Protein AF-A0A2G6G660-F1 (afdb_monomer_lite)

Radius of gyration: 26.81 Å; chains: 1; bounding box: 72×59×68 Å

Secondary structure (DSSP, 8-state):
-HHHHHHTT----PEEEEEPPTT-HHHHHHHHHHHHHTT--TTTT-EEEEETTEEES-TTTTSTT-S--EEEESS---SS---TTEEEEEE------GGGTHHHHHHHTPPGGG---S-HHHH--EEEES-HHHHHHHHHHSTT--EEEEEEB-GGGTT-EEEEEE--TT---S-HHHHHHHHHHHHHHHHT--S-HHHHHHHHHHTT---SSEEEEEEEES--SSGGGGTSTT-EEEEEEEE--TTTTHHHHHHHHHHHHHHHT--HHHHHHHHHHHHB--S--TT-S--B-HHHHHHHHHHTHHHHHHHHHHHHHSPP---S---PPEEEEEE--SEEEEEE-TT-SS--B-SSBSBTT-BGGGSSTTTS-HHHHHHHHHHHT-TTEEEEEEPPSSSTTS--EEEE-TT--EEEE--SEEEEETTS-EEEEEEEEEEETTEE----TTHHHHHHHHHHHHHHHT-EEEEEEEETTEEEEE-SS--S-TTSTT-EEGGGT-

Foldseek 3Di:
DVVVCVVVVHLAQAAEEEEDAPPCPVVVVVVQVVCVVVVQHLVQLQEWEDEPVDTGSCPCQQPRNRNHRYYYYHDQPPDDDARQSHAEYEYADEDDDQVRCVVSVVRPQQHVVNDDPLACSRNHGYYHYPHVVNLVSCVVPDPPDFDKDKFFFDPVQFPDKDKFFDADPVDDFDDLVVVLVLLLVLLCVVQVFDLPLVVLVVSVVVVPQDWDLWAWDFDFDDDDPDPVVVVPPPTPTDTDIDGDDCVVLVVLLLVLLVLLCVLLVDDSVSSVVSLCQAADADPDSPSHNHHDHPSRSSNRSNNCSVVSSVSSNLSQLPDQPPPDDDPPGDIDMAGDDRMDIAGFAPPDPDWDAQPQARTPPHTCRRQDVVRDPLQSNLVSVVLSVDPFWNHKYFFDQGDPNTHWFWFATNRRDIDTDGFGMWTATPVRAIETEHEAEADDPQDGPGPDSNVQRVLVRVLVVCVVRVHHYFYWHDDPSFIWTANDHDDRGCVDPSTHGPVVPD

pLDDT: mean 82.71, std 14.91, range [34.59, 98.5]

Structure (mmCIF, N/CA/C/O backbone):
data_AF-A0A2G6G660-F1
#
_entry.id   AF-A0A2G6G660-F1
#
loop_
_atom_site.group_PDB
_atom_site.id
_atom_site.type_symbol
_atom_site.label_atom_id
_atom_site.label_alt_id
_atom_site.label_comp_id
_atom_site.label_asym_id
_atom_site.label_entity_id
_atom_site.label_seq_id
_atom_site.pdbx_PDB_ins_code
_atom_site.Cartn_x
_atom_site.Cartn_y
_atom_site.Cartn_z
_atom_site.occupancy
_atom_site.B_iso_or_equiv
_atom_site.auth_seq_id
_atom_site.auth_comp_id
_atom_site.auth_asym_id
_atom_site.auth_atom_id
_atom_site.pdbx_PDB_model_num
ATOM 1 N N . ILE A 1 1 ? 11.878 13.238 -6.843 1.00 83.62 1 ILE A N 1
ATOM 2 C CA . ILE A 1 1 ? 11.553 13.698 -5.468 1.00 83.62 1 ILE A CA 1
ATOM 3 C C . ILE A 1 1 ? 11.020 15.136 -5.451 1.00 83.62 1 ILE A C 1
ATOM 5 O O . ILE A 1 1 ? 9.842 15.294 -5.181 1.00 83.62 1 ILE A O 1
ATOM 9 N N . TYR A 1 2 ? 11.800 16.185 -5.766 1.00 88.62 2 TYR A N 1
ATOM 10 C CA . TYR A 1 2 ? 11.300 17.578 -5.686 1.00 88.62 2 TYR A CA 1
ATOM 11 C C . TYR A 1 2 ? 10.038 17.837 -6.530 1.00 88.62 2 TYR A C 1
ATOM 13 O O . TYR A 1 2 ? 9.039 18.309 -5.999 1.00 88.62 2 TYR A O 1
ATOM 21 N N . HIS A 1 3 ? 10.039 17.444 -7.809 1.00 85.12 3 HIS A N 1
ATOM 22 C CA . HIS A 1 3 ? 8.848 17.558 -8.663 1.00 85.12 3 HIS A CA 1
ATOM 23 C C . HIS A 1 3 ? 7.633 16.796 -8.115 1.00 85.12 3 HIS A C 1
ATOM 25 O O . HIS A 1 3 ? 6.516 17.285 -8.229 1.00 85.12 3 HIS A O 1
ATOM 31 N N . GLN A 1 4 ? 7.850 15.656 -7.455 1.00 83.06 4 GLN A N 1
ATOM 32 C CA . GLN A 1 4 ? 6.775 14.863 -6.855 1.00 83.06 4 GLN A CA 1
ATOM 33 C C . GLN A 1 4 ? 6.129 15.598 -5.669 1.00 83.06 4 GLN A C 1
ATOM 35 O O . GLN A 1 4 ? 4.909 15.652 -5.553 1.00 83.06 4 GLN A O 1
ATOM 40 N N . TYR A 1 5 ? 6.927 16.277 -4.835 1.00 88.75 5 TYR A N 1
ATOM 41 C CA . TYR A 1 5 ? 6.379 17.170 -3.809 1.00 88.75 5 TYR A CA 1
ATOM 42 C C . TYR A 1 5 ? 5.574 18.327 -4.409 1.00 88.75 5 TYR A C 1
ATOM 44 O O . TYR A 1 5 ? 4.513 18.660 -3.884 1.00 88.75 5 TYR A O 1
ATOM 52 N N . GLN A 1 6 ? 6.039 18.918 -5.515 1.00 88.25 6 GLN A N 1
ATOM 53 C CA . GLN A 1 6 ? 5.308 19.993 -6.193 1.00 88.25 6 GLN A CA 1
ATOM 54 C C . GLN A 1 6 ? 3.960 19.518 -6.746 1.00 88.25 6 GLN A C 1
ATOM 56 O O . GLN A 1 6 ? 2.965 20.213 -6.563 1.00 88.25 6 GLN A O 1
ATOM 61 N N . GLN A 1 7 ? 3.910 18.332 -7.362 1.00 80.62 7 GLN A N 1
ATOM 62 C CA . GLN A 1 7 ? 2.662 17.721 -7.839 1.00 80.62 7 GLN A CA 1
ATOM 63 C C . GLN A 1 7 ? 1.660 17.497 -6.698 1.00 80.62 7 GLN A C 1
ATOM 65 O O . GLN A 1 7 ? 0.463 17.708 -6.873 1.00 80.62 7 GLN A O 1
ATOM 70 N N . ASN A 1 8 ? 2.156 17.185 -5.499 1.00 80.81 8 ASN A N 1
ATOM 71 C CA . ASN A 1 8 ? 1.345 17.045 -4.289 1.00 80.81 8 ASN A CA 1
ATOM 72 C C . ASN A 1 8 ? 1.038 18.384 -3.581 1.00 80.81 8 ASN A C 1
ATOM 74 O O . ASN A 1 8 ? 0.550 18.383 -2.449 1.00 80.81 8 ASN A O 1
ATOM 78 N N . ASN A 1 9 ? 1.321 19.533 -4.212 1.00 87.00 9 ASN A N 1
ATOM 79 C CA . ASN A 1 9 ? 1.162 20.880 -3.646 1.00 87.00 9 ASN A CA 1
ATOM 80 C C . ASN A 1 9 ? 1.917 21.095 -2.319 1.00 87.00 9 ASN A C 1
ATOM 82 O O . ASN A 1 9 ? 1.492 21.867 -1.455 1.00 87.00 9 ASN A O 1
ATOM 86 N N . LYS A 1 10 ? 3.061 20.423 -2.145 1.00 88.00 10 LYS A N 1
ATOM 87 C CA . LYS A 1 10 ? 3.899 20.519 -0.947 1.00 88.00 10 LYS A CA 1
ATOM 88 C C . LYS A 1 10 ? 5.096 21.432 -1.179 1.00 88.00 10 LYS A C 1
ATOM 90 O O . LYS A 1 10 ? 5.859 21.271 -2.130 1.00 88.00 10 LYS A O 1
ATOM 95 N N . LYS A 1 11 ? 5.308 22.376 -0.259 1.00 92.31 11 LYS A N 1
ATOM 96 C CA . LYS A 1 11 ? 6.458 23.297 -0.266 1.00 92.31 11 LYS A CA 1
ATOM 97 C C . LYS A 1 11 ? 7.664 22.670 0.438 1.00 92.31 11 LYS A C 1
ATOM 99 O O . LYS A 1 11 ? 8.134 23.181 1.450 1.00 92.31 11 LYS A O 1
ATOM 104 N N . ILE A 1 12 ? 8.134 21.540 -0.087 1.00 92.44 12 ILE A N 1
ATOM 105 C CA . ILE A 1 12 ? 9.257 20.785 0.478 1.00 92.44 12 ILE A CA 1
ATOM 106 C C . ILE A 1 12 ? 10.394 20.719 -0.543 1.00 92.44 12 ILE A C 1
ATOM 108 O O . ILE A 1 12 ? 10.215 20.243 -1.664 1.00 92.44 12 ILE A O 1
ATOM 112 N N . ARG A 1 13 ? 11.584 21.165 -0.139 1.00 93.50 13 ARG A N 1
ATOM 113 C CA . ARG A 1 13 ? 12.843 20.995 -0.868 1.00 93.50 13 ARG A CA 1
ATOM 114 C C . ARG A 1 13 ? 13.614 19.826 -0.248 1.00 93.50 13 ARG A C 1
ATOM 116 O O . ARG A 1 13 ? 14.064 19.950 0.889 1.00 93.50 13 ARG A O 1
ATOM 123 N N . PRO A 1 14 ? 13.770 18.686 -0.942 1.00 92.62 14 PRO A N 1
ATOM 124 C CA . PRO A 1 14 ? 14.531 17.555 -0.419 1.00 92.62 14 PRO A CA 1
ATOM 125 C C . PRO A 1 14 ? 15.986 17.948 -0.153 1.00 92.62 14 PRO A C 1
ATOM 127 O O . PRO A 1 14 ? 16.591 18.636 -0.972 1.00 92.62 14 PRO A O 1
ATOM 130 N N . LEU A 1 15 ? 16.542 17.486 0.966 1.00 92.69 15 LEU A N 1
ATOM 131 C CA . LEU A 1 15 ? 17.947 17.692 1.316 1.00 92.69 15 LEU A CA 1
ATOM 132 C C . LEU A 1 15 ? 18.763 16.419 1.047 1.00 92.69 15 LEU A C 1
ATOM 134 O O . LEU A 1 15 ? 18.359 15.315 1.431 1.00 92.69 15 LEU A O 1
ATOM 138 N N . VAL A 1 16 ? 19.921 16.590 0.410 1.00 92.88 16 VAL A N 1
ATOM 139 C CA . VAL A 1 16 ? 20.935 15.553 0.207 1.00 92.88 16 VAL A CA 1
ATOM 140 C C . VAL A 1 16 ? 22.056 15.747 1.218 1.00 92.88 16 VAL A C 1
ATOM 142 O O . VAL A 1 16 ? 22.670 16.809 1.293 1.00 92.88 16 VAL A O 1
ATOM 145 N N . LEU A 1 17 ? 22.342 14.710 1.992 1.00 89.56 17 LEU A N 1
ATOM 146 C CA . LEU A 1 17 ? 23.421 14.698 2.967 1.00 89.56 17 LEU A CA 1
ATOM 147 C C . LEU A 1 17 ? 24.632 14.004 2.362 1.00 89.56 17 LEU A C 1
ATOM 149 O O . LEU A 1 17 ? 24.525 12.853 1.958 1.00 89.56 17 LEU A O 1
ATOM 153 N N . ILE A 1 18 ? 25.780 14.672 2.326 1.00 88.75 18 ILE A N 1
ATOM 154 C CA . ILE A 1 18 ? 27.038 14.087 1.863 1.00 88.75 18 ILE A CA 1
ATOM 155 C C . ILE A 1 18 ? 27.968 13.958 3.062 1.00 88.75 18 ILE A C 1
ATOM 157 O O . ILE A 1 18 ? 28.414 14.950 3.643 1.00 88.75 18 ILE A O 1
ATOM 161 N N . GLN A 1 19 ? 28.231 12.714 3.448 1.00 83.75 19 GLN A N 1
ATOM 162 C CA . GLN A 1 19 ? 29.046 12.380 4.602 1.00 83.75 19 GLN A CA 1
ATOM 163 C C . GLN A 1 19 ? 30.458 11.974 4.174 1.00 83.75 19 GLN A C 1
ATOM 165 O O . GLN A 1 19 ? 30.647 10.991 3.454 1.00 83.75 19 GLN A O 1
ATOM 170 N N . PHE A 1 20 ? 31.449 12.703 4.679 1.00 81.19 20 PHE A N 1
ATOM 171 C CA . PHE A 1 20 ? 32.865 12.518 4.372 1.00 81.19 20 PHE A CA 1
ATOM 172 C C . PHE A 1 20 ? 33.614 11.777 5.488 1.00 81.19 20 PHE A C 1
ATOM 174 O O . PHE A 1 20 ? 33.242 11.867 6.661 1.00 81.19 20 PHE A O 1
ATOM 181 N N . PRO A 1 21 ? 34.717 11.080 5.163 1.00 74.25 21 PRO A N 1
ATOM 182 C CA . PRO A 1 21 ? 35.644 10.574 6.168 1.00 74.25 21 PRO A CA 1
ATOM 183 C C . PRO A 1 21 ? 36.414 11.721 6.849 1.00 74.25 21 PRO A C 1
ATOM 185 O O . PRO A 1 21 ? 36.660 12.773 6.260 1.00 74.25 21 PRO A O 1
ATOM 188 N N . ASN A 1 22 ? 36.871 11.499 8.086 1.00 66.62 22 ASN A N 1
ATOM 189 C CA . ASN A 1 22 ? 37.602 12.513 8.861 1.00 66.62 22 ASN A CA 1
ATOM 190 C C . ASN A 1 22 ? 38.928 12.965 8.208 1.00 66.62 22 ASN A C 1
ATOM 192 O O . ASN A 1 22 ? 39.356 14.093 8.446 1.00 66.62 22 ASN A O 1
ATOM 196 N N . ALA A 1 23 ? 39.558 12.111 7.391 1.00 58.44 23 ALA A N 1
ATOM 197 C CA . ALA A 1 23 ? 40.961 12.231 6.979 1.00 58.44 23 ALA A CA 1
ATOM 198 C C . ALA A 1 23 ? 41.199 12.555 5.485 1.00 58.44 23 ALA A C 1
ATOM 200 O O . ALA A 1 23 ? 42.318 12.382 5.016 1.00 58.44 23 ALA A O 1
ATOM 201 N N . ARG A 1 24 ? 40.184 12.980 4.710 1.00 65.19 24 ARG A N 1
ATOM 202 C CA . ARG A 1 24 ? 40.352 13.269 3.265 1.00 65.19 24 ARG A CA 1
ATOM 203 C C . ARG A 1 24 ? 39.778 14.635 2.846 1.00 65.19 24 ARG A C 1
ATOM 205 O O . ARG A 1 24 ? 38.673 14.671 2.302 1.00 65.19 24 ARG A O 1
ATOM 212 N N . PRO A 1 25 ? 40.493 15.750 3.087 1.00 70.19 25 PRO A N 1
ATOM 213 C CA . PRO A 1 25 ? 40.074 17.079 2.626 1.00 70.19 25 PRO A CA 1
ATOM 214 C C . PRO A 1 25 ? 39.906 17.149 1.097 1.00 70.19 25 PRO A C 1
ATOM 216 O O . PRO A 1 25 ? 38.905 17.679 0.632 1.00 70.19 25 PRO A O 1
ATOM 219 N N . ASP A 1 26 ? 40.765 16.479 0.327 1.00 79.19 26 ASP A N 1
ATOM 220 C CA . ASP A 1 26 ? 40.709 16.457 -1.146 1.00 79.19 26 ASP A CA 1
ATOM 221 C C . ASP A 1 26 ? 39.395 15.875 -1.702 1.00 79.19 26 ASP A C 1
ATOM 223 O O . ASP A 1 26 ? 38.986 16.162 -2.824 1.00 79.19 26 ASP A O 1
ATOM 227 N N . THR A 1 27 ? 38.719 15.007 -0.937 1.00 79.38 27 THR A N 1
ATOM 228 C CA . THR A 1 27 ? 37.420 14.443 -1.350 1.00 79.38 27 THR A CA 1
ATOM 229 C C . THR A 1 27 ? 36.303 15.474 -1.222 1.00 79.38 27 THR A C 1
ATOM 231 O O . THR A 1 27 ? 35.384 15.469 -2.035 1.00 79.38 27 THR A O 1
ATOM 234 N N . ILE A 1 28 ? 36.392 16.363 -0.228 1.00 84.06 28 ILE A N 1
ATOM 235 C CA . ILE A 1 28 ? 35.444 17.467 -0.050 1.00 84.06 28 ILE A CA 1
ATOM 236 C C . ILE A 1 28 ? 35.567 18.416 -1.237 1.00 84.06 28 ILE A C 1
ATOM 238 O O . ILE A 1 28 ? 34.566 18.668 -1.898 1.00 84.06 28 ILE A O 1
ATOM 242 N N . GLU A 1 29 ? 36.790 18.821 -1.578 1.00 86.12 29 GLU A N 1
ATOM 243 C CA . GLU A 1 29 ? 37.048 19.735 -2.694 1.00 86.12 29 GLU A CA 1
ATOM 244 C C . GLU A 1 29 ? 36.545 19.170 -4.033 1.00 86.12 29 GLU A C 1
ATOM 246 O O . GLU A 1 29 ? 35.860 19.855 -4.788 1.00 86.12 29 GLU A O 1
ATOM 251 N N . LYS A 1 30 ? 36.787 17.881 -4.311 1.00 87.12 30 LYS A N 1
ATOM 252 C CA . LYS A 1 30 ? 36.262 17.223 -5.522 1.00 87.12 30 LYS A CA 1
ATOM 253 C C . LYS A 1 30 ? 34.734 17.218 -5.584 1.00 87.12 30 LYS A C 1
ATOM 255 O O . LYS A 1 30 ? 34.163 17.376 -6.663 1.00 87.12 30 LYS A O 1
ATOM 260 N N . VAL A 1 31 ? 34.062 17.005 -4.450 1.00 89.19 31 VAL A N 1
ATOM 261 C CA . VAL A 1 31 ? 32.595 17.057 -4.388 1.00 89.19 31 VAL A CA 1
ATOM 262 C C . VAL A 1 31 ? 32.099 18.491 -4.556 1.00 89.19 31 VAL A C 1
ATOM 264 O O . VAL A 1 31 ? 31.141 18.697 -5.294 1.00 89.19 31 VAL A O 1
ATOM 267 N N . GLU A 1 32 ? 32.756 19.474 -3.941 1.00 90.50 32 GLU A N 1
ATOM 268 C CA . GLU A 1 32 ? 32.441 20.898 -4.105 1.00 90.50 32 GLU A CA 1
ATOM 269 C C . GLU A 1 32 ? 32.558 21.322 -5.576 1.00 90.50 32 GLU A C 1
ATOM 271 O O . GLU A 1 32 ? 31.592 21.841 -6.130 1.00 90.50 32 GLU A O 1
ATOM 276 N N . GLN A 1 33 ? 33.662 20.982 -6.250 1.00 91.81 33 GLN A N 1
ATOM 277 C CA . GLN A 1 33 ? 33.852 21.229 -7.686 1.00 91.81 33 GLN A CA 1
ATOM 278 C C . GLN A 1 33 ? 32.773 20.544 -8.537 1.00 91.81 33 GLN A C 1
ATOM 280 O O . GLN A 1 33 ? 32.264 21.110 -9.509 1.00 91.81 33 GLN A O 1
ATOM 285 N N . LYS A 1 34 ? 32.384 19.311 -8.179 1.00 92.38 34 LYS A N 1
ATOM 286 C CA . LYS A 1 34 ? 31.322 18.595 -8.893 1.00 92.38 34 LYS A CA 1
ATOM 287 C C . LYS A 1 34 ? 29.965 19.280 -8.719 1.00 92.38 34 LYS A C 1
ATOM 289 O O . LYS A 1 34 ? 29.253 19.438 -9.709 1.00 92.38 34 LYS A O 1
ATOM 294 N N . LEU A 1 35 ? 29.614 19.685 -7.501 1.00 92.19 35 LEU A N 1
ATOM 295 C CA . LEU A 1 35 ? 28.381 20.419 -7.211 1.00 92.19 35 LEU A CA 1
ATOM 296 C C . LEU A 1 35 ? 28.354 21.769 -7.934 1.00 92.19 35 LEU A C 1
ATOM 298 O O . LEU A 1 35 ? 27.348 22.100 -8.561 1.00 92.19 35 LEU A O 1
ATOM 302 N N . GLU A 1 36 ? 29.477 22.485 -7.945 1.00 93.38 36 GLU A N 1
ATOM 303 C CA . GLU A 1 36 ? 29.625 23.753 -8.655 1.00 93.38 36 GLU A CA 1
ATOM 304 C C . GLU A 1 36 ? 29.429 23.583 -10.166 1.00 93.38 36 GLU A C 1
ATOM 306 O O . GLU A 1 36 ? 28.671 24.339 -10.772 1.00 93.38 36 GLU A O 1
ATOM 311 N N . SER A 1 37 ? 29.987 22.523 -10.767 1.00 94.25 37 SER A N 1
ATOM 312 C CA . SER A 1 37 ? 29.755 22.202 -12.188 1.00 94.25 37 SER A CA 1
ATOM 313 C C . SER A 1 37 ? 28.282 21.919 -12.525 1.00 94.25 37 SER A C 1
ATOM 315 O O . SER A 1 37 ? 27.877 22.020 -13.681 1.00 94.25 37 SER A O 1
ATOM 317 N N . MET A 1 38 ? 27.476 21.565 -11.519 1.00 92.38 38 MET A N 1
ATOM 318 C CA . MET A 1 38 ? 26.030 21.346 -11.628 1.00 92.38 38 MET A CA 1
ATOM 319 C C . MET A 1 38 ? 25.215 22.596 -11.251 1.00 92.38 38 MET A C 1
ATOM 321 O O . MET A 1 38 ? 23.987 22.551 -11.273 1.00 92.38 38 MET A O 1
ATOM 325 N N . GLY A 1 39 ? 25.880 23.706 -10.912 1.00 92.25 39 GLY A N 1
ATOM 326 C CA . GLY A 1 39 ? 25.259 24.973 -10.528 1.00 92.25 39 GLY A CA 1
ATOM 327 C C . GLY A 1 39 ? 24.890 25.090 -9.047 1.00 92.25 39 GLY A C 1
ATOM 328 O O . GLY A 1 39 ? 24.183 26.026 -8.675 1.00 92.25 39 GLY A O 1
ATOM 329 N N . TYR A 1 40 ? 25.343 24.180 -8.182 1.00 94.44 40 TYR A N 1
ATOM 330 C CA . TYR A 1 40 ? 25.107 24.245 -6.738 1.00 94.44 40 TYR A CA 1
ATOM 331 C C . TYR A 1 40 ? 26.346 24.788 -6.033 1.00 94.44 40 TYR A C 1
ATOM 333 O O . TYR A 1 40 ? 27.394 24.148 -6.050 1.00 94.44 40 TYR A O 1
ATOM 341 N N . THR A 1 41 ? 26.235 25.954 -5.395 1.00 93.31 41 THR A N 1
ATOM 342 C CA . THR A 1 41 ? 27.382 26.609 -4.756 1.00 93.31 41 THR A CA 1
ATOM 343 C C . THR A 1 41 ? 27.037 27.144 -3.370 1.00 93.31 41 THR A C 1
ATOM 345 O O . THR A 1 41 ? 25.879 27.160 -2.944 1.00 93.31 41 THR A O 1
ATOM 348 N N . TYR A 1 42 ? 28.057 27.592 -2.639 1.00 91.88 42 TYR A N 1
ATOM 349 C CA . TYR A 1 42 ? 27.852 28.313 -1.384 1.00 91.88 42 TYR A CA 1
ATOM 350 C C . TYR A 1 42 ? 27.263 29.707 -1.630 1.00 91.88 42 TYR A C 1
ATOM 352 O O . TYR A 1 42 ? 26.409 30.160 -0.873 1.00 91.88 42 TYR A O 1
ATOM 360 N N . GLN A 1 43 ? 27.675 30.368 -2.715 1.00 91.62 43 GLN A N 1
ATOM 361 C CA . GLN A 1 43 ? 27.301 31.742 -3.054 1.00 91.62 43 GLN A CA 1
ATOM 362 C C . GLN A 1 43 ? 25.817 31.874 -3.406 1.00 91.62 43 GLN A C 1
ATOM 364 O O . GLN A 1 43 ? 25.211 32.896 -3.103 1.00 91.62 43 GLN A O 1
ATOM 369 N N . ASN A 1 44 ? 25.221 30.849 -4.025 1.00 91.50 44 ASN A N 1
ATOM 370 C CA . ASN A 1 44 ? 23.786 30.833 -4.315 1.00 91.50 44 ASN A CA 1
ATOM 371 C C . ASN A 1 44 ? 22.939 30.188 -3.203 1.00 91.50 44 ASN A C 1
ATOM 373 O O . ASN A 1 44 ? 21.739 29.994 -3.387 1.00 91.50 44 ASN A O 1
ATOM 377 N N . GLY A 1 45 ? 23.551 29.849 -2.062 1.00 91.06 45 GLY A N 1
ATOM 378 C CA . GLY A 1 45 ? 22.867 29.297 -0.893 1.00 91.06 45 GLY A CA 1
ATOM 379 C C . GLY A 1 45 ? 22.423 27.835 -1.022 1.00 91.06 45 GLY A C 1
ATOM 380 O O . GLY A 1 45 ? 21.855 27.297 -0.076 1.00 91.06 45 GLY A O 1
ATOM 381 N N . MET A 1 46 ? 22.662 27.170 -2.160 1.00 93.19 46 MET A N 1
ATOM 382 C CA . MET A 1 46 ? 22.176 25.803 -2.409 1.00 93.19 46 MET A CA 1
ATOM 383 C C . MET A 1 46 ? 23.013 24.727 -1.709 1.00 93.19 46 MET A C 1
ATOM 385 O O . MET A 1 46 ? 22.531 23.609 -1.503 1.00 93.19 46 MET A O 1
ATOM 389 N N . VAL A 1 47 ? 24.256 25.045 -1.349 1.00 94.25 47 VAL A N 1
ATOM 390 C CA . VAL A 1 47 ? 25.160 24.145 -0.628 1.00 94.25 47 VAL A CA 1
ATOM 391 C C . VAL A 1 47 ? 25.386 24.680 0.780 1.00 94.25 47 VAL A C 1
ATOM 393 O O . VAL A 1 47 ? 25.702 25.854 0.967 1.00 94.25 47 VAL A O 1
ATOM 396 N N . ALA A 1 48 ? 25.237 23.805 1.769 1.00 92.25 48 ALA A N 1
ATOM 397 C CA . ALA A 1 48 ? 25.560 24.050 3.163 1.00 92.25 48 ALA A CA 1
ATOM 398 C C . ALA A 1 48 ? 26.734 23.171 3.599 1.00 92.25 48 ALA A C 1
ATOM 400 O O . ALA A 1 48 ? 26.891 22.033 3.146 1.00 92.25 48 ALA A O 1
ATOM 401 N N . LYS A 1 49 ? 27.547 23.685 4.520 1.00 89.75 49 LYS A N 1
ATOM 402 C CA . LYS A 1 49 ? 28.696 22.975 5.089 1.00 89.75 49 LYS A CA 1
ATOM 403 C C . LYS A 1 49 ? 28.571 22.966 6.598 1.00 89.75 49 LYS A C 1
ATOM 405 O O . LYS A 1 49 ? 28.348 24.008 7.205 1.00 89.75 49 LYS A O 1
ATOM 410 N N . TRP A 1 50 ? 28.713 21.791 7.195 1.00 85.75 50 TRP A N 1
ATOM 411 C CA . TRP A 1 50 ? 28.741 21.616 8.640 1.00 85.75 50 TRP A CA 1
ATOM 412 C C . TRP A 1 50 ? 29.864 20.652 9.008 1.00 85.75 50 TRP A C 1
ATOM 414 O O . TRP A 1 50 ? 29.694 19.437 9.139 1.00 85.75 50 TRP A O 1
ATOM 424 N N . ILE A 1 51 ? 31.046 21.224 9.192 1.00 79.81 51 ILE A N 1
ATOM 425 C CA . ILE A 1 51 ? 32.261 20.532 9.621 1.00 79.81 51 ILE A CA 1
ATOM 426 C C . ILE A 1 51 ? 32.706 21.179 10.940 1.00 79.81 51 ILE A C 1
ATOM 428 O O . ILE A 1 51 ? 32.351 22.320 11.195 1.00 79.81 51 ILE A O 1
ATOM 432 N N . SER A 1 52 ? 33.408 20.455 11.820 1.00 70.44 52 SER A N 1
ATOM 433 C CA . SER A 1 52 ? 33.640 20.828 13.231 1.00 70.44 52 SER A CA 1
ATOM 434 C C . SER A 1 52 ? 33.950 22.311 13.504 1.00 70.44 52 SER A C 1
ATOM 436 O O . SER A 1 52 ? 33.465 22.844 14.497 1.00 70.44 52 SER A O 1
ATOM 438 N N . GLU A 1 53 ? 34.706 22.973 12.627 1.00 66.38 53 GLU A N 1
ATOM 439 C CA . GLU A 1 53 ? 35.147 24.369 12.781 1.00 66.38 53 GLU A CA 1
ATOM 440 C C . GLU A 1 53 ? 34.494 25.340 11.778 1.00 66.38 53 GLU A C 1
ATOM 442 O O . GLU A 1 53 ? 34.701 26.545 11.865 1.00 66.38 53 GLU A O 1
ATOM 447 N N . GLU A 1 54 ? 33.678 24.845 10.842 1.00 79.75 54 GLU A N 1
ATOM 448 C CA . GLU A 1 54 ? 33.179 25.622 9.705 1.00 79.75 54 GLU A CA 1
ATOM 449 C C . GLU A 1 54 ? 31.701 25.322 9.430 1.00 79.75 54 GLU A C 1
ATOM 451 O O . GLU A 1 54 ? 31.301 24.181 9.162 1.00 79.75 54 GLU A O 1
ATOM 456 N N . LYS A 1 55 ? 30.887 26.378 9.497 1.00 85.75 55 LYS A N 1
ATOM 457 C CA . LYS A 1 55 ? 29.446 26.343 9.250 1.00 85.75 55 LYS A CA 1
ATOM 458 C C . LYS A 1 55 ? 29.099 27.381 8.189 1.00 85.75 55 LYS A C 1
ATOM 460 O O . LYS A 1 55 ? 29.362 28.561 8.393 1.00 85.75 55 LYS A O 1
ATOM 465 N N . ILE A 1 56 ? 28.522 26.935 7.077 1.00 88.56 56 ILE A N 1
ATOM 466 C CA . ILE A 1 56 ? 28.111 27.783 5.949 1.00 88.56 56 ILE A CA 1
ATOM 467 C C . ILE A 1 56 ? 26.669 27.431 5.585 1.00 88.56 56 ILE A C 1
ATOM 469 O O . ILE A 1 56 ? 26.365 26.245 5.434 1.00 88.56 56 ILE A O 1
ATOM 473 N N . ASN A 1 57 ? 25.811 28.444 5.415 1.00 89.44 57 ASN A N 1
ATOM 474 C CA . ASN A 1 57 ? 24.413 28.320 4.978 1.00 89.44 57 ASN A CA 1
ATOM 475 C C . ASN A 1 57 ? 23.591 27.318 5.815 1.00 89.44 57 ASN A C 1
ATOM 477 O O . ASN A 1 57 ? 22.883 26.467 5.274 1.00 89.44 57 ASN A O 1
ATOM 481 N N . ILE A 1 58 ? 23.722 27.360 7.143 1.00 87.19 58 ILE A N 1
ATOM 482 C CA . ILE A 1 58 ? 23.077 26.392 8.050 1.00 87.19 58 ILE A CA 1
ATOM 483 C C . ILE A 1 58 ? 21.749 26.883 8.636 1.00 87.19 58 ILE A C 1
ATOM 485 O O . ILE A 1 58 ? 21.046 26.096 9.264 1.00 87.19 58 ILE A O 1
ATOM 489 N N . GLU A 1 59 ? 21.403 28.154 8.457 1.00 83.75 59 GLU A N 1
ATOM 490 C CA . GLU A 1 59 ? 20.289 28.824 9.133 1.00 83.75 59 GLU A CA 1
ATOM 491 C C . GLU A 1 59 ? 18.933 28.195 8.774 1.00 83.75 59 GLU A C 1
ATOM 493 O O . GLU A 1 59 ? 18.142 27.890 9.661 1.00 83.75 59 GLU A O 1
ATOM 498 N N . GLU A 1 60 ? 18.702 27.911 7.489 1.00 85.56 60 GLU A N 1
ATOM 499 C CA . GLU A 1 60 ? 17.436 27.362 6.970 1.00 85.56 60 GLU A CA 1
ATOM 500 C C . GLU A 1 60 ? 17.487 25.840 6.741 1.00 85.56 60 GLU A C 1
ATOM 502 O O . GLU A 1 60 ? 16.612 25.255 6.100 1.00 85.56 60 GLU A O 1
ATOM 507 N N . ILE A 1 61 ? 18.540 25.155 7.200 1.00 85.44 61 ILE A N 1
ATOM 508 C CA . ILE A 1 61 ? 18.812 23.776 6.764 1.00 85.44 61 ILE A CA 1
ATOM 509 C C . ILE A 1 61 ? 17.701 22.792 7.165 1.00 85.44 61 ILE A C 1
ATOM 511 O O . ILE A 1 61 ? 17.453 21.821 6.448 1.00 85.44 61 ILE A O 1
ATOM 515 N N . THR A 1 62 ? 17.019 23.039 8.283 1.00 85.88 62 THR A N 1
ATOM 516 C CA . THR A 1 62 ? 15.941 22.193 8.818 1.00 85.88 62 THR A CA 1
ATOM 517 C C . THR A 1 62 ? 14.556 22.575 8.300 1.00 85.88 62 THR A C 1
ATOM 519 O O . THR A 1 62 ? 13.634 21.766 8.397 1.00 85.88 62 THR A O 1
ATOM 522 N N . GLU A 1 63 ? 14.392 23.766 7.724 1.00 89.69 63 GLU A N 1
ATOM 523 C CA . GLU A 1 63 ? 13.103 24.242 7.229 1.00 89.69 63 GLU A CA 1
ATOM 524 C C . GLU A 1 63 ? 12.688 23.491 5.965 1.00 89.69 63 GLU A C 1
ATOM 526 O O . GLU A 1 63 ? 13.494 23.318 5.054 1.00 89.69 63 GLU A O 1
ATOM 531 N N . ASN A 1 64 ? 11.414 23.091 5.860 1.00 90.19 64 ASN A N 1
ATOM 532 C CA . ASN A 1 64 ? 10.902 22.327 4.714 1.00 90.19 64 ASN A CA 1
ATOM 533 C C . ASN A 1 64 ? 11.229 22.979 3.361 1.00 90.19 64 ASN A C 1
ATOM 535 O O . ASN A 1 64 ? 11.558 22.272 2.412 1.00 90.19 64 ASN A O 1
ATOM 539 N N . SER A 1 65 ? 11.170 24.308 3.274 1.00 91.81 65 SER A N 1
ATOM 540 C CA . SER A 1 65 ? 11.456 25.088 2.066 1.00 91.81 65 SER A CA 1
ATOM 541 C C . SER A 1 65 ? 12.856 25.706 2.033 1.00 91.81 65 SER A C 1
ATOM 543 O O . SER A 1 65 ? 13.110 26.539 1.160 1.00 91.81 65 SER A O 1
ATOM 545 N N . GLY A 1 66 ? 13.747 25.311 2.947 1.00 91.56 66 GLY A N 1
ATOM 546 C CA . GLY A 1 66 ? 15.080 25.889 3.085 1.00 91.56 66 GLY A CA 1
ATOM 547 C C . GLY A 1 66 ? 15.859 25.890 1.774 1.00 91.56 66 GLY A C 1
ATOM 548 O O . GLY A 1 66 ? 15.751 24.963 0.964 1.00 91.56 66 GLY A O 1
ATOM 549 N N . THR A 1 67 ? 16.613 26.962 1.542 1.00 93.50 67 THR A N 1
ATOM 550 C CA . THR A 1 67 ? 17.371 27.158 0.298 1.00 93.50 67 THR A CA 1
ATOM 551 C C . THR A 1 67 ? 18.427 26.073 0.046 1.00 93.50 67 THR A C 1
ATOM 553 O O . THR A 1 67 ? 18.482 25.575 -1.082 1.00 93.50 67 THR A O 1
ATOM 556 N N . PRO A 1 68 ? 19.198 25.612 1.051 1.00 93.62 68 PRO A N 1
ATOM 557 C CA . PRO A 1 68 ? 20.187 24.568 0.819 1.00 93.62 68 PRO A CA 1
ATOM 558 C C . PRO A 1 68 ? 19.547 23.223 0.456 1.00 93.62 68 PRO A C 1
ATOM 560 O O . PRO A 1 68 ? 18.643 22.732 1.143 1.00 93.62 68 PRO A O 1
ATOM 563 N N . VAL A 1 69 ? 20.062 22.589 -0.594 1.00 94.75 69 VAL A N 1
ATOM 564 C CA . VAL A 1 69 ? 19.664 21.251 -1.066 1.00 94.75 69 VAL A CA 1
ATOM 565 C C . VAL A 1 69 ? 20.780 20.213 -0.913 1.00 94.75 69 VAL A C 1
ATOM 567 O O . VAL A 1 69 ? 20.497 19.017 -0.971 1.00 94.75 69 VAL A O 1
ATOM 570 N N . PHE A 1 70 ? 22.009 20.645 -0.609 1.00 94.25 70 PHE A N 1
ATOM 571 C CA . PHE A 1 70 ? 23.127 19.783 -0.212 1.00 94.25 70 PHE A CA 1
ATOM 572 C C . PHE A 1 70 ? 23.689 20.196 1.150 1.00 94.25 70 PHE A C 1
ATOM 574 O O . PHE A 1 70 ? 23.879 21.383 1.399 1.00 94.25 70 PHE A O 1
ATOM 581 N N . LEU A 1 71 ? 23.999 19.223 2.009 1.00 92.06 71 LEU A N 1
ATOM 582 C CA . LEU A 1 71 ? 24.730 19.426 3.262 1.00 92.06 71 LEU A CA 1
ATOM 583 C C . LEU A 1 71 ? 25.984 18.553 3.294 1.00 92.06 71 LEU A C 1
ATOM 585 O O . LEU A 1 71 ? 25.885 17.326 3.273 1.00 92.06 71 LEU A O 1
ATOM 589 N N . LEU A 1 72 ? 27.153 19.181 3.395 1.00 90.00 72 LEU A N 1
ATOM 590 C CA . LEU A 1 72 ? 28.449 18.513 3.504 1.00 90.00 72 LEU A CA 1
ATOM 591 C C . LEU A 1 72 ? 28.844 18.384 4.983 1.00 90.00 72 LEU A C 1
ATOM 593 O O . LEU A 1 72 ? 28.926 19.390 5.688 1.00 90.00 72 LEU A O 1
ATOM 597 N N . MET A 1 73 ? 29.106 17.161 5.464 1.00 85.00 73 MET A N 1
ATOM 598 C CA . MET A 1 73 ? 29.398 16.891 6.886 1.00 85.00 73 MET A CA 1
ATOM 599 C C . MET A 1 73 ? 30.419 15.758 7.108 1.00 85.00 73 MET A C 1
ATOM 601 O O . MET A 1 73 ? 30.504 14.831 6.310 1.00 85.00 73 MET A O 1
ATOM 605 N N . LYS A 1 74 ? 31.190 15.788 8.212 1.00 77.56 74 LYS A N 1
ATOM 606 C CA . LYS A 1 74 ? 32.188 14.735 8.557 1.00 77.56 74 LYS A CA 1
ATOM 607 C C . LYS A 1 74 ? 31.694 13.683 9.563 1.00 77.56 74 LYS A C 1
ATOM 609 O O . LYS A 1 74 ? 32.046 12.508 9.480 1.00 77.56 74 LYS A O 1
ATOM 614 N N . GLN A 1 75 ? 30.888 14.084 10.541 1.00 66.81 75 GLN A N 1
ATOM 615 C CA . GLN A 1 75 ? 30.327 13.183 11.553 1.00 66.81 75 GLN A CA 1
ATOM 616 C C . GLN A 1 75 ? 28.803 13.227 11.506 1.00 66.81 75 GLN A C 1
ATOM 618 O O . GLN A 1 75 ? 28.223 14.210 11.050 1.00 66.81 75 GLN A O 1
ATOM 623 N N . ALA A 1 76 ? 28.161 12.150 11.971 1.00 56.00 76 ALA A N 1
ATOM 624 C CA . ALA A 1 76 ? 26.737 12.194 12.271 1.00 56.00 76 ALA A CA 1
ATOM 625 C C . ALA A 1 76 ? 26.491 13.356 13.233 1.00 56.00 76 ALA A C 1
ATOM 627 O O . ALA A 1 76 ? 27.260 13.539 14.178 1.00 56.00 76 ALA A O 1
ATOM 628 N N . ILE A 1 77 ? 25.449 14.147 12.991 1.00 56.66 77 ILE A N 1
ATOM 629 C CA . ILE A 1 77 ? 25.134 15.284 13.848 1.00 56.66 77 ILE A CA 1
ATOM 630 C C . ILE A 1 77 ? 24.643 14.715 15.181 1.00 56.66 77 ILE A C 1
ATOM 632 O O . ILE A 1 77 ? 23.478 14.372 15.339 1.00 56.66 77 ILE A O 1
ATOM 636 N N . THR A 1 78 ? 25.552 14.501 16.128 1.00 44.69 78 THR A N 1
ATOM 637 C CA . THR A 1 78 ? 25.290 13.761 17.370 1.00 44.69 78 THR A CA 1
ATOM 638 C C . THR A 1 78 ? 24.359 14.520 18.312 1.00 44.69 78 THR A C 1
ATOM 640 O O . THR A 1 78 ? 23.661 13.891 19.104 1.00 44.69 78 THR A O 1
ATOM 643 N N . THR A 1 79 ? 24.221 15.838 18.156 1.00 47.41 79 THR A N 1
ATOM 644 C CA . THR A 1 79 ? 23.408 16.696 19.026 1.00 47.41 79 THR A CA 1
ATOM 645 C C . THR A 1 79 ? 22.393 17.536 18.243 1.00 47.41 79 THR A C 1
ATOM 647 O O . THR A 1 79 ? 22.739 18.264 17.320 1.00 47.41 79 THR A O 1
ATOM 650 N N . GLY A 1 80 ? 21.114 17.434 18.624 1.00 50.75 80 GLY A N 1
ATOM 651 C CA . GLY A 1 80 ? 20.087 18.462 18.391 1.00 50.75 80 GLY A CA 1
ATOM 652 C C . GLY A 1 80 ? 19.609 18.737 16.960 1.00 50.75 80 GLY A C 1
ATOM 653 O O . GLY A 1 80 ? 18.712 19.556 16.803 1.00 50.75 80 GLY A O 1
ATOM 654 N N . TRP A 1 81 ? 20.150 18.083 15.929 1.00 66.94 81 TRP A N 1
ATOM 655 C CA . TRP A 1 81 ? 19.693 18.285 14.551 1.00 66.94 81 TRP A CA 1
ATOM 656 C C . TRP A 1 81 ? 18.649 17.250 14.134 1.00 66.94 81 TRP A C 1
ATOM 658 O O . TRP A 1 81 ? 18.901 16.037 14.151 1.00 66.94 81 TRP A O 1
ATOM 668 N N . ASP A 1 82 ? 17.482 17.764 13.757 1.00 71.38 82 ASP A N 1
ATOM 669 C CA . ASP A 1 82 ? 16.359 17.037 13.184 1.00 71.38 82 ASP A CA 1
ATOM 670 C C . ASP A 1 82 ? 15.959 17.714 11.870 1.00 71.38 82 ASP A C 1
ATOM 672 O O . ASP A 1 82 ? 15.487 18.850 11.869 1.00 71.38 82 ASP A O 1
ATOM 676 N N . CYS A 1 83 ? 16.190 17.037 10.746 1.00 80.12 83 CYS A N 1
ATOM 677 C CA . CYS A 1 83 ? 15.840 17.540 9.421 1.00 80.12 83 CYS A CA 1
ATOM 678 C C . CYS A 1 83 ? 15.008 16.489 8.675 1.00 80.12 83 CYS A C 1
ATOM 680 O O . CYS A 1 83 ? 15.554 15.697 7.902 1.00 80.12 8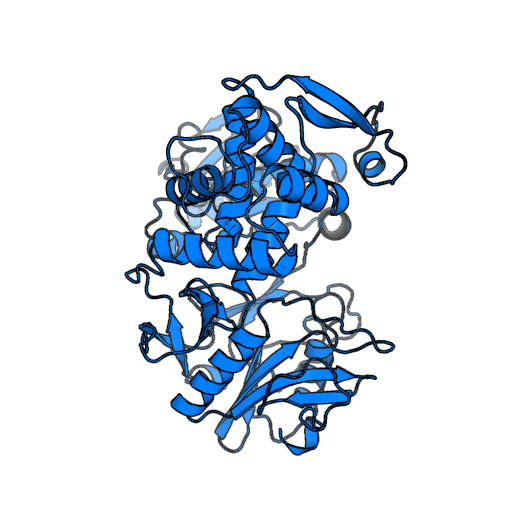3 CYS A O 1
ATOM 682 N N . PRO A 1 84 ? 13.679 16.474 8.880 1.00 83.62 84 PRO A N 1
ATOM 683 C CA . PRO A 1 84 ? 12.789 15.497 8.253 1.00 83.62 84 PRO A CA 1
ATOM 684 C C . PRO A 1 84 ? 12.725 15.584 6.718 1.00 83.62 84 PRO A C 1
ATOM 686 O O . PRO A 1 84 ? 12.246 14.663 6.068 1.00 83.62 84 PRO A O 1
ATOM 689 N N . ARG A 1 85 ? 13.208 16.677 6.104 1.00 89.81 85 ARG A N 1
ATOM 690 C CA . ARG A 1 85 ? 13.317 16.809 4.635 1.00 89.81 85 ARG A CA 1
ATOM 691 C C . ARG A 1 85 ? 14.567 16.171 4.033 1.00 89.81 85 ARG A C 1
ATOM 693 O O . ARG A 1 85 ? 14.691 16.155 2.806 1.00 89.81 85 ARG A O 1
ATOM 700 N N . ALA A 1 86 ? 15.490 15.665 4.851 1.00 88.88 86 ALA A N 1
ATOM 701 C CA . ALA A 1 86 ? 16.606 14.869 4.361 1.00 88.88 86 ALA A CA 1
ATOM 702 C C . ALA A 1 86 ? 16.076 13.582 3.720 1.00 88.88 86 ALA A C 1
ATOM 704 O O . ALA A 1 86 ? 15.369 12.813 4.361 1.00 88.88 86 ALA A O 1
ATOM 705 N N . LYS A 1 87 ? 16.396 13.361 2.441 1.00 88.38 87 LYS A N 1
ATOM 706 C CA . LYS A 1 87 ? 15.889 12.207 1.674 1.00 88.38 87 LYS A CA 1
ATOM 707 C C . LYS A 1 87 ? 16.969 11.312 1.108 1.00 88.38 87 LYS A C 1
ATOM 709 O O . LYS A 1 87 ? 16.705 10.141 0.854 1.00 88.38 87 LYS A O 1
ATOM 714 N N . ILE A 1 88 ? 18.165 11.850 0.909 1.00 88.69 88 ILE A N 1
ATOM 715 C CA . ILE A 1 88 ? 19.280 11.114 0.328 1.00 88.69 88 ILE A CA 1
ATOM 716 C C . ILE A 1 88 ? 20.483 11.262 1.254 1.00 88.69 88 ILE A C 1
ATOM 718 O O . ILE A 1 88 ? 20.837 12.380 1.621 1.00 88.69 88 ILE A O 1
ATOM 722 N N . LEU A 1 89 ? 21.119 10.149 1.606 1.00 86.62 89 LEU A N 1
ATOM 723 C CA . LEU A 1 89 ? 22.416 10.112 2.274 1.00 86.62 89 LEU A CA 1
ATOM 724 C C . LEU A 1 89 ? 23.453 9.518 1.319 1.00 86.62 89 LEU A C 1
ATOM 726 O O . LEU A 1 89 ? 23.357 8.361 0.934 1.00 86.62 89 LEU A O 1
ATOM 730 N N . VAL A 1 90 ? 24.467 10.299 0.967 1.00 87.50 90 VAL A N 1
ATOM 731 C CA . VAL A 1 90 ? 25.656 9.860 0.238 1.00 87.50 90 VAL A CA 1
ATOM 732 C C . VAL A 1 90 ? 26.779 9.662 1.253 1.00 87.50 90 VAL A C 1
ATOM 734 O O . VAL A 1 90 ? 27.363 10.627 1.747 1.00 87.50 90 VAL A O 1
ATOM 737 N N . LYS A 1 91 ? 27.076 8.410 1.597 1.00 82.94 91 LYS A N 1
ATOM 738 C CA . LYS A 1 91 ? 28.130 8.032 2.544 1.00 82.94 91 LYS A CA 1
ATOM 739 C C . LYS A 1 91 ? 29.401 7.661 1.787 1.00 82.94 91 LYS A C 1
ATOM 741 O O . LYS A 1 91 ? 29.522 6.554 1.267 1.00 82.94 91 LYS A O 1
ATOM 746 N N . LEU A 1 92 ? 30.368 8.578 1.793 1.00 79.38 92 LEU A N 1
ATOM 747 C CA . LEU A 1 92 ? 31.698 8.408 1.189 1.00 79.38 92 LEU A CA 1
ATOM 748 C C . LEU A 1 92 ? 32.747 7.885 2.190 1.00 79.38 92 LEU A C 1
ATOM 750 O O . LEU A 1 92 ? 33.943 7.881 1.904 1.00 79.38 92 LEU A O 1
ATOM 754 N N . ARG A 1 93 ? 32.320 7.500 3.397 1.00 66.75 93 ARG A N 1
ATOM 755 C CA . ARG A 1 93 ? 33.180 7.006 4.477 1.00 66.75 93 ARG A CA 1
ATOM 756 C C . ARG A 1 93 ? 33.153 5.477 4.538 1.00 66.75 93 ARG A C 1
ATOM 758 O O . ARG A 1 93 ? 32.076 4.894 4.643 1.00 66.75 93 ARG A O 1
ATOM 765 N N . GLU A 1 94 ? 34.336 4.871 4.581 1.00 62.91 94 GLU A N 1
ATOM 766 C CA . GLU A 1 94 ? 34.548 3.426 4.749 1.00 62.91 94 GLU A CA 1
ATOM 767 C C . GLU A 1 94 ? 35.030 3.108 6.179 1.00 62.91 94 GLU A C 1
ATOM 769 O O . GLU A 1 94 ? 35.836 3.857 6.744 1.00 62.91 94 GLU A O 1
ATOM 774 N N . GLY A 1 95 ? 34.561 1.999 6.766 1.00 55.88 95 GLY A N 1
ATOM 775 C CA . GLY A 1 95 ? 35.242 1.340 7.895 1.00 55.88 95 GLY A CA 1
ATOM 776 C C . GLY A 1 95 ? 34.884 1.804 9.316 1.00 55.88 95 GLY A C 1
ATOM 777 O O . GLY A 1 95 ? 35.753 1.808 10.187 1.00 55.88 95 GLY A O 1
ATOM 778 N N . MET A 1 96 ? 33.630 2.181 9.580 1.00 54.19 96 MET A N 1
ATOM 779 C CA . MET A 1 96 ? 33.123 2.451 10.940 1.00 54.19 96 MET A CA 1
ATOM 780 C C . MET A 1 96 ? 32.206 1.326 11.439 1.00 54.19 96 MET A C 1
ATOM 782 O O . MET A 1 96 ? 31.638 0.585 10.647 1.00 54.19 96 MET A O 1
ATOM 786 N N . SER A 1 97 ? 32.073 1.188 12.763 1.00 52.78 97 SER A N 1
ATOM 787 C CA . SER A 1 97 ? 31.233 0.164 13.396 1.00 52.78 97 SER A CA 1
ATOM 788 C C . SER A 1 97 ? 29.732 0.408 13.179 1.00 52.78 97 SER A C 1
ATOM 790 O O . SER A 1 97 ? 29.247 1.515 13.426 1.00 52.78 97 SER A O 1
ATOM 792 N N . GLU A 1 98 ? 28.998 -0.656 12.848 1.00 51.00 98 GLU A N 1
ATOM 793 C CA . GLU A 1 98 ? 27.565 -0.681 12.493 1.00 51.00 98 GLU A CA 1
ATOM 794 C C . GLU A 1 98 ? 26.625 0.005 13.509 1.00 51.00 98 GLU A C 1
ATOM 796 O O . GLU A 1 98 ? 25.649 0.658 13.135 1.00 51.00 98 GLU A O 1
ATOM 801 N N . THR A 1 99 ? 26.935 -0.058 14.807 1.00 51.00 99 THR A N 1
ATOM 802 C CA . THR A 1 99 ? 26.064 0.432 15.894 1.00 51.00 99 THR A CA 1
ATOM 803 C C . THR A 1 99 ? 25.895 1.953 15.954 1.00 51.00 99 THR A C 1
ATOM 805 O O . THR A 1 99 ? 24.879 2.437 16.454 1.00 51.00 99 THR A O 1
ATOM 808 N N . PHE A 1 100 ? 26.849 2.735 15.437 1.00 48.88 100 PHE A N 1
ATOM 809 C CA . PHE A 1 100 ? 26.770 4.204 15.445 1.00 48.88 100 PHE A CA 1
ATOM 810 C C . PHE A 1 100 ? 25.884 4.751 14.307 1.00 48.88 100 PHE A C 1
ATOM 812 O O . PHE A 1 100 ? 25.398 5.883 14.365 1.00 48.88 100 PHE A O 1
ATOM 819 N N . GLU A 1 101 ? 25.638 3.953 13.265 1.00 56.75 101 GLU A N 1
ATOM 820 C CA . GLU A 1 101 ? 25.115 4.450 11.988 1.00 56.75 101 GLU A CA 1
ATOM 821 C C . GLU A 1 101 ? 23.592 4.264 11.842 1.00 56.75 101 GLU A C 1
ATOM 823 O O . GLU A 1 101 ? 22.931 5.122 11.245 1.00 56.75 101 GLU A O 1
ATOM 828 N N . VAL A 1 102 ? 22.996 3.263 12.509 1.00 56.84 102 VAL A N 1
ATOM 829 C CA . VAL A 1 102 ? 21.528 3.067 12.582 1.00 56.84 102 VAL A CA 1
ATOM 830 C C . VAL A 1 102 ? 20.817 4.301 13.160 1.00 56.84 102 VAL A C 1
ATOM 832 O O . VAL A 1 102 ? 19.754 4.698 12.680 1.00 56.84 102 VAL A O 1
ATOM 835 N N . GLN A 1 103 ? 21.428 4.986 14.134 1.00 59.66 103 GLN A N 1
ATOM 836 C CA . GLN A 1 103 ? 20.871 6.222 14.698 1.00 59.66 103 GLN A CA 1
ATOM 837 C C . GLN A 1 103 ? 20.841 7.387 13.699 1.00 59.66 103 GLN A C 1
ATOM 839 O O . GLN A 1 103 ? 19.965 8.245 13.795 1.00 59.66 103 GLN A O 1
ATOM 844 N N . THR A 1 104 ? 21.776 7.434 12.745 1.00 60.44 104 THR A N 1
ATOM 845 C CA . THR A 1 104 ? 21.814 8.480 11.708 1.00 60.44 104 THR A CA 1
ATOM 846 C C . THR A 1 104 ? 20.729 8.226 10.668 1.00 60.44 104 THR A C 1
ATOM 848 O O . THR A 1 104 ? 20.003 9.150 10.301 1.00 60.44 104 THR A O 1
ATOM 851 N N . ILE A 1 105 ? 20.539 6.960 10.281 1.00 66.12 105 ILE A N 1
ATOM 852 C CA . ILE A 1 105 ? 19.437 6.554 9.400 1.00 66.12 105 ILE A CA 1
ATOM 853 C C . ILE A 1 105 ? 18.079 6.848 10.039 1.00 66.12 105 ILE A C 1
ATOM 855 O O . ILE A 1 105 ? 17.202 7.418 9.395 1.00 66.12 105 ILE A O 1
ATOM 859 N N . GLY A 1 106 ? 17.905 6.536 11.325 1.00 65.62 106 GLY A N 1
ATOM 860 C CA . GLY A 1 106 ? 16.665 6.832 12.047 1.00 65.62 106 GLY A CA 1
ATOM 861 C C . GLY A 1 106 ? 16.275 8.318 12.033 1.00 65.62 106 GLY A C 1
ATOM 862 O O . GLY A 1 106 ? 15.094 8.638 12.147 1.00 65.62 106 GLY A O 1
ATOM 863 N N . ARG A 1 107 ? 17.240 9.233 11.851 1.00 69.25 107 ARG A N 1
ATOM 864 C CA . ARG A 1 107 ? 16.986 10.679 11.736 1.00 69.25 107 ARG A CA 1
ATOM 865 C C . ARG A 1 107 ? 16.581 11.102 10.324 1.00 69.25 107 ARG A C 1
ATOM 867 O O . ARG A 1 107 ? 15.707 11.950 10.198 1.00 69.25 107 ARG A O 1
ATOM 874 N N . ILE A 1 108 ? 17.157 10.498 9.283 1.00 72.56 108 ILE A N 1
ATOM 875 C CA . ILE A 1 108 ? 16.808 10.787 7.875 1.00 72.56 108 ILE A CA 1
ATOM 876 C C . ILE A 1 108 ? 15.553 10.041 7.397 1.00 72.56 108 ILE A C 1
ATOM 878 O O . ILE A 1 108 ? 14.956 10.420 6.401 1.00 72.56 108 ILE A O 1
ATOM 882 N N . ARG A 1 109 ? 15.126 8.989 8.110 1.00 71.62 109 ARG A N 1
ATOM 883 C CA . ARG A 1 109 ? 13.856 8.283 7.859 1.00 71.62 109 ARG A CA 1
ATOM 884 C C . ARG A 1 109 ? 12.623 9.069 8.298 1.00 71.62 109 ARG A C 1
ATOM 886 O O . ARG A 1 109 ? 11.502 8.632 8.052 1.00 71.62 109 ARG A O 1
ATOM 893 N N . ARG A 1 110 ? 12.802 10.188 9.000 1.00 78.88 110 ARG A N 1
ATOM 894 C CA . ARG A 1 110 ? 11.679 11.022 9.422 1.00 78.88 110 ARG A CA 1
ATOM 895 C C . ARG A 1 110 ? 11.010 11.626 8.198 1.00 78.88 110 ARG A C 1
ATOM 897 O O . ARG A 1 110 ? 11.665 11.995 7.231 1.00 78.88 110 ARG A O 1
ATOM 904 N N . MET A 1 111 ? 9.692 11.723 8.264 1.00 82.62 111 MET A N 1
ATOM 905 C CA . MET A 1 111 ? 8.900 12.291 7.188 1.00 82.62 111 MET A CA 1
ATOM 906 C C . MET A 1 111 ? 8.731 13.795 7.396 1.00 82.62 111 MET A C 1
ATOM 908 O O . MET A 1 111 ? 8.396 14.207 8.514 1.00 82.62 111 MET A O 1
ATOM 912 N N . PRO A 1 112 ? 8.893 14.628 6.350 1.00 84.19 112 PRO A N 1
ATOM 913 C CA . PRO A 1 112 ? 8.454 16.013 6.423 1.00 84.19 112 PRO A CA 1
ATOM 914 C C . PRO A 1 112 ? 6.976 16.045 6.793 1.00 84.19 112 PRO A C 1
ATOM 916 O O . PRO A 1 112 ? 6.200 15.234 6.286 1.00 84.19 112 PRO A O 1
ATOM 919 N N . GLU A 1 113 ? 6.596 16.968 7.675 1.00 86.19 113 GLU A N 1
ATOM 920 C CA . GLU A 1 113 ? 5.218 17.105 8.176 1.00 86.19 113 GLU A CA 1
ATOM 921 C C . GLU A 1 113 ? 4.709 15.893 8.989 1.00 86.19 113 GLU A C 1
ATOM 923 O O . GLU A 1 113 ? 3.551 15.883 9.393 1.00 86.19 113 GLU A O 1
ATOM 928 N N . ALA A 1 114 ? 5.562 14.898 9.274 1.00 83.50 114 ALA A N 1
ATOM 929 C CA . ALA A 1 114 ? 5.219 13.674 10.005 1.00 83.50 114 ALA A CA 1
ATOM 930 C C . ALA A 1 114 ? 4.037 12.879 9.404 1.00 83.50 114 ALA A C 1
ATOM 932 O O . ALA A 1 114 ? 3.298 12.210 10.129 1.00 83.50 114 ALA A O 1
ATOM 933 N N . ILE A 1 115 ? 3.872 12.936 8.078 1.00 78.94 115 ILE A N 1
ATOM 934 C CA . ILE A 1 115 ? 2.855 12.187 7.326 1.00 78.94 115 ILE A CA 1
ATOM 935 C C . ILE A 1 115 ? 3.500 11.282 6.274 1.00 78.94 115 ILE A C 1
ATOM 937 O O . ILE A 1 115 ? 4.581 11.585 5.774 1.00 78.94 115 ILE A O 1
ATOM 941 N N . HIS A 1 116 ? 2.807 10.201 5.920 1.00 75.12 116 HIS A N 1
ATOM 942 C CA . HIS A 1 116 ? 3.080 9.445 4.698 1.00 75.12 116 HIS A CA 1
ATOM 943 C C . HIS A 1 116 ? 2.320 10.077 3.531 1.00 75.12 116 HIS A C 1
ATOM 945 O O . HIS A 1 116 ? 1.184 10.527 3.707 1.00 75.12 116 HIS A O 1
ATOM 951 N N . TYR A 1 117 ? 2.958 10.138 2.367 1.00 77.62 117 TYR A N 1
ATOM 952 C CA . TYR A 1 117 ? 2.414 10.748 1.157 1.00 77.62 117 TYR A CA 1
ATOM 953 C C . TYR A 1 117 ? 1.682 9.739 0.261 1.00 77.62 117 TYR A C 1
ATOM 955 O O . TYR A 1 117 ? 1.123 10.162 -0.749 1.00 77.62 117 TYR A O 1
ATOM 963 N N . GLU A 1 118 ? 1.645 8.454 0.646 1.00 70.31 118 GLU A N 1
ATOM 964 C CA . GLU A 1 118 ? 1.104 7.353 -0.174 1.00 70.31 118 GLU A CA 1
ATOM 965 C C . GLU A 1 118 ? 1.839 7.267 -1.526 1.00 70.31 118 GLU A C 1
ATOM 967 O O . GLU A 1 118 ? 1.239 7.052 -2.580 1.00 70.31 118 GLU A O 1
ATOM 972 N N . ASP A 1 119 ? 3.150 7.515 -1.478 1.00 70.12 119 ASP A N 1
ATOM 973 C CA . ASP A 1 119 ? 4.045 7.588 -2.626 1.00 70.12 119 ASP A CA 1
ATOM 974 C C . ASP A 1 119 ? 5.426 7.096 -2.192 1.00 70.12 119 ASP A C 1
ATOM 976 O O . ASP A 1 119 ? 6.121 7.781 -1.439 1.00 70.12 119 ASP A O 1
ATOM 980 N N . ASP A 1 120 ? 5.833 5.923 -2.674 1.00 70.62 120 ASP A N 1
ATOM 981 C CA . ASP A 1 120 ? 7.089 5.276 -2.281 1.00 70.62 120 ASP A CA 1
ATOM 982 C C . ASP A 1 120 ? 8.324 6.164 -2.505 1.00 70.62 120 ASP A C 1
ATOM 984 O O . ASP A 1 120 ? 9.246 6.181 -1.688 1.00 70.62 120 ASP A O 1
ATOM 988 N N . LEU A 1 121 ? 8.347 6.971 -3.573 1.00 77.50 121 LEU A N 1
ATOM 989 C CA . LEU A 1 121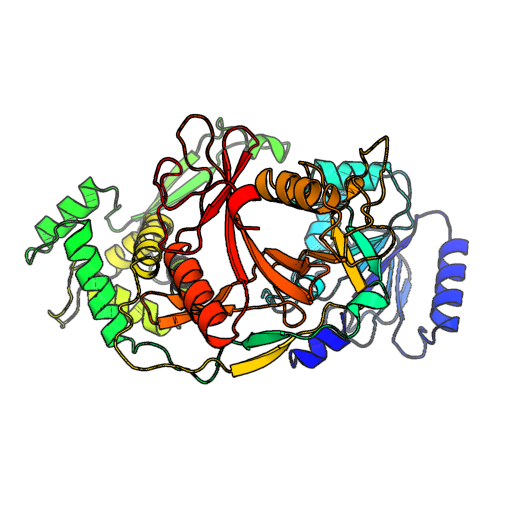 ? 9.464 7.876 -3.856 1.00 77.50 121 LEU A CA 1
ATOM 990 C C . LEU A 1 121 ? 9.582 8.982 -2.796 1.00 77.50 121 LEU A C 1
ATOM 992 O O . LEU A 1 121 ? 10.685 9.477 -2.536 1.00 77.50 121 LEU A O 1
ATOM 996 N N . LEU A 1 122 ? 8.458 9.400 -2.211 1.00 83.25 122 LEU A N 1
ATOM 997 C CA . LEU A 1 122 ? 8.414 10.376 -1.124 1.00 83.25 122 LEU A CA 1
ATOM 998 C C . LEU A 1 122 ? 8.548 9.725 0.255 1.00 83.25 122 LEU A C 1
ATOM 1000 O O . LEU A 1 122 ? 9.150 10.332 1.143 1.00 83.25 122 LEU A O 1
ATOM 1004 N N . ASP A 1 123 ? 8.021 8.518 0.434 1.00 78.56 123 ASP A N 1
ATOM 1005 C CA . ASP A 1 123 ? 7.950 7.796 1.705 1.00 78.56 123 ASP A CA 1
ATOM 1006 C C . ASP A 1 123 ? 9.232 7.016 2.026 1.00 78.56 123 ASP A C 1
ATOM 1008 O O . ASP A 1 123 ? 9.507 6.733 3.196 1.00 78.56 123 ASP A O 1
ATOM 1012 N N . PHE A 1 124 ? 10.080 6.755 1.030 1.00 79.06 124 PHE A N 1
ATOM 1013 C CA . PHE A 1 124 ? 11.405 6.174 1.230 1.00 79.06 124 PHE A CA 1
ATOM 1014 C C . PHE A 1 124 ? 12.506 7.225 1.430 1.00 79.06 124 PHE A C 1
ATOM 1016 O O . PHE A 1 124 ? 12.390 8.408 1.090 1.00 79.06 124 PHE A O 1
ATOM 1023 N N . CYS A 1 125 ? 13.613 6.767 2.017 1.00 80.69 125 CYS A N 1
ATOM 1024 C CA . CYS A 1 125 ? 14.892 7.467 2.034 1.00 80.69 125 CYS A CA 1
ATOM 1025 C C . CYS A 1 125 ? 15.929 6.622 1.294 1.00 80.69 125 CYS A C 1
ATOM 1027 O O . CYS A 1 125 ? 15.900 5.394 1.364 1.00 80.69 125 CYS A O 1
ATOM 1029 N N . PHE A 1 126 ? 16.874 7.277 0.630 1.00 82.88 126 PHE A N 1
ATOM 1030 C CA . PHE A 1 126 ? 17.862 6.612 -0.212 1.00 82.88 126 PHE A CA 1
ATOM 1031 C C . PHE A 1 126 ? 19.253 6.762 0.388 1.00 82.88 126 PHE A C 1
ATOM 1033 O O . PHE A 1 126 ? 19.640 7.853 0.813 1.00 82.88 126 PHE A O 1
ATOM 1040 N N . VAL A 1 127 ? 20.020 5.676 0.400 1.00 83.06 127 VAL A N 1
ATOM 1041 C CA . VAL A 1 127 ? 21.406 5.674 0.872 1.00 83.06 127 VAL A CA 1
ATOM 1042 C C . VAL A 1 127 ? 22.306 5.207 -0.265 1.00 83.06 127 VAL A C 1
ATOM 1044 O O . VAL A 1 127 ? 22.099 4.135 -0.821 1.00 83.06 127 VAL A O 1
ATOM 1047 N N . TYR A 1 128 ? 23.309 6.014 -0.599 1.00 82.38 128 TYR A N 1
ATOM 1048 C CA . TYR A 1 128 ? 24.346 5.702 -1.578 1.00 82.38 128 TYR A CA 1
ATOM 1049 C C . TYR A 1 128 ? 25.671 5.548 -0.845 1.00 82.38 128 TYR A C 1
ATOM 1051 O O . TYR A 1 128 ? 26.087 6.452 -0.119 1.00 82.38 128 TYR A O 1
ATOM 1059 N N . THR A 1 129 ? 26.338 4.412 -1.012 1.00 81.12 129 THR A N 1
ATOM 1060 C CA . THR A 1 129 ? 27.590 4.118 -0.312 1.00 81.12 129 THR A CA 1
ATOM 1061 C C . THR A 1 129 ? 28.439 3.120 -1.093 1.00 81.12 129 THR A C 1
ATOM 1063 O O . THR A 1 129 ? 27.895 2.299 -1.824 1.00 81.12 129 THR A O 1
ATOM 1066 N N . PHE A 1 130 ? 29.760 3.200 -0.922 1.00 73.75 130 PHE A N 1
ATOM 1067 C CA . PHE A 1 130 ? 30.719 2.191 -1.396 1.00 73.75 130 PHE A CA 1
ATOM 1068 C C . PHE A 1 130 ? 31.115 1.193 -0.293 1.00 73.75 130 PHE A C 1
ATOM 1070 O O . PHE A 1 130 ? 31.898 0.279 -0.527 1.00 73.75 130 PHE A O 1
ATOM 1077 N N . ASP A 1 131 ? 30.610 1.380 0.931 1.00 74.94 131 ASP A N 1
ATOM 1078 C CA . ASP A 1 131 ? 30.932 0.528 2.071 1.00 74.94 131 ASP A CA 1
ATOM 1079 C C . ASP A 1 131 ? 30.023 -0.712 2.069 1.00 74.94 131 ASP A C 1
ATOM 1081 O O . ASP A 1 131 ? 28.901 -0.684 2.577 1.00 74.94 131 ASP A O 1
ATOM 1085 N N . GLU A 1 132 ? 30.508 -1.801 1.469 1.00 71.44 132 GLU A N 1
ATOM 1086 C CA . GLU A 1 132 ? 29.766 -3.068 1.364 1.00 71.44 132 GLU A CA 1
ATOM 1087 C C . GLU A 1 132 ? 29.457 -3.690 2.734 1.00 71.44 132 GLU A C 1
ATOM 1089 O O . GLU A 1 132 ? 28.406 -4.305 2.902 1.00 71.44 132 GLU A O 1
ATOM 1094 N N . LYS A 1 133 ? 30.319 -3.491 3.745 1.00 70.06 133 LYS A N 1
ATOM 1095 C CA . LYS A 1 133 ? 30.043 -3.970 5.112 1.00 70.06 133 LYS A CA 1
ATOM 1096 C C . LYS A 1 133 ? 28.897 -3.192 5.734 1.00 70.06 133 LYS A C 1
ATOM 1098 O O . LYS A 1 133 ? 27.990 -3.784 6.304 1.00 70.06 133 LYS A O 1
ATOM 1103 N N . TYR A 1 134 ? 28.912 -1.871 5.579 1.00 70.62 134 TYR A N 1
ATOM 1104 C CA . TYR A 1 134 ? 27.809 -1.030 6.020 1.00 70.62 134 TYR A CA 1
ATOM 1105 C C . TYR A 1 134 ? 26.504 -1.415 5.330 1.00 70.62 134 TYR A C 1
ATOM 1107 O O . TYR A 1 134 ? 25.493 -1.602 5.995 1.00 70.62 134 TYR A O 1
ATOM 1115 N N . LYS A 1 135 ? 26.531 -1.580 4.007 1.00 70.56 135 LYS A N 1
ATOM 1116 C CA . LYS A 1 135 ? 25.372 -2.016 3.230 1.00 70.56 135 LYS A CA 1
ATOM 1117 C C . LYS A 1 135 ? 24.828 -3.360 3.727 1.00 70.56 135 LYS A C 1
ATOM 1119 O O . LYS A 1 135 ? 23.628 -3.449 3.963 1.00 70.56 135 LYS A O 1
ATOM 1124 N N . ALA A 1 136 ? 25.688 -4.356 3.949 1.00 68.75 136 ALA A N 1
ATOM 1125 C CA . ALA A 1 136 ? 25.294 -5.648 4.512 1.00 68.75 136 ALA A CA 1
ATOM 1126 C C . ALA A 1 136 ? 24.674 -5.497 5.911 1.00 68.75 136 ALA A C 1
ATOM 1128 O O . ALA A 1 136 ? 23.564 -5.966 6.141 1.00 68.75 136 ALA A O 1
ATOM 1129 N N . GLY A 1 137 ? 25.315 -4.740 6.807 1.00 68.75 137 GLY A N 1
ATOM 1130 C CA . GLY A 1 137 ? 24.784 -4.468 8.142 1.00 68.75 137 GLY A CA 1
ATOM 1131 C C . GLY A 1 137 ? 23.449 -3.710 8.130 1.00 68.75 137 GLY A C 1
ATOM 1132 O O . GLY A 1 137 ? 22.612 -3.936 9.001 1.00 68.75 137 GLY A O 1
ATOM 1133 N N . LEU A 1 138 ? 23.199 -2.834 7.147 1.00 68.81 138 LEU A N 1
ATOM 1134 C CA . LEU A 1 138 ? 21.883 -2.212 6.962 1.00 68.81 138 LEU A CA 1
ATOM 1135 C C . LEU A 1 138 ? 20.828 -3.225 6.528 1.00 68.81 138 LEU A C 1
ATOM 1137 O O . LEU A 1 138 ? 19.725 -3.184 7.067 1.00 68.81 138 LEU A O 1
ATOM 1141 N N . LEU A 1 139 ? 21.183 -4.105 5.588 1.00 67.06 139 LEU A N 1
ATOM 1142 C CA . LEU A 1 139 ? 20.309 -5.157 5.072 1.00 67.06 139 LEU A CA 1
ATOM 1143 C C . LEU A 1 139 ? 19.931 -6.186 6.149 1.00 67.06 139 LEU A C 1
ATOM 1145 O O . LEU A 1 139 ? 18.800 -6.660 6.181 1.00 67.06 139 LEU A O 1
ATOM 1149 N N . GLU A 1 140 ? 20.853 -6.491 7.064 1.00 65.69 140 GLU A N 1
ATOM 1150 C CA . GLU A 1 140 ? 20.631 -7.444 8.158 1.00 65.69 140 GLU A CA 1
ATOM 1151 C C . GLU A 1 140 ? 19.846 -6.844 9.336 1.00 65.69 140 GLU A C 1
ATOM 1153 O O . GLU A 1 140 ? 18.994 -7.514 9.916 1.00 65.69 140 GLU A O 1
ATOM 1158 N N . ASN A 1 141 ? 20.115 -5.585 9.705 1.00 58.66 141 ASN A N 1
ATOM 1159 C CA . ASN A 1 141 ? 19.599 -4.995 10.950 1.00 58.66 141 ASN A CA 1
ATOM 1160 C C . ASN A 1 141 ? 18.349 -4.120 10.775 1.00 58.66 141 ASN A C 1
ATOM 1162 O O . ASN A 1 141 ? 17.736 -3.718 11.770 1.00 58.66 141 ASN A O 1
ATOM 1166 N N . ILE A 1 142 ? 17.979 -3.756 9.544 1.00 61.06 142 ILE A N 1
ATOM 1167 C CA . ILE A 1 142 ? 16.812 -2.908 9.279 1.00 61.06 142 ILE A CA 1
ATOM 1168 C C . ILE A 1 142 ? 15.735 -3.734 8.586 1.00 61.06 142 ILE A C 1
ATOM 1170 O O . ILE A 1 142 ? 15.858 -4.081 7.413 1.00 61.06 142 ILE A O 1
ATOM 1174 N N . ASP A 1 143 ? 14.638 -3.971 9.304 1.00 53.34 143 ASP A N 1
ATOM 1175 C CA . ASP A 1 143 ? 13.435 -4.585 8.746 1.00 53.34 143 ASP A CA 1
ATOM 1176 C C . ASP A 1 143 ? 12.970 -3.815 7.490 1.00 53.34 143 ASP A C 1
ATOM 1178 O O . ASP A 1 143 ? 12.872 -2.579 7.505 1.00 53.34 143 ASP A O 1
ATOM 1182 N N . LYS A 1 144 ? 12.703 -4.549 6.401 1.00 57.50 144 LYS A N 1
ATOM 1183 C CA . LYS A 1 144 ? 12.342 -4.040 5.058 1.00 57.50 144 LYS A CA 1
ATOM 1184 C C . LYS A 1 144 ? 13.418 -3.225 4.323 1.00 57.50 144 LYS A C 1
ATOM 1186 O O . LYS A 1 144 ? 13.082 -2.373 3.497 1.00 57.50 144 LYS A O 1
ATOM 1191 N N . SER A 1 145 ? 14.695 -3.454 4.598 1.00 60.78 145 SER A N 1
ATOM 1192 C CA . SER A 1 145 ? 15.773 -2.922 3.762 1.00 60.78 145 SER A CA 1
ATOM 1193 C C . SER A 1 145 ? 16.037 -3.852 2.571 1.00 60.78 145 SER A C 1
ATOM 1195 O O . SER A 1 145 ? 16.137 -5.067 2.711 1.00 60.78 145 SER A O 1
ATOM 1197 N N . TYR A 1 146 ? 16.102 -3.274 1.373 1.00 67.38 146 TYR A N 1
ATOM 1198 C CA . TYR A 1 146 ? 16.334 -3.993 0.121 1.00 67.38 146 TYR A CA 1
ATOM 1199 C C . TYR A 1 146 ? 17.290 -3.175 -0.742 1.00 67.38 146 TYR A C 1
ATOM 1201 O O . TYR A 1 146 ? 17.230 -1.941 -0.728 1.00 67.38 146 TYR A O 1
ATOM 1209 N N . GLU A 1 147 ? 18.139 -3.837 -1.527 1.00 78.06 147 GLU A N 1
ATOM 1210 C CA . GLU A 1 147 ? 18.754 -3.157 -2.663 1.00 78.06 147 GLU A CA 1
ATOM 1211 C C . GLU A 1 147 ? 17.669 -2.922 -3.710 1.00 78.06 147 GLU A C 1
ATOM 1213 O O . GLU A 1 147 ? 16.880 -3.817 -4.008 1.00 78.06 147 GLU A O 1
ATOM 1218 N N . THR A 1 148 ? 17.613 -1.715 -4.264 1.00 83.44 148 THR A N 1
ATOM 1219 C CA . THR A 1 148 ? 16.792 -1.442 -5.437 1.00 83.44 148 THR A CA 1
ATOM 1220 C C . THR A 1 148 ? 17.679 -1.071 -6.605 1.00 83.44 148 THR A C 1
ATOM 1222 O O . THR A 1 148 ? 18.686 -0.376 -6.451 1.00 83.44 148 THR A O 1
ATOM 1225 N N . ARG A 1 149 ? 17.300 -1.526 -7.795 1.00 86.50 149 ARG A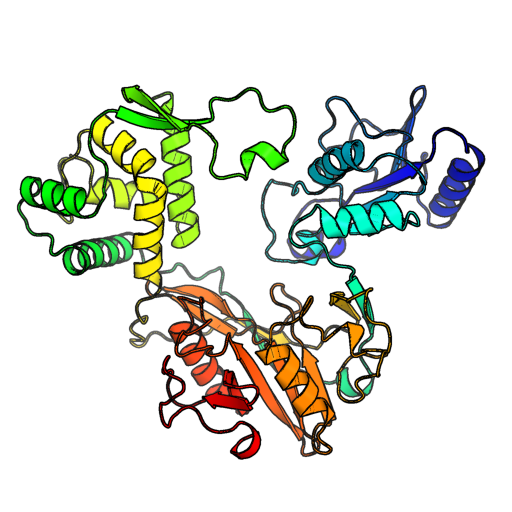 N 1
ATOM 1226 C CA . ARG A 1 149 ? 17.957 -1.127 -9.037 1.00 86.50 149 ARG A CA 1
ATOM 1227 C C . ARG A 1 149 ? 16.950 -0.441 -9.931 1.00 86.50 149 ARG A C 1
ATOM 1229 O O . ARG A 1 149 ? 15.786 -0.831 -9.999 1.00 86.50 149 ARG A O 1
ATOM 1236 N N . ARG A 1 150 ? 17.419 0.613 -10.590 1.00 89.88 150 ARG A N 1
ATOM 1237 C CA . ARG A 1 150 ? 16.628 1.350 -11.563 1.00 89.88 150 ARG A CA 1
ATOM 1238 C C . ARG A 1 150 ? 16.675 0.623 -12.895 1.00 89.88 150 ARG A C 1
ATOM 1240 O O . ARG A 1 150 ? 17.761 0.413 -13.429 1.00 89.88 150 ARG A O 1
ATOM 1247 N N . LEU A 1 151 ? 15.506 0.319 -13.433 1.00 93.56 151 LEU A N 1
ATOM 1248 C CA . LEU A 1 151 ? 15.341 -0.289 -14.744 1.00 93.56 151 LEU A CA 1
ATOM 1249 C C . LEU A 1 151 ? 14.635 0.671 -15.697 1.00 93.56 151 LEU A C 1
ATOM 1251 O O . LEU A 1 151 ? 14.005 1.639 -15.266 1.00 93.56 151 LEU A O 1
ATOM 1255 N N . PHE A 1 152 ? 14.764 0.408 -16.995 1.00 95.81 152 PHE A N 1
ATOM 1256 C CA . PHE A 1 152 ? 14.209 1.235 -18.064 1.00 95.81 152 PHE A CA 1
ATOM 1257 C C . PHE A 1 152 ? 13.235 0.430 -18.914 1.00 95.81 152 PHE A C 1
ATOM 1259 O O . PHE A 1 152 ? 13.452 -0.750 -19.183 1.00 95.81 152 PHE A O 1
ATOM 1266 N N . LEU A 1 153 ? 12.129 1.060 -19.293 1.00 98.00 153 LEU A N 1
ATOM 1267 C CA . LEU A 1 153 ? 11.048 0.411 -20.019 1.00 98.00 153 LEU A CA 1
ATOM 1268 C C . LEU A 1 153 ? 11.470 0.072 -21.453 1.00 98.00 153 LEU A C 1
ATOM 1270 O O . LEU A 1 153 ? 11.897 0.962 -22.200 1.00 98.00 153 LEU A O 1
ATOM 1274 N N . LYS A 1 154 ? 11.253 -1.183 -21.871 1.00 97.75 154 LYS A N 1
ATOM 1275 C CA . LYS A 1 154 ? 11.517 -1.625 -23.248 1.00 97.75 154 LYS A CA 1
ATOM 1276 C C . LYS A 1 154 ? 10.691 -0.797 -24.245 1.00 97.75 154 LYS A C 1
ATOM 1278 O O . LYS A 1 154 ? 9.508 -0.542 -23.998 1.00 97.75 154 LYS A O 1
ATOM 1283 N N . PRO A 1 155 ? 11.236 -0.442 -25.426 1.00 97.00 155 PRO A N 1
ATOM 1284 C CA . PRO A 1 155 ? 10.526 0.350 -26.433 1.00 97.00 155 PRO A CA 1
ATOM 1285 C C . PRO A 1 155 ? 9.146 -0.197 -26.822 1.00 97.00 155 PRO A C 1
ATOM 1287 O O . PRO A 1 155 ? 8.210 0.587 -26.973 1.00 97.00 155 PRO A O 1
ATOM 1290 N N . ARG A 1 156 ? 8.998 -1.529 -26.912 1.00 95.06 156 ARG A N 1
ATOM 1291 C CA . ARG A 1 156 ? 7.731 -2.202 -27.263 1.00 95.06 156 ARG A CA 1
ATOM 1292 C C . ARG A 1 156 ? 6.583 -1.933 -26.278 1.00 95.06 156 ARG A C 1
ATOM 1294 O O . ARG A 1 156 ? 5.424 -2.057 -26.650 1.00 95.06 156 ARG A O 1
ATOM 1301 N N . CYS A 1 157 ? 6.898 -1.538 -25.044 1.00 96.88 157 CYS A N 1
ATOM 1302 C CA . CYS A 1 157 ? 5.921 -1.312 -23.978 1.00 96.88 157 CYS A CA 1
ATOM 1303 C C . CYS A 1 157 ? 5.477 0.161 -23.875 1.00 96.88 157 CYS A C 1
ATOM 1305 O O . CYS A 1 157 ? 4.470 0.457 -23.238 1.00 96.88 157 CYS A O 1
ATOM 1307 N N . LYS A 1 158 ? 6.210 1.108 -24.487 1.00 95.12 158 LYS A N 1
ATOM 1308 C CA . LYS A 1 158 ? 6.033 2.562 -24.265 1.00 95.12 158 LYS A CA 1
ATOM 1309 C C . LYS A 1 158 ? 4.705 3.128 -24.771 1.00 95.12 158 LYS A C 1
ATOM 1311 O O . LYS A 1 158 ? 4.264 4.178 -24.308 1.00 95.12 158 LYS A O 1
ATOM 1316 N N . THR A 1 159 ? 4.091 2.468 -25.748 1.00 94.75 159 THR A N 1
ATOM 1317 C CA . THR A 1 159 ? 2.813 2.888 -26.338 1.00 94.75 159 THR A CA 1
ATOM 1318 C C . THR A 1 159 ? 1.605 2.333 -25.592 1.00 94.75 159 THR A C 1
ATOM 1320 O O . THR A 1 159 ? 0.488 2.759 -25.877 1.00 94.75 159 THR A O 1
ATOM 1323 N N . PHE A 1 160 ? 1.804 1.409 -24.646 1.00 97.06 160 PHE A N 1
ATOM 1324 C CA . PHE A 1 160 ? 0.709 0.816 -23.893 1.00 97.06 160 PHE A CA 1
ATOM 1325 C C . PHE A 1 160 ? 0.036 1.847 -22.984 1.00 97.06 160 PHE A C 1
ATOM 1327 O O . PHE A 1 160 ? 0.693 2.610 -22.268 1.00 97.06 160 PHE A O 1
ATOM 1334 N N . THR A 1 161 ? -1.293 1.824 -22.992 1.00 97.19 161 THR A N 1
ATOM 1335 C CA . THR A 1 161 ? -2.136 2.625 -22.113 1.00 97.19 161 THR A CA 1
ATOM 1336 C C . THR A 1 161 ? -3.296 1.793 -21.604 1.00 97.19 161 THR A C 1
ATOM 1338 O O . THR A 1 161 ? -3.845 0.990 -22.354 1.00 97.19 161 THR A O 1
ATOM 1341 N N . LEU A 1 162 ? -3.717 2.056 -20.374 1.00 96.44 162 LEU A N 1
ATOM 1342 C CA . LEU A 1 162 ? -4.940 1.503 -19.797 1.00 96.44 162 LEU A CA 1
ATOM 1343 C C . LEU A 1 162 ? -5.670 2.609 -19.031 1.00 96.44 162 LEU A C 1
ATOM 1345 O O . LEU A 1 162 ? -5.035 3.553 -18.563 1.00 96.44 162 LEU A O 1
ATOM 1349 N N . GLU A 1 163 ? -6.989 2.546 -18.905 1.00 96.56 163 GLU A N 1
ATOM 1350 C CA . GLU A 1 163 ? -7.704 3.487 -18.045 1.00 96.56 163 GLU A CA 1
ATOM 1351 C C . GLU A 1 163 ? -7.585 3.039 -16.591 1.00 96.56 163 GLU A C 1
ATOM 1353 O O . GLU A 1 163 ? -7.983 1.932 -16.252 1.00 96.56 163 GLU A O 1
ATOM 1358 N N . LYS A 1 164 ? -7.063 3.886 -15.708 1.00 95.56 164 LYS A N 1
ATOM 1359 C CA . LYS A 1 164 ? -7.059 3.615 -14.269 1.00 95.56 164 LYS A CA 1
ATOM 1360 C C . LYS A 1 164 ? -8.052 4.493 -13.528 1.00 95.56 164 LYS A C 1
ATOM 1362 O O . LYS A 1 164 ? -8.407 5.578 -13.988 1.00 95.56 164 LYS A O 1
ATOM 1367 N N . GLN A 1 165 ? -8.427 4.058 -12.335 1.00 94.56 165 GLN A N 1
ATOM 1368 C CA . GLN A 1 165 ? -9.365 4.748 -11.463 1.00 94.56 165 GLN A CA 1
ATOM 1369 C C . GLN A 1 165 ? -8.638 5.449 -10.312 1.00 94.56 165 GLN A C 1
ATOM 1371 O O . GLN A 1 165 ? -7.680 4.933 -9.733 1.00 94.56 165 GLN A O 1
ATOM 1376 N N . LEU A 1 166 ? -9.116 6.640 -9.968 1.00 90.38 166 LEU A N 1
ATOM 1377 C CA . LEU A 1 166 ? -8.612 7.514 -8.919 1.00 90.38 166 LEU A CA 1
ATOM 1378 C C . LEU A 1 166 ? -9.717 7.790 -7.900 1.00 90.38 166 LEU A C 1
ATOM 1380 O O . LEU A 1 166 ? -10.899 7.885 -8.243 1.00 90.38 166 LEU A O 1
ATOM 1384 N N . ARG A 1 167 ? -9.319 7.999 -6.640 1.00 85.75 167 ARG A N 1
ATOM 1385 C CA . ARG A 1 167 ? -10.256 8.421 -5.594 1.00 85.75 167 ARG A CA 1
ATOM 1386 C C . ARG A 1 167 ? -10.887 9.760 -5.967 1.00 85.75 167 ARG A C 1
ATOM 1388 O O . ARG A 1 167 ? -10.192 10.710 -6.334 1.00 85.75 167 ARG A O 1
ATOM 1395 N N . ASN A 1 168 ? -12.195 9.861 -5.787 1.00 82.19 168 ASN A N 1
ATOM 1396 C CA . ASN A 1 168 ? -12.892 11.130 -5.830 1.00 82.19 168 ASN A CA 1
ATOM 1397 C C . ASN A 1 168 ? -12.776 11.813 -4.458 1.00 82.19 168 ASN A C 1
ATOM 1399 O O . ASN A 1 168 ? -13.506 11.482 -3.532 1.00 82.19 168 ASN A O 1
ATOM 1403 N N . LEU A 1 169 ? -11.843 12.760 -4.318 1.00 72.50 169 LEU A N 1
ATOM 1404 C CA . LEU A 1 169 ? -11.640 13.499 -3.061 1.00 72.50 169 LEU A CA 1
ATOM 1405 C C . LEU A 1 169 ? -12.823 14.404 -2.681 1.00 72.50 169 LEU A C 1
ATOM 1407 O O . LEU A 1 169 ? -12.931 14.791 -1.522 1.00 72.50 169 LEU A O 1
ATOM 1411 N N . ASP A 1 170 ? -13.705 14.705 -3.635 1.00 66.88 170 ASP A N 1
ATOM 1412 C CA . ASP A 1 170 ? -14.924 15.489 -3.409 1.00 66.88 170 ASP A CA 1
ATOM 1413 C C . ASP A 1 170 ? -16.074 14.617 -2.867 1.00 66.88 170 ASP A C 1
ATOM 1415 O O . ASP A 1 170 ? -17.160 15.111 -2.569 1.00 66.88 170 ASP A O 1
ATOM 1419 N N . TYR A 1 171 ? -15.855 13.303 -2.756 1.00 67.44 171 TYR A N 1
ATOM 1420 C CA . TYR A 1 171 ? -16.836 12.366 -2.237 1.00 67.44 171 TYR A CA 1
ATOM 1421 C C . TYR A 1 171 ? -16.854 12.394 -0.703 1.00 67.44 171 TYR A C 1
ATOM 1423 O O . TYR A 1 171 ? -15.999 11.813 -0.029 1.00 67.44 171 TYR A O 1
ATOM 1431 N N . GLU A 1 172 ? -17.867 13.046 -0.143 1.00 59.47 172 GLU A N 1
ATOM 1432 C CA . GLU A 1 172 ? -18.224 12.888 1.262 1.00 59.47 172 GLU A CA 1
ATOM 1433 C C . GLU A 1 172 ? -18.910 11.524 1.412 1.00 59.47 172 GLU A C 1
ATOM 1435 O O . GLU A 1 172 ? -19.989 11.311 0.866 1.00 59.47 172 GLU A O 1
ATOM 1440 N N . GLY A 1 173 ? -18.245 10.568 2.072 1.00 65.19 173 GLY A N 1
ATOM 1441 C CA . GLY A 1 173 ? -18.759 9.211 2.297 1.00 65.19 173 GLY A CA 1
ATOM 1442 C C . GLY A 1 173 ? -20.058 9.155 3.107 1.00 65.19 173 GLY A C 1
ATOM 1443 O O . GLY A 1 173 ? -20.878 10.069 3.104 1.00 65.19 173 GLY A O 1
ATOM 1444 N N . ILE A 1 174 ? -20.295 8.064 3.837 1.00 71.06 174 ILE A N 1
ATOM 1445 C CA . ILE A 1 174 ? -21.503 8.017 4.672 1.00 71.06 174 ILE A CA 1
ATOM 1446 C C . ILE A 1 174 ? -21.419 9.022 5.826 1.00 71.06 174 ILE A C 1
ATOM 1448 O O . ILE A 1 174 ? -20.375 9.208 6.457 1.00 71.06 174 ILE A O 1
ATOM 1452 N N . GLY A 1 175 ? -22.547 9.667 6.125 1.00 73.44 175 GLY A N 1
ATOM 1453 C CA . GLY A 1 175 ? -22.630 10.624 7.224 1.00 73.44 175 GLY A CA 1
ATOM 1454 C C . GLY A 1 175 ? -22.422 9.959 8.589 1.00 73.44 175 GLY A C 1
ATOM 1455 O O . GLY A 1 175 ? -22.715 8.778 8.776 1.00 73.44 175 GLY A O 1
ATOM 1456 N N . GLU A 1 176 ? -21.996 10.741 9.589 1.00 82.81 176 GLU A N 1
ATOM 1457 C CA . GLU A 1 176 ? -21.690 10.256 10.952 1.00 82.81 176 GLU A CA 1
ATOM 1458 C C . GLU A 1 176 ? -22.811 9.408 11.574 1.00 82.81 176 GLU A C 1
ATOM 1460 O O . GLU A 1 176 ? -22.558 8.490 12.353 1.00 82.81 176 GLU A O 1
ATOM 1465 N N . ARG A 1 177 ? -24.066 9.716 11.229 1.00 83.75 177 ARG A N 1
ATOM 1466 C CA . ARG A 1 177 ? -25.245 8.992 11.707 1.00 83.75 177 ARG A CA 1
ATOM 1467 C C . ARG A 1 177 ? -25.331 7.576 11.144 1.00 83.75 177 ARG A C 1
ATOM 1469 O O . ARG A 1 177 ? -25.647 6.668 11.897 1.00 83.75 177 ARG A O 1
ATOM 1476 N N . GLU A 1 178 ? -25.038 7.392 9.863 1.00 83.44 178 GLU A N 1
ATOM 1477 C CA . GLU A 1 178 ? -25.059 6.066 9.244 1.00 83.44 178 GLU A CA 1
ATOM 1478 C C . GLU A 1 178 ? -23.894 5.212 9.759 1.00 83.44 178 GLU A C 1
ATOM 1480 O O . GLU A 1 178 ? -24.086 4.035 10.057 1.00 83.44 178 GLU A O 1
ATOM 1485 N N . VAL A 1 179 ? -22.712 5.815 9.963 1.00 85.31 179 VAL A N 1
ATOM 1486 C CA . VAL A 1 179 ? -21.592 5.124 10.627 1.00 85.31 179 VAL A CA 1
ATOM 1487 C C . VAL A 1 179 ? -21.993 4.683 12.029 1.00 85.31 179 VAL A C 1
ATOM 1489 O O . VAL A 1 179 ? -21.761 3.538 12.399 1.00 85.31 179 VAL A O 1
ATOM 1492 N N . LEU A 1 180 ? -22.606 5.572 12.817 1.00 89.69 180 LEU A N 1
ATOM 1493 C CA . LEU A 1 180 ? -23.072 5.239 14.161 1.00 89.69 180 LEU A CA 1
ATOM 1494 C C . LEU A 1 180 ? -24.032 4.045 14.150 1.00 89.69 180 LEU A C 1
ATOM 1496 O O . LEU A 1 180 ? -23.886 3.166 14.996 1.00 89.69 180 LEU A O 1
ATOM 1500 N N . ASP A 1 181 ? -24.990 4.030 13.222 1.00 89.56 181 ASP A N 1
ATOM 1501 C CA . ASP A 1 181 ? -25.983 2.963 13.104 1.00 89.56 181 ASP A CA 1
ATOM 1502 C C . ASP A 1 181 ? -25.288 1.627 12.758 1.00 89.56 181 ASP A C 1
ATOM 1504 O O . ASP A 1 181 ? -25.465 0.642 13.475 1.00 89.56 181 ASP A O 1
ATOM 1508 N N . LYS A 1 182 ? -24.370 1.621 11.777 1.00 88.31 182 LYS A N 1
ATOM 1509 C CA . LYS A 1 182 ? -23.564 0.437 11.410 1.00 88.31 182 LYS A CA 1
ATOM 1510 C C . LYS A 1 182 ? -22.701 -0.082 12.561 1.00 88.31 182 LYS A C 1
ATOM 1512 O O . LYS A 1 182 ? -22.691 -1.280 12.835 1.00 88.31 182 LYS A O 1
ATOM 1517 N N . VAL A 1 183 ? -21.997 0.809 13.264 1.00 90.56 183 VAL A N 1
ATOM 1518 C CA . VAL A 1 183 ? -21.159 0.428 14.412 1.00 90.56 183 VAL A CA 1
ATOM 1519 C C . VAL A 1 183 ? -22.032 -0.131 15.539 1.00 90.56 183 VAL A C 1
ATOM 1521 O O . VAL A 1 183 ? -21.697 -1.149 16.140 1.00 90.56 183 VAL A O 1
ATOM 1524 N N . TYR A 1 184 ? -23.171 0.501 15.827 1.00 93.06 184 TYR A N 1
ATOM 1525 C CA . TYR A 1 184 ? -24.099 0.032 16.853 1.00 93.06 184 TYR A CA 1
ATOM 1526 C C . TYR A 1 184 ? -24.628 -1.377 16.549 1.00 93.06 184 TYR A C 1
ATOM 1528 O O . TYR A 1 184 ? -24.580 -2.249 17.424 1.00 93.06 184 TYR A O 1
ATOM 1536 N N . ASP A 1 185 ? -25.077 -1.613 15.317 1.00 92.06 185 ASP A N 1
ATOM 1537 C CA . ASP A 1 185 ? -25.613 -2.905 14.886 1.00 92.06 185 ASP A CA 1
ATOM 1538 C C . ASP A 1 185 ? -24.538 -3.995 14.883 1.00 92.06 185 ASP A C 1
ATOM 1540 O O . ASP A 1 185 ? -24.788 -5.107 15.360 1.00 92.06 185 ASP A O 1
ATOM 1544 N N . PHE A 1 186 ? -23.315 -3.664 14.459 1.00 92.25 186 PHE A N 1
ATOM 1545 C CA . PHE A 1 186 ? -22.174 -4.572 14.529 1.00 92.25 186 PHE A CA 1
ATOM 1546 C C . PHE A 1 186 ? -21.902 -5.040 15.960 1.00 92.25 186 PHE A C 1
ATOM 1548 O O . PHE A 1 186 ? -21.859 -6.243 16.215 1.00 92.25 186 PHE A O 1
ATOM 1555 N N . PHE A 1 187 ? -21.777 -4.119 16.921 1.00 94.25 187 PHE A N 1
ATOM 1556 C CA . PHE A 1 187 ? -21.514 -4.488 18.314 1.00 94.25 187 PHE A CA 1
ATOM 1557 C C . PHE A 1 187 ? -22.661 -5.319 18.907 1.00 94.25 187 PHE A C 1
ATOM 1559 O O . PHE A 1 187 ? -22.408 -6.269 19.653 1.00 94.25 187 PHE A O 1
ATOM 1566 N N . LYS A 1 188 ? -23.921 -5.007 18.563 1.00 94.44 188 LYS A N 1
ATOM 1567 C CA . LYS A 1 188 ? -25.073 -5.823 18.979 1.00 94.44 188 LYS A CA 1
ATOM 1568 C C . LYS A 1 188 ? -25.016 -7.228 18.406 1.00 94.44 188 LYS A C 1
ATOM 1570 O O . LYS A 1 188 ? -25.261 -8.169 19.153 1.00 94.44 188 LYS A O 1
ATOM 1575 N N . LYS A 1 189 ? -24.669 -7.376 17.129 1.00 93.62 189 LYS A N 1
ATOM 1576 C CA . LYS A 1 189 ? -24.564 -8.673 16.455 1.00 93.62 189 LYS A CA 1
ATOM 1577 C C . LYS A 1 189 ? -23.372 -9.482 16.975 1.00 93.62 189 LYS A C 1
ATOM 1579 O O . LYS A 1 189 ? -23.573 -10.589 17.466 1.00 93.62 189 LYS A O 1
ATOM 1584 N N . LYS A 1 190 ? -22.156 -8.923 16.937 1.00 93.56 190 LYS A N 1
ATOM 1585 C CA . LYS A 1 190 ? -20.897 -9.603 17.305 1.00 93.56 190 LYS A CA 1
ATOM 1586 C C . LYS A 1 190 ? -20.893 -10.090 18.753 1.00 93.56 190 LYS A C 1
ATOM 1588 O O . LYS A 1 190 ? -20.430 -11.193 19.032 1.00 93.56 190 LYS A O 1
ATOM 1593 N N . TYR A 1 191 ? -21.430 -9.290 19.673 1.00 94.38 191 TYR A N 1
ATOM 1594 C CA . TYR A 1 191 ? -21.413 -9.602 21.104 1.00 94.38 191 TYR A CA 1
ATOM 1595 C C . TYR A 1 191 ? -22.784 -9.963 21.682 1.00 94.38 191 TYR A C 1
ATOM 1597 O O . TYR A 1 191 ? -22.893 -10.116 22.894 1.00 94.38 191 TYR A O 1
ATOM 1605 N N . ALA A 1 192 ? -23.823 -10.105 20.853 1.00 94.19 192 ALA A N 1
ATOM 1606 C CA . ALA A 1 192 ? -25.194 -10.372 21.299 1.00 94.19 192 ALA A CA 1
ATOM 1607 C C . ALA A 1 192 ? -25.683 -9.380 22.382 1.00 94.19 192 ALA A C 1
ATOM 1609 O O . ALA A 1 192 ? -26.285 -9.765 23.388 1.00 94.19 192 ALA A O 1
ATOM 1610 N N . LEU A 1 193 ? -25.390 -8.086 22.203 1.00 94.31 193 LEU A N 1
ATOM 1611 C CA . LEU A 1 193 ? -25.723 -7.053 23.191 1.00 94.31 193 LEU A CA 1
ATOM 1612 C C . LEU A 1 193 ? -27.209 -6.691 23.146 1.00 94.31 193 LEU A C 1
ATOM 1614 O O . LEU A 1 193 ? -27.806 -6.515 22.083 1.00 94.31 193 LEU A O 1
ATOM 1618 N N . GLY A 1 194 ? -27.791 -6.505 24.329 1.00 91.06 194 GLY A N 1
ATOM 1619 C CA . GLY A 1 194 ? -29.195 -6.150 24.500 1.00 91.06 194 GLY A CA 1
ATOM 1620 C C . GLY A 1 194 ? -29.400 -4.737 25.045 1.00 91.06 194 GLY A C 1
ATOM 1621 O O . GLY A 1 194 ? -28.519 -3.869 25.030 1.00 91.06 194 GLY A O 1
ATOM 1622 N N . GLU A 1 195 ? -30.593 -4.501 25.589 1.00 90.25 195 GLU A N 1
ATOM 1623 C CA . GLU A 1 195 ? -30.933 -3.198 26.167 1.00 90.25 195 GLU A CA 1
ATOM 1624 C C . GLU A 1 195 ? -30.419 -2.997 27.597 1.00 90.25 195 GLU A C 1
ATOM 1626 O O . GLU A 1 195 ? -30.267 -1.862 28.049 1.00 90.25 195 GLU A O 1
ATOM 1631 N N . ASN A 1 196 ? -30.072 -4.072 28.307 1.00 93.00 196 ASN A N 1
ATOM 1632 C CA . ASN A 1 196 ? -29.528 -3.969 29.656 1.00 93.00 196 ASN A CA 1
ATOM 1633 C C . ASN A 1 196 ? -28.021 -3.665 29.618 1.00 93.00 196 ASN A C 1
ATOM 1635 O O . ASN A 1 196 ? -27.198 -4.545 29.374 1.00 93.00 196 ASN A O 1
ATOM 1639 N N . LYS A 1 197 ? -27.660 -2.413 29.917 1.00 93.06 197 LYS A N 1
ATOM 1640 C CA . LYS A 1 197 ? -26.279 -1.917 29.799 1.00 93.06 197 LYS A CA 1
ATOM 1641 C C . LYS A 1 197 ? -25.324 -2.528 30.830 1.00 93.06 197 LYS A C 1
ATOM 1643 O O . LYS A 1 197 ? -24.138 -2.659 30.545 1.00 93.06 197 LYS A O 1
ATOM 1648 N N . GLN A 1 198 ? -25.836 -2.972 31.981 1.00 91.75 198 GLN A N 1
ATOM 1649 C CA . GLN A 1 198 ? -25.030 -3.700 32.962 1.00 91.75 198 GLN A CA 1
ATOM 1650 C C . GLN A 1 198 ? -24.697 -5.111 32.466 1.00 91.75 198 GLN A C 1
ATOM 1652 O O . GLN A 1 198 ? -23.550 -5.531 32.559 1.00 91.75 198 GLN A O 1
ATOM 1657 N N . LYS A 1 199 ? -25.669 -5.817 31.867 1.00 94.00 199 LYS A N 1
ATOM 1658 C CA . LYS A 1 199 ? -25.409 -7.113 31.217 1.00 94.00 199 LYS A CA 1
ATOM 1659 C C . LYS A 1 199 ? -24.433 -6.962 30.050 1.00 94.00 199 LYS A C 1
ATOM 1661 O O . LYS A 1 199 ? -23.519 -7.768 29.930 1.00 94.00 199 LYS A O 1
ATOM 1666 N N . ASN A 1 200 ? -24.580 -5.911 29.241 1.00 96.00 200 ASN A N 1
ATOM 1667 C CA . ASN A 1 200 ? -23.654 -5.629 28.141 1.00 96.00 200 ASN A CA 1
ATOM 1668 C C . ASN A 1 200 ? -22.213 -5.456 28.637 1.00 96.00 200 ASN A C 1
ATOM 1670 O O . ASN A 1 200 ? -21.299 -5.992 28.019 1.00 96.00 200 ASN A O 1
ATOM 1674 N N . LYS A 1 201 ? -22.013 -4.756 29.764 1.00 95.50 201 LYS A N 1
ATOM 1675 C CA . LYS A 1 201 ? -20.697 -4.621 30.403 1.00 95.50 201 LYS A CA 1
ATOM 1676 C C . LYS A 1 201 ? -20.098 -5.992 30.729 1.00 95.50 201 LYS A C 1
ATOM 1678 O O . LYS A 1 201 ? -19.005 -6.286 30.265 1.00 95.50 201 LYS A O 1
ATOM 1683 N N . THR A 1 202 ? -20.845 -6.853 31.422 1.00 93.81 202 THR A N 1
ATOM 1684 C CA . THR A 1 202 ? -20.386 -8.207 31.781 1.00 93.81 202 THR A CA 1
ATOM 1685 C C . THR A 1 202 ? -20.084 -9.075 30.556 1.00 93.81 202 THR A C 1
ATOM 1687 O O . THR A 1 202 ? -19.113 -9.829 30.551 1.00 93.81 202 THR A O 1
ATOM 1690 N N . ILE A 1 203 ? -20.882 -8.956 29.489 1.00 94.31 203 ILE A N 1
ATOM 1691 C CA . ILE A 1 203 ? -20.625 -9.671 28.234 1.00 94.31 203 ILE A CA 1
ATOM 1692 C C . ILE A 1 203 ? -19.307 -9.198 27.617 1.00 94.31 203 ILE A C 1
ATOM 1694 O O . ILE A 1 203 ? -18.459 -10.026 27.299 1.00 94.31 203 ILE A O 1
ATOM 1698 N N . LEU A 1 204 ? -19.098 -7.888 27.483 1.00 94.94 204 LEU A N 1
ATOM 1699 C CA . LEU A 1 204 ? -17.864 -7.347 26.912 1.00 94.94 204 LEU A CA 1
ATOM 1700 C C . LEU A 1 204 ? -16.638 -7.691 27.776 1.00 94.94 204 LEU A C 1
ATOM 1702 O O . LEU A 1 204 ? -15.607 -8.070 27.222 1.00 94.94 204 LEU A O 1
ATOM 1706 N N . GLU A 1 205 ? -16.759 -7.658 29.107 1.00 94.44 205 GLU A N 1
ATOM 1707 C CA . GLU A 1 205 ? -15.726 -8.135 30.045 1.00 94.44 205 GLU A CA 1
ATOM 1708 C C . GLU A 1 205 ? -15.345 -9.592 29.762 1.00 94.44 205 GLU A C 1
ATOM 1710 O O . GLU A 1 205 ? -14.167 -9.902 29.593 1.00 94.44 205 GLU A O 1
ATOM 1715 N N . SER A 1 206 ? -16.335 -10.479 29.597 1.00 92.00 206 SER A N 1
ATOM 1716 C CA . SER A 1 206 ? -16.094 -11.893 29.260 1.00 92.00 206 SER A CA 1
ATOM 1717 C C . SER A 1 206 ? -15.413 -12.094 27.901 1.00 92.00 206 SER A C 1
ATOM 1719 O O . SER A 1 206 ? -14.826 -13.142 27.640 1.00 92.00 206 SER A O 1
ATOM 1721 N N . LYS A 1 207 ? -15.481 -11.085 27.027 1.00 92.25 207 LYS A N 1
ATOM 1722 C CA . LYS A 1 207 ? -14.841 -11.071 25.710 1.00 92.25 207 LYS A CA 1
ATOM 1723 C C . LYS A 1 207 ? -13.485 -10.374 25.728 1.00 92.25 207 LYS A C 1
ATOM 1725 O O . LYS A 1 207 ? -12.883 -10.237 24.668 1.00 92.25 207 LYS A O 1
ATOM 1730 N N . GLY A 1 208 ? -12.988 -9.971 26.897 1.00 90.31 208 GLY A N 1
ATOM 1731 C CA . GLY A 1 208 ? -11.659 -9.393 27.084 1.00 90.31 208 GLY A CA 1
ATOM 1732 C C . GLY A 1 208 ? -11.612 -7.868 27.036 1.00 90.31 208 GLY A C 1
ATOM 1733 O O . GLY A 1 208 ? -10.522 -7.318 26.920 1.00 90.31 208 GLY A O 1
ATOM 1734 N N . TYR A 1 209 ? -12.756 -7.177 27.103 1.00 94.88 209 TYR A N 1
ATOM 1735 C CA . TYR A 1 209 ? -12.748 -5.736 27.354 1.00 94.88 209 TYR A CA 1
ATOM 1736 C C . TYR A 1 209 ? -12.422 -5.433 28.814 1.00 94.88 209 TYR A C 1
ATOM 1738 O O . TYR A 1 209 ? -12.956 -6.047 29.735 1.00 94.88 209 TYR A O 1
ATOM 1746 N N . ILE A 1 210 ? -11.583 -4.428 29.020 1.00 92.44 210 ILE A N 1
ATOM 1747 C CA . ILE A 1 210 ? -11.111 -3.986 30.325 1.00 92.44 210 ILE A CA 1
ATOM 1748 C C . ILE A 1 210 ? -11.930 -2.773 30.764 1.00 92.44 210 ILE A C 1
ATOM 1750 O O . ILE A 1 210 ? -11.968 -1.751 30.075 1.00 92.44 210 ILE A O 1
ATOM 1754 N N . PHE A 1 211 ? -12.560 -2.876 31.931 1.00 92.69 211 PHE A N 1
ATOM 1755 C CA . PHE A 1 211 ? -13.359 -1.814 32.533 1.00 92.69 211 PHE A CA 1
ATOM 1756 C C . PHE A 1 211 ? -12.775 -1.374 33.873 1.00 92.69 211 PHE A C 1
ATOM 1758 O O . PHE A 1 211 ? -12.079 -2.128 34.548 1.00 92.69 211 PHE A O 1
ATOM 1765 N N . GLY A 1 212 ? -13.103 -0.149 34.271 1.00 89.94 212 GLY A N 1
ATOM 1766 C CA . GLY A 1 212 ? -12.637 0.472 35.506 1.00 89.94 212 GLY A CA 1
ATOM 1767 C C . GLY A 1 212 ? -12.362 1.952 35.286 1.00 89.94 212 GLY A C 1
ATOM 1768 O O . GLY A 1 212 ? -12.637 2.482 34.213 1.00 89.94 212 GLY A O 1
ATOM 1769 N N . ASP A 1 213 ? -11.811 2.609 36.297 1.00 85.56 213 ASP A N 1
ATOM 1770 C CA . ASP A 1 213 ? -11.389 4.012 36.276 1.00 85.56 213 ASP A CA 1
ATOM 1771 C C . ASP A 1 213 ? -9.854 4.163 36.298 1.00 85.56 213 ASP A C 1
ATOM 1773 O O . ASP A 1 213 ? -9.330 5.251 36.562 1.00 85.56 213 ASP A O 1
ATOM 1777 N N . GLU A 1 214 ? -9.130 3.080 35.998 1.00 85.44 214 GLU A N 1
ATOM 1778 C CA . GLU A 1 214 ? -7.669 3.016 35.964 1.00 85.44 214 GLU A CA 1
ATOM 1779 C C . GLU A 1 214 ? -7.153 2.705 34.554 1.00 85.44 214 GLU A C 1
ATOM 1781 O O . GLU A 1 214 ? -7.667 1.826 33.863 1.00 85.44 214 GLU A O 1
ATOM 1786 N N . VAL A 1 215 ? -6.102 3.413 34.142 1.00 78.19 215 VAL A N 1
ATOM 1787 C CA . VAL A 1 215 ? -5.334 3.124 32.928 1.00 78.19 215 VAL A CA 1
ATOM 1788 C C . VAL A 1 215 ? -4.251 2.102 33.263 1.00 78.19 215 VAL A C 1
ATOM 1790 O O . VAL A 1 215 ? -3.507 2.269 34.237 1.00 78.19 215 VAL A O 1
ATOM 1793 N N . LEU A 1 216 ? -4.174 1.047 32.454 1.00 76.69 216 LEU A N 1
ATOM 1794 C CA . LEU A 1 216 ? -3.147 0.018 32.526 1.00 76.69 216 LEU A CA 1
ATOM 1795 C C . LEU A 1 216 ? -1.985 0.415 31.615 1.00 76.69 216 LEU A C 1
ATOM 1797 O O . LEU A 1 216 ? -2.155 0.579 30.412 1.00 76.69 216 LEU A O 1
ATOM 1801 N N . SER A 1 217 ? -0.792 0.561 32.186 1.00 62.56 217 SER A N 1
ATOM 1802 C CA . SER A 1 217 ? 0.431 0.817 31.426 1.00 62.56 217 SER A CA 1
ATOM 1803 C C . SER A 1 217 ? 1.424 -0.309 31.671 1.00 62.56 217 SER A C 1
ATOM 1805 O O . SER A 1 217 ? 1.796 -0.582 32.817 1.00 62.56 217 SER A O 1
ATOM 1807 N N . HIS A 1 218 ? 1.844 -0.966 30.592 1.00 56.50 218 HIS A N 1
ATOM 1808 C CA . HIS A 1 218 ? 2.874 -1.995 30.628 1.00 56.50 218 HIS A CA 1
ATOM 1809 C C . HIS A 1 218 ? 4.245 -1.320 30.583 1.00 56.50 218 HIS A C 1
ATOM 1811 O O . HIS A 1 218 ? 4.687 -0.852 29.536 1.00 56.50 218 HIS A O 1
ATOM 1817 N N . ILE A 1 219 ? 4.915 -1.247 31.732 1.00 45.56 219 ILE A N 1
ATOM 1818 C CA . ILE A 1 219 ? 6.286 -0.747 31.821 1.00 45.56 219 ILE A CA 1
ATOM 1819 C C . ILE A 1 219 ? 7.215 -1.952 31.776 1.00 45.56 219 ILE A C 1
ATOM 1821 O O . ILE A 1 219 ? 7.092 -2.880 32.576 1.00 45.56 219 ILE A O 1
ATOM 1825 N N . ILE A 1 220 ? 8.150 -1.934 30.833 1.00 45.50 220 ILE A N 1
ATOM 1826 C CA . ILE A 1 220 ? 9.205 -2.936 30.750 1.00 45.50 220 ILE A CA 1
ATOM 1827 C C . ILE A 1 220 ? 10.214 -2.644 31.867 1.00 45.50 220 ILE A C 1
ATOM 1829 O O . ILE A 1 220 ? 10.844 -1.585 31.860 1.00 45.50 220 ILE A O 1
ATOM 1833 N N . GLN A 1 221 ? 10.367 -3.550 32.837 1.00 34.59 221 GLN A N 1
ATOM 1834 C CA . GLN A 1 221 ? 11.373 -3.406 33.888 1.00 34.59 221 GLN A CA 1
ATOM 1835 C C . GLN A 1 221 ? 12.598 -4.270 33.560 1.00 34.59 221 GLN A C 1
ATOM 1837 O O . GLN A 1 221 ? 12.512 -5.493 33.502 1.00 34.59 221 GLN A O 1
ATOM 1842 N N . GLY A 1 222 ? 13.750 -3.629 33.350 1.00 40.12 222 GLY A N 1
ATOM 1843 C CA . GLY A 1 222 ? 15.022 -4.308 33.102 1.00 40.12 222 GLY A CA 1
ATOM 1844 C C . GLY A 1 222 ? 16.156 -3.329 32.794 1.00 40.12 222 GLY A C 1
ATOM 1845 O O . GLY A 1 222 ? 15.931 -2.225 32.300 1.00 40.12 222 GLY A O 1
ATOM 1846 N N . LYS A 1 223 ? 17.392 -3.708 33.129 1.00 38.03 223 LYS A N 1
ATOM 1847 C CA . LYS A 1 223 ? 18.603 -2.949 32.791 1.00 38.03 223 LYS A CA 1
ATOM 1848 C C . LYS A 1 223 ? 19.075 -3.425 31.414 1.00 38.03 223 LYS A C 1
ATOM 1850 O O . LYS A 1 223 ? 19.846 -4.373 31.317 1.00 38.03 223 LYS A O 1
ATOM 1855 N N . PHE A 1 224 ? 18.560 -2.813 30.354 1.00 43.91 224 PHE A N 1
ATOM 1856 C CA . PHE A 1 224 ? 18.845 -3.233 28.980 1.00 43.91 224 PHE A CA 1
ATOM 1857 C C . PHE A 1 224 ? 20.163 -2.613 28.496 1.00 43.91 224 PHE A C 1
ATOM 1859 O O . PHE A 1 224 ? 20.271 -1.396 28.364 1.00 43.91 224 PHE A O 1
ATOM 1866 N N . ILE A 1 225 ? 21.183 -3.448 28.265 1.00 41.78 225 ILE A N 1
ATOM 1867 C CA . ILE A 1 225 ? 22.501 -3.035 27.739 1.00 41.78 225 ILE A CA 1
ATOM 1868 C C . ILE A 1 225 ? 22.540 -3.148 26.195 1.00 41.78 225 ILE A C 1
ATOM 1870 O O . ILE A 1 225 ? 23.426 -2.582 25.560 1.00 41.78 225 ILE A O 1
ATOM 1874 N N . LYS A 1 226 ? 21.555 -3.812 25.566 1.00 44.12 226 LYS A N 1
ATOM 1875 C CA . LYS A 1 226 ? 21.430 -3.962 24.102 1.00 44.12 226 LYS A CA 1
ATOM 1876 C C . LYS A 1 226 ? 19.967 -3.952 23.648 1.00 44.12 226 LYS A C 1
ATOM 1878 O O . LYS A 1 226 ? 19.122 -4.563 24.296 1.00 44.12 226 LYS A O 1
ATOM 1883 N N . THR A 1 227 ? 19.679 -3.309 22.519 1.00 40.97 227 THR A N 1
ATOM 1884 C CA . THR A 1 227 ? 18.329 -3.160 21.938 1.00 40.97 227 THR A CA 1
ATOM 1885 C C . THR A 1 227 ? 17.654 -4.502 21.612 1.00 40.97 227 THR A C 1
ATOM 1887 O O . THR A 1 227 ? 16.443 -4.622 21.752 1.00 40.97 227 THR A O 1
ATOM 1890 N N . GLU A 1 228 ? 18.434 -5.535 21.276 1.00 42.50 228 GLU A N 1
ATOM 1891 C CA . GLU A 1 228 ? 17.953 -6.900 20.981 1.00 42.50 228 GLU A CA 1
ATOM 1892 C C . GLU A 1 228 ? 17.308 -7.590 22.192 1.00 42.50 228 GLU A C 1
ATOM 1894 O O . GLU A 1 228 ? 16.347 -8.339 22.046 1.00 42.50 228 GLU A O 1
ATOM 1899 N N . SER A 1 229 ? 17.752 -7.267 23.412 1.00 40.12 229 SER A N 1
ATOM 1900 C CA . SER A 1 229 ? 17.206 -7.857 24.647 1.00 40.12 229 SER A CA 1
ATOM 1901 C C . SER A 1 229 ? 15.793 -7.369 25.015 1.00 40.12 229 SER A C 1
ATOM 1903 O O . SER A 1 229 ? 15.227 -7.819 26.008 1.00 40.12 229 SER A O 1
ATOM 1905 N N . VAL A 1 230 ? 15.213 -6.460 24.220 1.00 45.69 230 VAL A N 1
ATOM 1906 C CA . VAL A 1 230 ? 13.810 -6.021 24.333 1.00 45.69 230 VAL A CA 1
ATOM 1907 C C . VAL A 1 230 ? 12.869 -6.926 23.520 1.00 45.69 230 VAL A C 1
ATOM 1909 O O . VAL A 1 230 ? 11.679 -6.975 23.817 1.00 45.69 230 VAL A O 1
ATOM 1912 N N . MET A 1 231 ? 13.384 -7.645 22.512 1.00 40.56 231 MET A N 1
ATOM 1913 C CA . MET A 1 231 ? 12.581 -8.485 21.609 1.00 40.56 231 MET A CA 1
ATOM 1914 C C . MET A 1 231 ? 12.457 -9.944 22.064 1.00 40.56 231 MET A C 1
ATOM 1916 O O . MET A 1 231 ? 11.600 -10.672 21.565 1.00 40.56 231 MET A O 1
ATOM 1920 N N . GLU A 1 232 ? 13.274 -10.382 23.021 1.00 39.75 232 GLU A N 1
ATOM 1921 C CA . GLU A 1 232 ? 13.094 -11.682 23.660 1.00 39.75 232 GLU A CA 1
ATOM 1922 C C . GLU A 1 232 ? 11.929 -11.610 24.662 1.00 39.75 232 GLU A C 1
ATOM 1924 O O . GLU A 1 232 ? 11.889 -10.729 25.522 1.00 39.75 232 GLU A O 1
ATOM 1929 N N . ASN A 1 233 ? 11.003 -12.575 24.586 1.00 40.94 233 ASN A N 1
ATOM 1930 C CA . ASN A 1 233 ? 9.810 -12.765 25.439 1.00 40.94 233 ASN A CA 1
ATOM 1931 C C . ASN A 1 233 ? 10.097 -12.940 26.956 1.00 40.94 233 ASN A C 1
ATOM 1933 O O . ASN A 1 233 ? 9.254 -13.429 27.706 1.00 40.94 233 ASN A O 1
ATOM 1937 N N . SER A 1 234 ? 11.278 -12.544 27.422 1.00 37.66 234 SER A N 1
ATOM 1938 C CA . SER A 1 234 ? 11.754 -12.619 28.804 1.00 37.66 234 SER A CA 1
ATOM 1939 C C . SER A 1 234 ? 11.633 -11.282 29.547 1.00 37.66 234 SER A C 1
ATOM 1941 O O . SER A 1 234 ? 12.058 -11.170 30.697 1.00 37.66 234 SER A O 1
ATOM 1943 N N . ALA A 1 235 ? 11.088 -10.240 28.911 1.00 41.19 235 ALA A N 1
ATOM 1944 C CA . ALA A 1 235 ? 10.949 -8.934 29.534 1.00 41.19 235 ALA A CA 1
ATOM 1945 C C . ALA A 1 235 ? 9.848 -8.965 30.612 1.00 41.19 235 ALA A C 1
ATOM 1947 O O . ALA A 1 235 ? 8.666 -9.159 30.326 1.00 41.19 235 ALA A O 1
ATOM 1948 N N . HIS A 1 236 ? 10.219 -8.765 31.880 1.00 41.03 236 HIS A N 1
ATOM 1949 C CA . HIS A 1 236 ? 9.249 -8.629 32.965 1.00 41.03 236 HIS A CA 1
ATOM 1950 C C . HIS A 1 236 ? 8.443 -7.333 32.780 1.00 41.03 236 HIS A C 1
ATOM 1952 O O . HIS A 1 236 ? 8.878 -6.235 33.136 1.00 41.03 236 HIS A O 1
ATOM 1958 N N . HIS A 1 237 ? 7.251 -7.461 32.199 1.00 46.88 237 HIS A N 1
ATOM 1959 C CA . HIS A 1 237 ? 6.289 -6.371 32.099 1.00 46.88 237 HIS A CA 1
ATOM 1960 C C . HIS A 1 237 ? 5.611 -6.164 33.452 1.00 46.88 237 HIS A C 1
ATOM 1962 O O . HIS A 1 237 ? 4.828 -6.999 33.908 1.00 46.88 237 HIS A O 1
ATOM 1968 N N . ILE A 1 238 ? 5.863 -5.022 34.089 1.00 45.69 238 ILE A N 1
ATOM 1969 C CA . ILE A 1 238 ? 5.049 -4.587 35.220 1.00 45.69 238 ILE A CA 1
ATOM 1970 C C . ILE A 1 238 ? 3.846 -3.846 34.659 1.00 45.69 238 ILE A C 1
ATOM 1972 O O . ILE A 1 238 ? 3.972 -2.802 34.017 1.00 45.69 238 ILE A O 1
ATOM 1976 N N . THR A 1 239 ? 2.658 -4.375 34.937 1.00 52.16 239 THR A N 1
ATOM 1977 C CA . THR A 1 239 ? 1.413 -3.654 34.678 1.00 52.16 239 THR A CA 1
ATOM 1978 C C . THR A 1 239 ? 1.210 -2.648 35.801 1.00 52.16 239 THR A C 1
ATOM 1980 O O . THR A 1 239 ? 0.842 -3.009 36.919 1.00 52.16 239 THR A O 1
ATOM 1983 N N . THR A 1 240 ? 1.479 -1.377 35.521 1.00 57.47 240 THR A N 1
ATOM 1984 C CA . THR A 1 240 ? 1.164 -0.288 36.446 1.00 57.47 240 THR A CA 1
ATOM 1985 C C . THR A 1 240 ? -0.273 0.166 36.235 1.00 57.47 240 THR A C 1
ATOM 1987 O O . THR A 1 240 ? -0.734 0.284 35.101 1.00 57.47 240 THR A O 1
ATOM 1990 N N . ARG A 1 241 ? -0.986 0.408 37.337 1.00 72.50 241 ARG A N 1
ATOM 1991 C CA . ARG A 1 241 ? -2.352 0.936 37.321 1.00 72.50 241 ARG A CA 1
ATOM 1992 C C . ARG A 1 241 ? -2.325 2.372 37.808 1.00 72.50 241 ARG A C 1
ATOM 1994 O O . ARG A 1 241 ? -1.754 2.656 38.861 1.00 72.50 241 ARG A O 1
ATOM 2001 N N . LYS A 1 242 ? -2.901 3.288 37.037 1.00 75.25 242 LYS A N 1
ATOM 2002 C CA . LYS A 1 242 ? -3.003 4.701 37.417 1.00 75.25 242 LYS A CA 1
ATOM 2003 C C . LYS A 1 242 ? -4.440 5.159 37.270 1.00 75.25 242 LYS A C 1
ATOM 2005 O O . LYS A 1 242 ? -5.033 4.983 36.211 1.00 75.25 242 LYS A O 1
ATOM 2010 N N . LYS A 1 243 ? -4.988 5.796 38.307 1.00 80.12 243 LYS A N 1
ATOM 2011 C CA . LYS A 1 243 ? -6.309 6.427 38.216 1.00 80.12 243 LYS A CA 1
ATOM 2012 C C . LYS A 1 243 ? -6.349 7.453 37.090 1.00 80.12 243 LYS A C 1
ATOM 2014 O O . LYS A 1 243 ? -5.412 8.240 36.912 1.00 80.12 243 LYS A O 1
ATOM 2019 N N . VAL A 1 244 ? -7.463 7.473 36.366 1.00 81.00 244 VAL A N 1
ATOM 2020 C CA . VAL A 1 244 ? -7.673 8.397 35.255 1.00 81.00 244 VAL A CA 1
ATOM 2021 C C . VAL A 1 244 ? -7.634 9.840 35.747 1.00 81.00 244 VAL A C 1
ATOM 2023 O O . VAL A 1 244 ? -8.468 10.309 36.517 1.00 81.00 244 VAL A O 1
ATOM 2026 N N . ASN A 1 245 ? -6.674 10.578 35.211 1.00 78.50 245 ASN A N 1
ATOM 2027 C CA . ASN A 1 245 ? -6.648 12.032 35.194 1.00 78.50 245 ASN A CA 1
ATOM 2028 C C . ASN A 1 245 ? -7.012 12.520 33.784 1.00 78.50 245 ASN A C 1
ATOM 2030 O O . ASN A 1 245 ? -6.244 12.301 32.849 1.00 78.50 245 ASN A O 1
ATOM 2034 N N . THR A 1 246 ? -8.159 13.178 33.630 1.00 66.69 246 THR A N 1
ATOM 2035 C CA . THR A 1 246 ? -8.708 13.585 32.323 1.00 66.69 246 THR A CA 1
ATOM 2036 C C . THR A 1 246 ? -7.885 14.654 31.598 1.00 66.69 246 THR A C 1
ATOM 2038 O O . THR A 1 246 ? -8.002 14.767 30.380 1.00 66.69 246 THR A O 1
ATOM 2041 N N . HIS A 1 247 ? -7.029 15.400 32.309 1.00 67.81 247 HIS A N 1
ATOM 2042 C CA . HIS A 1 247 ? -6.098 16.359 31.704 1.00 67.81 247 HIS A CA 1
ATOM 2043 C C . HIS A 1 247 ? -4.837 15.666 31.174 1.00 67.81 247 HIS A C 1
ATOM 2045 O O . HIS A 1 247 ? -4.422 15.934 30.052 1.00 67.81 247 HIS A O 1
ATOM 2051 N N . LYS A 1 248 ? -4.243 14.748 31.949 1.00 69.75 248 LYS A N 1
ATOM 2052 C CA . LYS A 1 248 ? -3.019 14.031 31.539 1.00 69.75 248 LYS A CA 1
ATOM 2053 C C . LYS A 1 248 ? -3.294 12.959 30.482 1.00 69.75 248 LYS A C 1
ATOM 2055 O O . LYS A 1 248 ? -2.638 12.936 29.450 1.00 69.75 248 LYS A O 1
ATOM 2060 N N . HIS A 1 249 ? -4.319 12.138 30.695 1.00 74.38 249 HIS A N 1
ATOM 2061 C CA . HIS A 1 249 ? -4.665 11.040 29.786 1.00 74.38 249 HIS A CA 1
ATOM 2062 C C . HIS A 1 249 ? -5.554 11.494 28.615 1.00 74.38 249 HIS A C 1
ATOM 2064 O O . HIS A 1 249 ? -6.029 10.672 27.837 1.00 74.38 249 HIS A O 1
ATOM 2070 N N . GLY A 1 250 ? -5.800 12.802 28.466 1.00 73.50 250 GLY A N 1
ATOM 2071 C CA . GLY A 1 250 ? -6.475 13.345 27.286 1.00 73.50 250 GLY A CA 1
ATOM 2072 C C . GLY A 1 250 ? -5.692 13.083 26.000 1.00 73.50 250 GLY A C 1
ATOM 2073 O O . GLY A 1 250 ? -6.295 12.750 24.986 1.00 73.50 250 GLY A O 1
ATOM 2074 N N . ILE A 1 251 ? -4.359 13.163 26.061 1.00 72.50 251 ILE A N 1
ATOM 2075 C CA . ILE A 1 251 ? -3.472 12.878 24.925 1.00 72.50 251 ILE A CA 1
ATOM 2076 C C . ILE A 1 251 ? -3.509 11.384 24.575 1.00 72.50 251 ILE A C 1
ATOM 2078 O O . ILE A 1 251 ? -3.699 11.036 23.417 1.00 72.50 251 ILE A O 1
ATOM 2082 N N . GLU A 1 252 ? -3.412 10.501 25.571 1.00 74.88 252 GLU A N 1
ATOM 2083 C CA . GLU A 1 252 ? -3.498 9.043 25.379 1.00 74.88 252 GLU A CA 1
ATOM 2084 C C . GLU A 1 252 ? -4.844 8.621 24.779 1.00 74.88 252 GLU A C 1
ATOM 2086 O O . GLU A 1 252 ? -4.894 7.837 23.836 1.00 74.88 252 GLU A O 1
ATOM 2091 N N . MET A 1 253 ? -5.946 9.209 25.252 1.00 82.75 253 MET A N 1
ATOM 2092 C CA . MET A 1 253 ? -7.265 8.977 24.667 1.00 82.75 253 MET A CA 1
ATOM 2093 C C . MET A 1 253 ? -7.341 9.465 23.213 1.00 82.75 253 MET A C 1
ATOM 2095 O O . MET A 1 253 ? -7.904 8.773 22.368 1.00 82.75 253 MET A O 1
ATOM 2099 N N . LEU A 1 254 ? -6.747 10.619 22.889 1.00 80.94 254 LEU A N 1
ATOM 2100 C CA . LEU A 1 254 ? -6.666 11.093 21.505 1.00 80.94 254 LEU A CA 1
ATOM 2101 C C . LEU A 1 254 ? -5.822 10.166 20.623 1.00 80.94 254 LEU A C 1
ATOM 2103 O O . LEU A 1 254 ? -6.194 9.966 19.471 1.00 80.94 254 LEU A O 1
ATOM 2107 N N . HIS A 1 255 ? -4.744 9.573 21.144 1.00 79.94 255 HIS A N 1
ATOM 2108 C CA . HIS A 1 255 ? -3.979 8.551 20.425 1.00 79.94 255 HIS A CA 1
ATOM 2109 C C . HIS A 1 255 ? -4.822 7.304 20.143 1.00 79.94 255 HIS A C 1
ATOM 2111 O O . HIS A 1 255 ? -4.850 6.849 19.000 1.00 79.94 255 HIS A O 1
ATOM 2117 N N . ALA A 1 256 ? -5.578 6.816 21.132 1.00 82.44 256 ALA A N 1
ATOM 2118 C CA . ALA A 1 256 ? -6.478 5.681 20.938 1.00 82.44 256 ALA A CA 1
ATOM 2119 C C . ALA A 1 256 ? -7.557 5.983 19.879 1.00 82.44 256 ALA A C 1
ATOM 2121 O O . ALA A 1 256 ? -7.818 5.171 18.990 1.00 82.44 256 ALA A O 1
ATOM 2122 N N . ILE A 1 257 ? -8.143 7.186 19.912 1.00 85.06 257 ILE A N 1
ATOM 2123 C CA . ILE A 1 257 ? -9.097 7.629 18.886 1.00 85.06 257 ILE A CA 1
ATOM 2124 C C . ILE A 1 257 ? -8.423 7.747 17.516 1.00 85.06 257 ILE A C 1
ATOM 2126 O O . ILE A 1 257 ? -9.018 7.315 16.533 1.00 85.06 257 ILE A O 1
ATOM 2130 N N . ASP A 1 258 ? -7.203 8.279 17.423 1.00 78.69 258 ASP A N 1
ATOM 2131 C CA . ASP A 1 258 ? -6.483 8.404 16.149 1.00 78.69 258 ASP A CA 1
ATOM 2132 C C . ASP A 1 258 ? -6.156 7.029 15.536 1.00 78.69 258 ASP A C 1
ATOM 2134 O O . ASP A 1 258 ? -6.229 6.850 14.319 1.00 78.69 258 ASP A O 1
ATOM 2138 N N . SER A 1 259 ? -5.882 6.028 16.374 1.00 79.94 259 SER A N 1
ATOM 2139 C CA . SER A 1 259 ? -5.695 4.628 15.969 1.00 79.94 259 SER A CA 1
ATOM 2140 C C . SER A 1 259 ? -6.960 4.040 15.324 1.00 79.94 259 SER A C 1
ATOM 2142 O O . SER A 1 259 ? -6.907 3.448 14.240 1.00 79.94 259 SER A O 1
ATOM 2144 N N . ILE A 1 260 ? -8.130 4.285 15.927 1.00 83.50 260 ILE A N 1
ATOM 2145 C CA . ILE A 1 260 ? -9.437 3.886 15.376 1.00 83.50 260 ILE A CA 1
ATOM 2146 C C . ILE A 1 260 ? -9.756 4.694 14.110 1.00 83.50 260 ILE A C 1
ATOM 2148 O O . ILE A 1 260 ? -10.159 4.135 13.090 1.00 83.50 260 ILE A O 1
ATOM 2152 N N . LYS A 1 261 ? -9.512 6.008 14.137 1.00 84.12 261 LYS A N 1
ATOM 2153 C CA . LYS A 1 261 ? -9.710 6.936 13.018 1.00 84.12 261 LYS A CA 1
ATOM 2154 C C . LYS A 1 261 ? -8.973 6.480 11.764 1.00 84.12 261 LYS A C 1
ATOM 2156 O O . LYS A 1 261 ? -9.557 6.509 10.686 1.00 84.12 261 LYS A O 1
ATOM 2161 N N . LYS A 1 262 ? -7.713 6.055 11.889 1.00 77.62 262 LYS A N 1
ATOM 2162 C CA . LYS A 1 262 ? -6.916 5.538 10.763 1.00 77.62 262 LYS A CA 1
ATOM 2163 C C . LYS A 1 262 ? -7.570 4.329 10.093 1.00 77.62 262 LYS A C 1
ATOM 2165 O O . LYS A 1 262 ? -7.469 4.189 8.879 1.00 77.62 262 LYS A O 1
ATOM 2170 N N . THR A 1 263 ? -8.293 3.524 10.865 1.00 74.94 263 THR A N 1
ATOM 2171 C CA . THR A 1 263 ? -8.990 2.328 10.380 1.00 74.94 263 THR A CA 1
ATOM 2172 C C . THR A 1 263 ? -10.239 2.691 9.571 1.00 74.94 263 THR A C 1
ATOM 2174 O O . THR A 1 263 ? -10.409 2.199 8.462 1.00 74.94 263 THR A O 1
ATOM 2177 N N . ILE A 1 264 ? -11.069 3.618 10.064 1.00 74.19 264 ILE A N 1
ATOM 2178 C CA . ILE A 1 264 ? -12.342 3.992 9.409 1.00 74.19 264 ILE A CA 1
ATOM 2179 C C . ILE A 1 264 ? -12.267 5.223 8.494 1.00 74.19 264 ILE A C 1
ATOM 2181 O O . ILE A 1 264 ? -13.226 5.547 7.807 1.00 74.19 264 ILE A O 1
ATOM 2185 N N . GLY A 1 265 ? -11.141 5.943 8.476 1.00 69.56 265 GLY A N 1
ATOM 2186 C CA . GLY A 1 265 ? -10.911 7.105 7.608 1.00 69.56 265 GLY A CA 1
ATOM 2187 C C . GLY A 1 265 ? -11.787 8.331 7.867 1.00 69.56 265 GLY A C 1
ATOM 2188 O O . GLY A 1 265 ? -11.997 9.117 6.951 1.00 69.56 265 GLY A O 1
ATOM 2189 N N . MET A 1 266 ? -12.293 8.511 9.087 1.00 74.81 266 MET A N 1
ATOM 2190 C CA . MET A 1 266 ? -13.132 9.658 9.458 1.00 74.81 266 MET A CA 1
ATOM 2191 C C . MET A 1 266 ? -12.329 10.792 10.117 1.00 74.81 266 MET A C 1
ATOM 2193 O O . MET A 1 266 ? -11.137 10.671 10.390 1.00 74.81 266 MET A O 1
ATOM 2197 N N . GLN A 1 267 ? -12.978 11.918 10.425 1.00 77.88 267 GLN A N 1
ATOM 2198 C CA . GLN A 1 267 ? -12.374 12.957 11.264 1.00 77.88 267 GLN A CA 1
ATOM 2199 C C . GLN A 1 267 ? -12.366 12.542 12.744 1.00 77.88 267 GLN A C 1
ATOM 2201 O O . GLN A 1 267 ? -13.332 11.963 13.236 1.00 77.88 267 GLN A O 1
ATOM 2206 N N . ASN A 1 268 ? -11.319 12.918 13.493 1.00 79.19 268 ASN A N 1
ATOM 2207 C CA . ASN A 1 268 ? -11.187 12.588 14.926 1.00 79.19 268 ASN A CA 1
ATOM 2208 C C . ASN A 1 268 ? -12.413 13.021 15.748 1.00 79.19 268 ASN A C 1
ATOM 2210 O O . ASN A 1 268 ? -12.845 12.306 16.651 1.00 79.19 268 ASN A O 1
ATOM 2214 N N . ARG A 1 269 ? -13.000 14.177 15.411 1.00 83.62 269 ARG A N 1
ATOM 2215 C CA . ARG A 1 269 ? -14.220 14.680 16.053 1.00 83.62 269 ARG A CA 1
ATOM 2216 C C . ARG A 1 269 ? -15.395 13.717 15.873 1.00 83.62 269 ARG A C 1
ATOM 2218 O O . ARG A 1 269 ? -16.041 13.391 16.862 1.00 83.62 269 ARG A O 1
ATOM 2225 N N . ALA A 1 270 ? -15.621 13.238 14.652 1.00 84.69 270 ALA A N 1
ATOM 2226 C CA . ALA A 1 270 ? -16.706 12.318 14.332 1.00 84.69 270 ALA A CA 1
ATOM 2227 C C . ALA A 1 270 ? -16.557 10.986 15.082 1.00 84.69 270 ALA A C 1
ATOM 2229 O O . ALA A 1 270 ? -17.491 10.538 15.746 1.00 84.69 270 ALA A O 1
ATOM 2230 N N . VAL A 1 271 ? -15.353 10.397 15.064 1.00 88.00 271 VAL A N 1
ATOM 2231 C CA . VAL A 1 271 ? -15.062 9.140 15.782 1.00 88.00 271 VAL A CA 1
ATOM 2232 C C . VAL A 1 271 ? -15.311 9.301 17.278 1.00 88.00 271 VAL A C 1
ATOM 2234 O O . VAL A 1 271 ? -15.983 8.475 17.894 1.00 88.00 271 VAL A O 1
ATOM 2237 N N . LYS A 1 272 ? -14.833 10.406 17.861 1.00 90.25 272 LYS A N 1
ATOM 2238 C CA . LYS A 1 272 ? -15.083 10.729 19.266 1.00 90.25 272 LYS A CA 1
ATOM 2239 C C . LYS A 1 272 ? -16.579 10.825 19.562 1.00 90.25 272 LYS A C 1
ATOM 2241 O O . LYS A 1 272 ? -17.034 10.241 20.540 1.00 90.25 272 LYS A O 1
ATOM 2246 N N . THR A 1 273 ? -17.345 11.526 18.728 1.00 90.31 273 THR A N 1
ATOM 2247 C CA . THR A 1 273 ? -18.799 11.657 18.891 1.00 90.31 273 THR A CA 1
ATOM 2248 C C . THR A 1 273 ? -19.504 10.304 18.821 1.00 90.31 273 THR A C 1
ATOM 2250 O O . THR A 1 273 ? -20.379 10.044 19.646 1.00 90.31 273 THR A O 1
ATOM 2253 N N . ILE A 1 274 ? -19.101 9.418 17.906 1.00 91.12 274 ILE A N 1
ATOM 2254 C CA . ILE A 1 274 ? -19.630 8.051 17.809 1.00 91.12 274 ILE A CA 1
ATOM 2255 C C . ILE A 1 274 ? -19.327 7.268 19.094 1.00 91.12 274 ILE A C 1
ATOM 2257 O O . ILE A 1 274 ? -20.248 6.755 19.726 1.00 91.12 274 ILE A O 1
ATOM 2261 N N . LEU A 1 275 ? -18.066 7.237 19.537 1.00 93.62 275 LEU A N 1
ATOM 2262 C CA . LEU A 1 275 ? -17.652 6.518 20.749 1.00 93.62 275 LEU A CA 1
ATOM 2263 C C . LEU A 1 275 ? -18.356 7.046 22.008 1.00 93.62 275 LEU A C 1
ATOM 2265 O O . LEU A 1 275 ? -18.838 6.263 22.829 1.00 93.62 275 LEU A O 1
ATOM 2269 N N . GLU A 1 276 ? -18.472 8.369 22.156 1.00 92.88 276 GLU A N 1
ATOM 2270 C CA . GLU A 1 276 ? -19.221 8.984 23.256 1.00 92.88 276 GLU A CA 1
ATOM 2271 C C . GLU A 1 276 ? -20.698 8.576 23.209 1.00 92.88 276 GLU A C 1
ATOM 2273 O O . GLU A 1 276 ? -21.279 8.205 24.233 1.00 92.88 276 GLU A O 1
ATOM 2278 N N . ARG A 1 277 ? -21.303 8.578 22.016 1.00 92.81 277 ARG A N 1
ATOM 2279 C CA . ARG A 1 277 ? -22.709 8.220 21.831 1.00 92.81 277 ARG A CA 1
ATOM 2280 C C . ARG A 1 277 ? -22.982 6.746 22.109 1.00 92.81 277 ARG A C 1
ATOM 2282 O O . ARG A 1 277 ? -24.034 6.463 22.671 1.00 92.81 277 ARG A O 1
ATOM 2289 N N . LEU A 1 278 ? -22.036 5.856 21.830 1.00 94.12 278 LEU A N 1
ATOM 2290 C CA . LEU A 1 278 ? -22.142 4.425 22.121 1.00 94.12 278 LEU A CA 1
ATOM 2291 C C . LEU A 1 278 ? -21.906 4.097 23.602 1.00 94.12 278 LEU A C 1
ATOM 2293 O O . LEU A 1 278 ? -22.645 3.290 24.173 1.00 94.12 278 LEU A O 1
ATOM 2297 N N . PHE A 1 279 ? -20.897 4.707 24.236 1.00 95.44 279 PHE A N 1
ATOM 2298 C CA . PHE A 1 279 ? -20.362 4.190 25.503 1.00 95.44 279 PHE A CA 1
ATOM 2299 C C . PHE A 1 279 ? -20.428 5.144 26.698 1.00 95.44 279 PHE A C 1
ATOM 2301 O O . PHE A 1 279 ? -20.553 4.675 27.832 1.00 95.44 279 PHE A O 1
ATOM 2308 N N . ARG A 1 280 ? -20.348 6.466 26.492 1.00 94.06 280 ARG A N 1
ATOM 2309 C CA . ARG A 1 280 ? -20.340 7.430 27.606 1.00 94.06 280 ARG A CA 1
ATOM 2310 C C . ARG A 1 280 ? -21.755 7.668 28.123 1.00 94.06 280 ARG A C 1
ATOM 2312 O O . ARG A 1 280 ? -22.704 7.742 27.354 1.00 94.06 280 ARG A O 1
ATOM 2319 N N . LYS A 1 281 ? -21.923 7.851 29.425 1.00 91.38 281 LYS A N 1
ATO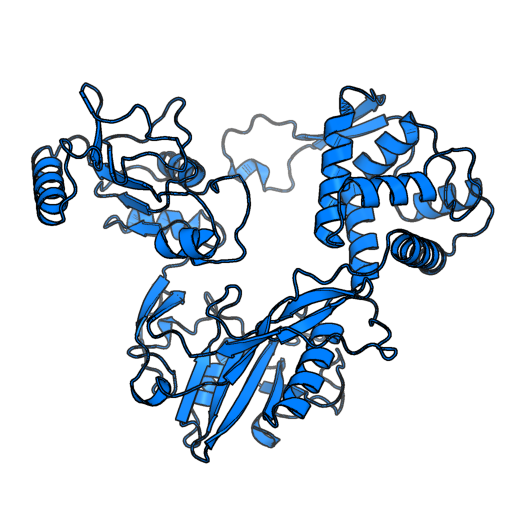M 2320 C CA . LYS A 1 281 ? -23.181 8.304 30.018 1.00 91.38 281 LYS A CA 1
ATOM 2321 C C . LYS A 1 281 ? -23.451 9.758 29.612 1.00 91.38 281 LYS A C 1
ATOM 2323 O O . LYS A 1 281 ? -22.642 10.641 29.881 1.00 91.38 281 LYS A O 1
ATOM 2328 N N . ASP A 1 282 ? -24.594 10.002 28.985 1.00 84.75 282 ASP A N 1
ATOM 2329 C CA . ASP A 1 282 ? -25.116 11.334 28.668 1.00 84.75 282 ASP A CA 1
ATOM 2330 C C . ASP A 1 282 ? -26.660 11.318 28.687 1.00 84.75 282 ASP A C 1
ATOM 2332 O O . ASP A 1 282 ? -27.274 10.342 29.127 1.00 84.75 282 ASP A O 1
ATOM 2336 N N . LEU A 1 283 ? -27.294 12.415 28.259 1.00 73.75 283 LEU A N 1
ATOM 2337 C CA . LEU A 1 283 ? -28.756 12.561 28.232 1.00 73.75 283 LEU A CA 1
ATOM 2338 C C . LEU A 1 283 ? -29.438 11.745 27.112 1.00 73.75 283 LEU A C 1
ATOM 2340 O O . LEU A 1 283 ? -30.657 11.574 27.138 1.00 73.75 283 LEU A O 1
ATOM 2344 N N . SER A 1 284 ? -28.690 11.230 26.131 1.00 74.94 284 SER A N 1
ATOM 2345 C CA . SER A 1 284 ? -29.230 10.464 25.006 1.00 74.94 284 SER A CA 1
ATOM 2346 C C . SER A 1 284 ? -29.355 8.982 25.355 1.00 74.94 284 SER A C 1
ATOM 2348 O O . SER A 1 284 ? -28.395 8.329 25.756 1.00 74.94 284 SER A O 1
ATOM 2350 N N . ARG A 1 285 ? -30.534 8.402 25.101 1.00 73.38 285 ARG A N 1
ATOM 2351 C CA . ARG A 1 285 ? -30.763 6.950 25.230 1.00 73.38 285 ARG A CA 1
ATOM 2352 C C . ARG A 1 285 ? -30.566 6.173 23.925 1.00 73.38 285 ARG A C 1
ATOM 2354 O O . ARG A 1 285 ? -30.436 4.953 23.962 1.00 73.38 285 ARG A O 1
ATOM 2361 N N . LYS A 1 286 ? -30.541 6.856 22.774 1.00 82.44 286 LYS A N 1
ATOM 2362 C CA . LYS A 1 286 ? -30.438 6.205 21.460 1.00 82.44 286 LYS A CA 1
ATOM 2363 C C . LYS A 1 286 ? -29.004 5.738 21.190 1.00 82.44 286 LYS A C 1
ATOM 2365 O O . LYS A 1 286 ? -28.069 6.495 21.446 1.00 82.44 286 LYS A O 1
ATOM 2370 N N . HIS A 1 287 ? -28.868 4.525 20.651 1.00 89.69 287 HIS A N 1
ATOM 2371 C CA . HIS A 1 287 ? -27.598 3.870 20.304 1.00 89.69 287 HIS A CA 1
ATOM 2372 C C . HIS A 1 287 ? -26.620 3.701 21.478 1.00 89.69 287 HIS A C 1
ATOM 2374 O O . HIS A 1 287 ? -25.416 3.626 21.275 1.00 89.69 287 HIS A O 1
ATOM 2380 N N . LYS A 1 288 ? -27.114 3.609 22.722 1.00 93.94 288 LYS A N 1
ATOM 2381 C CA . LYS A 1 288 ? -26.262 3.319 23.885 1.00 93.94 288 LYS A CA 1
ATOM 2382 C C . LYS A 1 288 ? -26.015 1.821 24.020 1.00 93.94 288 LYS A C 1
ATOM 2384 O O . LYS A 1 288 ? -26.963 1.040 24.111 1.00 93.94 288 LYS A O 1
ATOM 2389 N N . LEU A 1 289 ? -24.751 1.434 24.121 1.00 94.56 289 LEU A N 1
ATOM 2390 C CA . LEU A 1 289 ? -24.307 0.079 24.458 1.00 94.56 289 LEU A CA 1
ATOM 2391 C C . LEU A 1 289 ? -23.864 -0.011 25.921 1.00 94.56 289 LEU A C 1
ATOM 2393 O O . LEU A 1 289 ? -24.143 -1.016 26.577 1.00 94.56 289 LEU A O 1
ATOM 2397 N N . LEU A 1 290 ? -23.261 1.065 26.436 1.00 95.00 290 LEU A N 1
ATOM 2398 C CA . LEU A 1 290 ? -22.780 1.212 27.812 1.00 95.00 290 LEU A CA 1
ATOM 2399 C C . LEU A 1 290 ? -23.162 2.591 28.386 1.00 95.00 290 LEU A C 1
ATOM 2401 O O . LEU A 1 290 ? -23.636 3.470 27.666 1.00 95.00 290 LEU A O 1
ATOM 2405 N N . LEU A 1 291 ? -22.978 2.766 29.698 1.00 94.06 291 LEU A N 1
ATOM 2406 C CA . LEU A 1 291 ? -23.236 4.015 30.429 1.00 94.06 291 LEU A CA 1
ATOM 2407 C C . LEU A 1 291 ? -22.041 4.380 31.322 1.00 94.06 291 LEU A C 1
ATOM 2409 O O . LEU A 1 291 ? -22.182 4.512 32.537 1.00 94.06 291 LEU A O 1
ATOM 2413 N N . LEU A 1 292 ? -20.864 4.519 30.717 1.00 94.25 292 LEU A N 1
ATOM 2414 C CA . LEU A 1 292 ? -19.616 4.803 31.427 1.00 94.25 292 LEU A CA 1
ATOM 2415 C C . LEU A 1 292 ? -19.564 6.258 31.904 1.00 94.25 292 LEU A C 1
ATOM 2417 O O . LEU A 1 292 ? -19.890 7.179 31.150 1.00 94.25 292 LEU A O 1
ATOM 2421 N N . SER A 1 293 ? -19.120 6.492 33.137 1.00 93.12 293 SER A N 1
ATOM 2422 C CA . SER A 1 293 ? -18.739 7.836 33.584 1.00 93.12 293 SER A CA 1
ATOM 2423 C C . SER A 1 293 ? -17.562 8.383 32.762 1.00 93.12 293 SER A C 1
ATOM 2425 O O . SER A 1 293 ? -16.929 7.665 31.989 1.00 93.12 293 SER A O 1
ATOM 2427 N N . THR A 1 294 ? -17.243 9.671 32.907 1.00 89.69 294 THR A N 1
ATOM 2428 C CA . THR A 1 294 ? -16.140 10.284 32.149 1.00 89.69 294 THR A CA 1
ATOM 2429 C C . THR A 1 294 ? -14.797 9.602 32.419 1.00 89.69 294 THR A C 1
ATOM 2431 O O . THR A 1 294 ? -14.045 9.375 31.476 1.00 89.69 294 THR A O 1
ATOM 2434 N N . SER A 1 295 ? -14.495 9.245 33.671 1.00 88.69 295 SER A N 1
ATOM 2435 C CA . SER A 1 295 ? -13.254 8.538 34.013 1.00 88.69 295 SER A CA 1
ATOM 2436 C C . SER A 1 295 ? -13.233 7.127 33.430 1.00 88.69 295 SER A C 1
ATOM 2438 O O . SER A 1 295 ? -12.256 6.747 32.791 1.00 88.69 295 SER A O 1
ATOM 2440 N N . GLU A 1 296 ? -14.330 6.381 33.570 1.00 92.94 296 GLU A N 1
ATOM 2441 C CA . GLU A 1 296 ? -14.437 5.026 33.022 1.00 92.94 296 GLU A CA 1
ATOM 2442 C C . GLU A 1 296 ? -14.353 5.007 31.495 1.00 92.94 296 GLU A C 1
ATOM 2444 O O . GLU A 1 296 ? -13.745 4.112 30.924 1.00 92.94 296 GLU A O 1
ATOM 2449 N N . PHE A 1 297 ? -14.925 6.005 30.818 1.00 93.81 297 PHE A N 1
ATOM 2450 C CA . PHE A 1 297 ? -14.849 6.121 29.363 1.00 93.81 297 PHE A CA 1
ATOM 2451 C C . PHE A 1 297 ? -13.405 6.312 28.880 1.00 93.81 297 PHE A C 1
ATOM 2453 O O . PHE A 1 297 ? -12.999 5.685 27.906 1.00 93.81 297 PHE A O 1
ATOM 2460 N N . TYR A 1 298 ? -12.613 7.133 29.574 1.00 91.06 298 TYR A N 1
ATOM 2461 C CA . TYR A 1 298 ? -11.196 7.325 29.247 1.00 91.06 298 TYR A CA 1
ATOM 2462 C C . TYR A 1 298 ? -10.399 6.031 29.430 1.00 91.06 298 TYR A C 1
ATOM 2464 O O . TYR A 1 298 ? -9.707 5.614 28.503 1.00 91.06 298 TYR A O 1
ATOM 2472 N N . ALA A 1 299 ? -10.527 5.379 30.591 1.00 90.12 299 ALA A N 1
ATOM 2473 C CA . ALA A 1 299 ? -9.871 4.096 30.845 1.00 90.12 299 ALA A CA 1
ATOM 2474 C C . ALA A 1 299 ? -10.293 3.038 29.817 1.00 90.12 299 ALA A C 1
ATOM 2476 O O . ALA A 1 299 ? -9.448 2.322 29.289 1.00 90.12 299 ALA A O 1
ATOM 2477 N N . PHE A 1 300 ? -11.584 2.980 29.480 1.00 94.81 300 PHE A N 1
ATOM 2478 C CA . PHE A 1 300 ? -12.112 2.044 28.496 1.00 94.81 300 PHE A CA 1
ATOM 2479 C C . PHE A 1 300 ? -11.494 2.249 27.110 1.00 94.81 300 PHE A C 1
ATOM 2481 O O . PHE A 1 300 ? -11.090 1.271 26.494 1.00 94.81 300 PHE A O 1
ATOM 2488 N N . LEU A 1 301 ? -11.375 3.484 26.613 1.00 92.56 301 LEU A N 1
ATOM 2489 C CA . LEU A 1 301 ? -10.765 3.715 25.299 1.00 92.56 301 LEU A CA 1
ATOM 2490 C C . LEU A 1 301 ? -9.273 3.368 25.274 1.00 92.56 301 LEU A C 1
ATOM 2492 O O . LEU A 1 301 ? -8.823 2.730 24.328 1.00 92.56 301 LEU A O 1
ATOM 2496 N N . ILE A 1 302 ? -8.525 3.763 26.307 1.00 86.50 302 ILE A N 1
ATOM 2497 C CA . ILE A 1 302 ? -7.070 3.564 26.358 1.00 86.50 302 ILE A CA 1
ATOM 2498 C C . ILE A 1 302 ? -6.737 2.078 26.533 1.00 86.50 302 ILE A C 1
ATOM 2500 O O . ILE A 1 302 ? -5.976 1.513 25.754 1.00 86.50 302 ILE A O 1
ATOM 2504 N N . ASN A 1 303 ? -7.360 1.412 27.508 1.00 90.69 303 ASN A N 1
ATOM 2505 C CA . ASN A 1 303 ? -7.061 0.012 27.816 1.00 90.69 303 ASN A CA 1
ATOM 2506 C C . ASN A 1 303 ? -7.524 -0.954 26.716 1.00 90.69 303 ASN A C 1
ATOM 2508 O O . ASN A 1 303 ? -7.039 -2.080 26.651 1.00 90.69 303 ASN A O 1
ATOM 2512 N N . ASN A 1 304 ? -8.479 -0.539 25.877 1.00 93.69 304 ASN A N 1
ATOM 2513 C CA . ASN A 1 304 ? -9.055 -1.380 24.828 1.00 93.69 304 ASN A CA 1
ATOM 2514 C C . ASN A 1 304 ? -8.738 -0.883 23.415 1.00 93.69 304 ASN A C 1
ATOM 2516 O O . ASN A 1 304 ? -9.428 -1.292 22.483 1.00 93.69 304 ASN A O 1
ATOM 2520 N N . GLU A 1 305 ? -7.719 -0.033 23.234 1.00 88.38 305 GLU A N 1
ATOM 2521 C CA . GLU A 1 305 ? -7.366 0.549 21.930 1.00 88.38 305 GLU A CA 1
ATOM 2522 C C . GLU A 1 305 ? -7.273 -0.524 20.837 1.00 88.38 305 GLU A C 1
ATOM 2524 O O . GLU A 1 305 ? -7.957 -0.432 19.818 1.00 88.38 305 GLU A O 1
ATOM 2529 N N . HIS A 1 306 ? -6.478 -1.572 21.070 1.00 87.12 306 HIS A N 1
ATOM 2530 C CA . HIS A 1 306 ? -6.261 -2.639 20.091 1.00 87.12 306 HIS A CA 1
ATOM 2531 C C . HIS A 1 306 ? -7.563 -3.359 19.717 1.00 87.12 306 HIS A C 1
ATOM 2533 O O . HIS A 1 306 ? -7.836 -3.596 18.544 1.00 87.12 306 HIS A O 1
ATOM 2539 N N . LYS A 1 307 ? -8.393 -3.674 20.714 1.00 91.69 307 LYS A N 1
ATOM 2540 C CA . LYS A 1 307 ? -9.639 -4.423 20.526 1.00 91.69 307 LYS A CA 1
ATOM 2541 C C . LYS A 1 307 ? -10.713 -3.587 19.832 1.00 91.69 307 LYS A C 1
ATOM 2543 O O . LYS A 1 307 ? -11.414 -4.077 18.957 1.00 91.69 307 LYS A O 1
ATOM 2548 N N . LEU A 1 308 ? -10.818 -2.306 20.190 1.00 92.44 308 LEU A N 1
ATOM 2549 C CA . LEU A 1 308 ? -11.681 -1.359 19.486 1.00 92.44 308 LEU A CA 1
ATOM 2550 C C . LEU A 1 308 ? -11.215 -1.180 18.042 1.00 92.44 308 LEU A C 1
ATOM 2552 O O . LEU A 1 308 ? -12.040 -1.188 17.139 1.00 92.44 308 LEU A O 1
ATOM 2556 N N . LYS A 1 309 ? -9.909 -1.064 17.801 1.00 88.62 309 LYS A N 1
ATOM 2557 C CA . LYS A 1 309 ? -9.365 -0.980 16.445 1.00 88.62 309 LYS A CA 1
ATOM 2558 C C . LYS A 1 309 ? -9.716 -2.217 15.612 1.00 88.62 309 LYS A C 1
ATOM 2560 O O . LYS A 1 309 ? -10.125 -2.068 14.466 1.00 88.62 309 LYS A O 1
ATOM 2565 N N . GLU A 1 310 ? -9.584 -3.410 16.186 1.00 88.12 310 GLU A N 1
ATOM 2566 C CA . GLU A 1 310 ? -9.956 -4.674 15.542 1.00 88.12 310 GLU A CA 1
ATOM 2567 C C . GLU A 1 310 ? -11.451 -4.716 15.198 1.00 88.12 310 GLU A C 1
ATOM 2569 O O . GLU A 1 310 ? -11.803 -4.946 14.047 1.00 88.12 310 GLU A O 1
ATOM 2574 N N . ASP A 1 311 ? -12.324 -4.383 16.148 1.00 91.31 311 ASP A N 1
ATOM 2575 C CA . ASP A 1 311 ? -13.771 -4.347 15.920 1.00 91.31 311 ASP A CA 1
ATOM 2576 C C . ASP A 1 311 ? -14.184 -3.343 14.845 1.00 91.31 311 ASP A C 1
ATOM 2578 O O . ASP A 1 311 ? -14.993 -3.653 13.976 1.00 91.31 311 ASP A O 1
ATOM 2582 N N . PHE A 1 312 ? -13.607 -2.142 14.870 1.00 88.81 312 PHE A N 1
ATOM 2583 C CA . PHE A 1 312 ? -13.850 -1.141 13.834 1.00 88.81 312 PHE A CA 1
ATOM 2584 C C . PHE A 1 312 ? -13.275 -1.560 12.475 1.00 88.81 312 PHE A C 1
ATOM 2586 O O . PHE A 1 312 ? -13.837 -1.188 11.449 1.00 88.81 312 PHE A O 1
ATOM 2593 N N . SER A 1 313 ? -12.192 -2.341 12.454 1.00 84.50 313 SER A N 1
ATOM 2594 C CA . SER A 1 313 ? -11.661 -2.932 11.224 1.00 84.50 313 SER A CA 1
ATOM 2595 C C . SER A 1 313 ? -12.576 -4.012 10.665 1.00 84.50 313 SER A C 1
ATOM 2597 O O . SER A 1 313 ? -12.677 -4.115 9.454 1.00 84.50 313 SER A O 1
ATOM 2599 N N . ASP A 1 314 ? -13.221 -4.819 11.502 1.00 86.31 314 ASP A N 1
ATOM 2600 C CA . ASP A 1 314 ? -14.131 -5.868 11.030 1.00 86.31 314 ASP A CA 1
ATOM 2601 C C . ASP A 1 314 ? -15.417 -5.267 10.432 1.00 86.31 314 ASP A C 1
ATOM 2603 O O . ASP A 1 314 ? -15.988 -5.799 9.482 1.00 86.31 314 ASP A O 1
ATOM 2607 N N . ILE A 1 315 ? -15.846 -4.101 10.928 1.00 85.94 315 ILE A N 1
ATOM 2608 C CA . ILE A 1 315 ? -16.987 -3.369 10.360 1.00 85.94 315 ILE A CA 1
ATOM 2609 C C . ILE A 1 315 ? -16.728 -2.975 8.904 1.00 85.94 315 ILE A C 1
ATOM 2611 O O . ILE A 1 315 ? -17.642 -3.040 8.090 1.00 85.94 315 ILE A O 1
ATOM 2615 N N . THR A 1 316 ? -15.506 -2.557 8.554 1.00 78.69 316 THR A N 1
ATOM 2616 C CA . THR A 1 316 ? -15.197 -2.136 7.177 1.00 78.69 316 THR A CA 1
ATOM 2617 C C . THR A 1 316 ? -15.080 -3.313 6.212 1.00 78.69 316 THR A C 1
ATOM 2619 O O . THR A 1 316 ? -15.073 -3.097 5.002 1.00 78.69 316 THR A O 1
ATOM 2622 N N . THR A 1 317 ? -14.964 -4.541 6.721 1.00 77.06 317 THR A N 1
ATOM 2623 C CA . THR A 1 317 ? -14.721 -5.749 5.916 1.00 77.06 317 THR A CA 1
ATOM 2624 C C . THR A 1 317 ? -15.994 -6.462 5.488 1.00 77.06 317 THR A C 1
ATOM 2626 O O . THR A 1 317 ? -15.948 -7.242 4.541 1.00 77.06 317 THR A O 1
ATOM 2629 N N . ASP A 1 318 ? -17.129 -6.175 6.136 1.00 71.75 318 ASP A N 1
ATOM 2630 C CA . ASP A 1 318 ? -18.433 -6.638 5.655 1.00 71.75 318 ASP A CA 1
ATOM 2631 C C . ASP A 1 318 ? -18.652 -6.156 4.208 1.00 71.75 318 ASP A C 1
ATOM 2633 O O . ASP A 1 318 ? -18.275 -5.034 3.853 1.00 71.75 318 ASP A O 1
ATOM 2637 N N . MET A 1 319 ? -19.261 -6.997 3.359 1.00 58.03 319 MET A N 1
ATOM 2638 C CA . MET A 1 319 ? -19.601 -6.605 1.986 1.00 58.03 319 M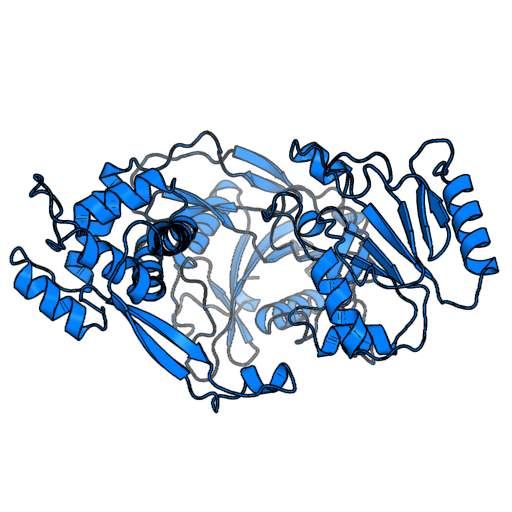ET A CA 1
ATOM 2639 C C . MET A 1 319 ? -20.399 -5.300 2.023 1.00 58.03 319 MET A C 1
ATOM 2641 O O . MET A 1 319 ? -21.473 -5.225 2.633 1.00 58.03 319 MET A O 1
ATOM 2645 N N . ALA A 1 320 ? -19.898 -4.268 1.345 1.00 57.31 320 ALA A N 1
ATOM 2646 C CA . ALA A 1 320 ? -20.700 -3.085 1.103 1.00 57.31 320 ALA A CA 1
ATOM 2647 C C . ALA A 1 320 ? -21.928 -3.527 0.295 1.00 57.31 320 ALA A C 1
ATOM 2649 O O . ALA A 1 320 ? -21.782 -4.012 -0.824 1.00 57.31 320 ALA A O 1
ATOM 2650 N N . MET A 1 321 ? -23.142 -3.388 0.845 1.00 49.53 321 MET A N 1
ATOM 2651 C CA . MET A 1 321 ? -24.346 -3.584 0.038 1.00 49.53 321 MET A CA 1
ATOM 2652 C C . MET A 1 321 ? -24.312 -2.564 -1.106 1.00 49.53 321 MET A C 1
ATOM 2654 O O . MET A 1 321 ? -24.579 -1.377 -0.895 1.00 49.53 321 MET A O 1
ATOM 2658 N N . GLN A 1 322 ? -23.958 -3.028 -2.307 1.00 44.69 322 GLN A N 1
ATOM 2659 C CA . GLN A 1 322 ? -24.022 -2.290 -3.567 1.00 44.69 322 GLN A CA 1
ATOM 2660 C C . GLN A 1 322 ? -25.499 -2.070 -3.941 1.00 44.69 322 GLN A C 1
ATOM 2662 O O . GLN A 1 322 ? -26.019 -2.608 -4.910 1.00 44.69 322 GLN A O 1
ATOM 2667 N N . HIS A 1 323 ? -26.217 -1.263 -3.160 1.00 38.19 323 HIS A N 1
ATOM 2668 C CA . HIS A 1 323 ? -27.475 -0.687 -3.612 1.00 38.19 323 HIS A CA 1
ATOM 2669 C C . HIS A 1 323 ? -27.203 0.677 -4.264 1.00 38.19 323 HIS A C 1
ATOM 2671 O O . HIS A 1 323 ? -27.054 1.702 -3.599 1.00 38.19 323 HIS A O 1
ATOM 2677 N N . SER A 1 324 ? -27.108 0.628 -5.598 1.00 37.53 324 SER A N 1
ATOM 2678 C CA . SER A 1 324 ? -27.742 1.538 -6.571 1.00 37.53 324 SER A CA 1
ATOM 2679 C C . SER A 1 324 ? -27.478 3.050 -6.506 1.00 37.53 324 SER A C 1
ATOM 2681 O O . SER A 1 324 ? -28.304 3.829 -6.978 1.00 37.53 324 SER A O 1
ATOM 2683 N N . LEU A 1 325 ? -26.326 3.489 -6.007 1.00 43.84 325 LEU A N 1
ATOM 2684 C CA . LEU A 1 325 ? -25.766 4.791 -6.385 1.00 43.84 325 LEU A CA 1
ATOM 2685 C C . LEU A 1 325 ? -24.340 4.554 -6.873 1.00 43.84 325 LEU A C 1
ATOM 2687 O O . LEU A 1 325 ? -23.407 4.510 -6.076 1.00 43.84 325 LEU A O 1
ATOM 2691 N N . PHE A 1 326 ? -24.206 4.332 -8.183 1.00 51.47 326 PHE A N 1
ATOM 2692 C CA . PHE A 1 326 ? -22.919 4.265 -8.867 1.00 51.47 326 PHE A CA 1
ATOM 2693 C C . PHE A 1 326 ? -22.178 5.578 -8.619 1.00 51.47 326 PHE A C 1
ATOM 2695 O O . PHE A 1 326 ? -22.555 6.631 -9.130 1.00 51.47 326 PHE A O 1
ATOM 2702 N N . ILE A 1 327 ? -21.152 5.526 -7.778 1.00 60.16 327 ILE A N 1
ATOM 2703 C CA . ILE A 1 327 ? -20.177 6.602 -7.682 1.00 60.16 327 ILE A CA 1
ATOM 2704 C C . ILE A 1 327 ? -19.156 6.278 -8.752 1.00 60.16 327 ILE A C 1
ATOM 2706 O O . ILE A 1 327 ? -18.337 5.383 -8.560 1.00 60.16 327 ILE A O 1
ATOM 2710 N N . GLU A 1 328 ? -19.239 6.966 -9.884 1.00 69.81 328 GLU A N 1
ATOM 2711 C CA . GLU A 1 328 ? -18.226 6.810 -10.917 1.00 69.81 328 GLU A CA 1
ATOM 2712 C C . GLU A 1 328 ? -16.888 7.330 -10.371 1.00 69.81 328 GLU A C 1
ATOM 2714 O O . GLU A 1 328 ? -16.792 8.495 -9.954 1.00 69.81 328 GLU A O 1
ATOM 2719 N N . PRO A 1 329 ? -15.856 6.475 -10.287 1.00 81.06 329 PRO A N 1
ATOM 2720 C CA . PRO A 1 329 ? -14.534 6.936 -9.910 1.00 81.06 329 PRO A CA 1
ATOM 2721 C C . PRO A 1 329 ? -14.014 7.901 -10.978 1.00 81.06 329 PRO A C 1
ATOM 2723 O O . PRO A 1 329 ? -14.324 7.772 -12.161 1.00 81.06 329 PRO A O 1
ATOM 2726 N N . LYS A 1 330 ? -13.182 8.867 -10.574 1.00 88.62 330 LYS A N 1
ATOM 2727 C CA . LYS A 1 330 ? -12.460 9.682 -11.560 1.00 88.62 330 LYS A CA 1
ATOM 2728 C C . LYS A 1 330 ? -11.490 8.763 -12.298 1.00 88.62 330 LYS A C 1
ATOM 2730 O O . LYS A 1 330 ? -10.831 7.950 -11.653 1.00 88.62 330 LYS A O 1
ATOM 2735 N N . THR A 1 331 ? -11.366 8.899 -13.611 1.00 93.44 331 THR A N 1
ATOM 2736 C CA . THR A 1 331 ? -10.431 8.087 -14.395 1.00 93.44 331 THR A CA 1
ATOM 2737 C C . THR A 1 331 ? -9.245 8.907 -14.890 1.00 93.44 331 THR A C 1
ATOM 2739 O O . THR A 1 331 ? -9.281 10.139 -14.947 1.00 93.44 331 THR A O 1
ATOM 2742 N N . ALA A 1 332 ? -8.147 8.219 -15.187 1.00 94.50 332 ALA A N 1
ATOM 2743 C CA . ALA A 1 332 ? -6.966 8.793 -15.811 1.00 94.50 332 ALA A CA 1
ATOM 2744 C C . ALA A 1 332 ? -6.288 7.754 -16.704 1.00 94.50 332 ALA A C 1
ATOM 2746 O O . ALA A 1 332 ? -6.385 6.550 -16.470 1.00 94.50 332 ALA A O 1
ATOM 2747 N N . THR A 1 333 ? -5.543 8.212 -17.706 1.00 96.88 333 THR A N 1
ATOM 2748 C CA . THR A 1 333 ? -4.727 7.319 -18.530 1.00 96.88 333 THR A CA 1
ATOM 2749 C C . THR A 1 333 ? -3.513 6.836 -17.738 1.00 96.88 333 THR A C 1
ATOM 2751 O O . THR A 1 333 ? -2.664 7.629 -17.334 1.00 96.88 333 THR A O 1
ATOM 2754 N N . PHE A 1 334 ? -3.415 5.526 -17.541 1.00 97.50 334 PHE A N 1
ATOM 2755 C CA . PHE A 1 334 ? -2.217 4.846 -17.072 1.00 97.50 334 PHE A CA 1
ATOM 2756 C C . PHE A 1 334 ? -1.275 4.563 -18.245 1.00 97.50 334 PHE A C 1
ATOM 2758 O O . PHE A 1 334 ? -1.712 4.186 -19.332 1.00 97.50 334 PHE A O 1
ATOM 2765 N N . LYS A 1 335 ? 0.025 4.721 -17.993 1.00 97.50 335 LYS A N 1
ATOM 2766 C CA . LYS A 1 335 ? 1.132 4.263 -18.835 1.00 97.50 335 LYS A CA 1
ATOM 2767 C C . LYS A 1 335 ? 2.123 3.545 -17.937 1.00 97.50 335 LYS A C 1
ATOM 2769 O O . LYS A 1 335 ? 2.306 3.962 -16.794 1.00 97.50 335 LYS A O 1
ATOM 2774 N N . ILE A 1 336 ? 2.796 2.530 -18.466 1.00 98.00 336 ILE A N 1
ATOM 2775 C CA . ILE A 1 336 ? 3.901 1.904 -17.740 1.00 98.00 336 ILE A CA 1
ATOM 2776 C C . ILE A 1 336 ? 4.992 2.969 -17.520 1.00 98.00 336 ILE A C 1
ATOM 2778 O O . ILE A 1 336 ? 5.344 3.663 -18.483 1.00 98.00 336 ILE A O 1
ATOM 2782 N N . PRO A 1 337 ? 5.515 3.144 -16.291 1.00 95.56 337 PRO A N 1
ATOM 2783 C CA . PRO A 1 337 ? 6.588 4.095 -16.035 1.00 95.56 337 PRO A CA 1
ATOM 2784 C C . PRO A 1 337 ? 7.792 3.849 -16.953 1.00 95.56 337 PRO A C 1
ATOM 2786 O O . PRO A 1 337 ? 8.235 2.720 -17.131 1.00 95.56 337 PRO A O 1
ATOM 2789 N N . GLU A 1 338 ? 8.359 4.909 -17.537 1.00 93.88 338 GLU A N 1
ATOM 2790 C CA . GLU A 1 338 ? 9.524 4.765 -18.430 1.00 93.88 338 GLU A CA 1
ATOM 2791 C C . GLU A 1 338 ? 10.777 4.253 -17.705 1.00 93.88 338 GLU A C 1
ATOM 2793 O O . GLU A 1 338 ? 11.710 3.745 -18.328 1.00 93.88 338 GLU A O 1
ATOM 2798 N N . GLN A 1 339 ? 10.800 4.413 -16.386 1.00 92.31 339 GLN A N 1
ATOM 2799 C CA . GLN A 1 339 ? 11.824 3.909 -15.491 1.00 92.31 339 GLN A CA 1
ATOM 2800 C C . GLN A 1 339 ? 11.209 3.673 -14.117 1.00 92.31 339 GLN A C 1
ATOM 2802 O O . GLN A 1 339 ? 10.353 4.453 -13.689 1.00 92.31 339 GLN A O 1
ATOM 2807 N N . ASP A 1 340 ? 11.696 2.660 -13.413 1.00 91.19 340 ASP A N 1
ATOM 2808 C CA . ASP A 1 340 ? 11.234 2.358 -12.061 1.00 91.19 340 ASP A CA 1
ATOM 2809 C C . ASP A 1 340 ? 12.309 1.633 -11.242 1.00 91.19 340 ASP A C 1
ATOM 2811 O O . ASP A 1 340 ? 13.316 1.176 -11.790 1.00 91.19 340 ASP A O 1
ATOM 2815 N N . PHE A 1 341 ? 12.123 1.571 -9.926 1.00 88.44 341 PHE A N 1
ATOM 2816 C CA . PHE A 1 341 ? 13.027 0.918 -8.986 1.00 88.44 341 PHE A CA 1
ATOM 2817 C C . PHE A 1 341 ? 12.452 -0.416 -8.520 1.00 88.44 341 PHE A C 1
ATOM 2819 O O . PHE A 1 341 ? 11.448 -0.464 -7.817 1.00 88.44 341 PHE A O 1
ATOM 2826 N N . PHE A 1 342 ? 13.154 -1.504 -8.828 1.00 89.62 342 PHE A N 1
ATOM 2827 C CA . PHE A 1 342 ? 12.772 -2.843 -8.393 1.00 89.62 342 PHE A CA 1
ATOM 2828 C C . PHE A 1 342 ? 13.691 -3.340 -7.289 1.00 89.62 342 PHE A C 1
ATOM 2830 O O . PHE A 1 342 ? 14.907 -3.156 -7.360 1.00 89.62 342 PHE A O 1
ATOM 2837 N N . LYS A 1 343 ? 13.105 -3.999 -6.283 1.00 88.44 343 LYS A N 1
ATOM 2838 C CA . LYS A 1 343 ? 13.850 -4.751 -5.265 1.00 88.44 343 LYS A CA 1
ATOM 2839 C C . LYS A 1 343 ? 14.683 -5.835 -5.943 1.00 88.44 343 LYS A C 1
ATOM 2841 O O . LYS A 1 343 ? 14.162 -6.553 -6.793 1.00 88.44 343 LYS A O 1
ATOM 2846 N N . TYR A 1 344 ? 15.940 -5.943 -5.543 1.00 87.38 344 TYR A N 1
ATOM 2847 C CA . TYR A 1 344 ? 16.927 -6.831 -6.129 1.00 87.38 344 TYR A CA 1
ATOM 2848 C C . TYR A 1 344 ? 17.637 -7.641 -5.042 1.00 87.38 344 TYR A C 1
ATOM 2850 O O . TYR A 1 344 ? 18.060 -7.097 -4.019 1.00 87.38 344 TYR A O 1
ATOM 2858 N N . ASP A 1 345 ? 17.783 -8.939 -5.282 1.00 87.94 345 ASP A N 1
ATOM 2859 C CA . ASP A 1 345 ? 18.496 -9.862 -4.410 1.00 87.94 345 ASP A CA 1
ATOM 2860 C C . ASP A 1 345 ? 19.977 -9.960 -4.802 1.00 87.94 345 ASP A C 1
ATOM 2862 O O . ASP A 1 345 ? 20.366 -10.587 -5.788 1.00 87.94 345 ASP A O 1
ATOM 2866 N N . VAL A 1 346 ? 20.827 -9.346 -3.978 1.00 80.75 346 VAL A N 1
ATOM 2867 C CA . VAL A 1 346 ? 22.289 -9.342 -4.144 1.00 80.75 346 VAL A CA 1
ATOM 2868 C C . VAL A 1 346 ? 22.941 -10.707 -3.944 1.00 80.75 346 VAL A C 1
ATOM 2870 O O . VAL A 1 346 ? 24.083 -10.895 -4.357 1.00 80.75 346 VAL A O 1
ATOM 2873 N N . GLY A 1 347 ? 22.249 -11.654 -3.306 1.00 80.06 347 GLY A N 1
ATOM 2874 C CA . GLY A 1 347 ? 22.759 -12.995 -3.033 1.00 80.06 347 GLY A CA 1
ATOM 2875 C C . GLY A 1 347 ? 22.678 -13.944 -4.230 1.00 80.06 347 GLY A C 1
ATOM 2876 O O . GLY A 1 347 ? 23.205 -15.061 -4.161 1.00 80.06 347 GLY A O 1
ATOM 2877 N N . VAL A 1 348 ? 22.034 -13.531 -5.325 1.00 83.94 348 VAL A N 1
ATOM 2878 C CA . VAL A 1 348 ? 21.880 -14.363 -6.520 1.00 83.94 348 VAL A CA 1
ATOM 2879 C C . VAL A 1 348 ? 23.228 -14.586 -7.196 1.00 83.94 348 VAL A C 1
ATOM 2881 O O . VAL A 1 348 ? 23.918 -13.655 -7.597 1.00 83.94 348 VAL A O 1
ATOM 2884 N N . LYS A 1 349 ? 23.608 -15.863 -7.317 1.00 80.56 349 LYS A N 1
ATOM 2885 C CA . LYS A 1 349 ? 24.889 -16.280 -7.911 1.00 80.56 349 LYS A CA 1
ATOM 2886 C C . LYS A 1 349 ? 24.844 -16.375 -9.432 1.00 80.56 349 LYS A C 1
ATOM 2888 O O . LYS A 1 349 ? 25.846 -16.105 -10.080 1.00 80.56 349 LYS A O 1
ATOM 2893 N N . ASN A 1 350 ? 23.702 -16.802 -9.970 1.00 84.38 350 ASN A N 1
ATOM 2894 C CA . ASN A 1 350 ? 23.480 -16.990 -11.397 1.00 84.38 350 ASN A CA 1
ATOM 2895 C C . ASN A 1 350 ? 22.208 -16.248 -11.786 1.00 84.38 350 ASN A C 1
ATOM 2897 O O . ASN A 1 350 ? 21.122 -16.575 -11.305 1.00 84.38 350 ASN A O 1
ATOM 2901 N N . GLU A 1 351 ? 22.360 -15.266 -12.660 1.00 88.75 351 GLU A N 1
ATOM 2902 C CA . GLU A 1 351 ? 21.250 -14.480 -13.172 1.00 88.75 351 GLU A CA 1
ATOM 2903 C C . GLU A 1 351 ? 20.849 -14.978 -14.556 1.00 88.75 351 GLU A C 1
ATOM 2905 O O . GLU A 1 351 ? 21.689 -15.306 -15.394 1.00 88.75 351 GLU A O 1
ATOM 2910 N N . THR A 1 352 ? 19.547 -15.042 -14.797 1.00 91.62 352 THR A N 1
ATOM 2911 C CA . THR A 1 352 ? 18.975 -15.285 -16.122 1.00 91.62 352 THR A CA 1
ATOM 2912 C C . THR A 1 352 ? 18.055 -14.125 -16.444 1.00 91.62 352 THR A C 1
ATOM 2914 O O . THR A 1 352 ? 17.228 -13.760 -15.612 1.00 91.62 352 THR A O 1
ATOM 2917 N N . GLU A 1 353 ? 18.231 -13.508 -17.608 1.00 93.38 353 GLU A N 1
ATOM 2918 C CA . GLU A 1 353 ? 17.373 -12.409 -18.050 1.00 93.38 353 GLU A CA 1
ATOM 2919 C C . GLU A 1 353 ? 15.973 -12.930 -18.391 1.00 93.38 353 GLU A C 1
ATOM 2921 O O . GLU A 1 353 ? 15.839 -13.957 -19.051 1.00 93.38 353 GLU A O 1
ATOM 2926 N N . TYR A 1 354 ? 14.943 -12.221 -17.929 1.00 95.00 354 TYR A N 1
ATOM 2927 C CA . TYR A 1 354 ? 13.548 -12.508 -18.241 1.00 95.00 354 TYR A CA 1
ATOM 2928 C C . TYR A 1 354 ? 13.169 -11.693 -19.477 1.00 95.00 354 TYR A C 1
ATOM 2930 O O . TYR A 1 354 ? 12.954 -10.473 -19.438 1.00 95.00 354 TYR A O 1
ATOM 2938 N N . SER A 1 355 ? 13.126 -12.380 -20.610 1.00 93.94 355 SER A N 1
ATOM 2939 C CA . SER A 1 355 ? 12.859 -11.804 -21.920 1.00 93.94 355 SER A CA 1
ATOM 2940 C C . SER A 1 355 ? 11.452 -11.208 -22.011 1.00 93.94 355 SER A C 1
ATOM 2942 O O . SER A 1 355 ? 11.266 -10.169 -22.664 1.00 93.94 355 SER A O 1
ATOM 2944 N N . THR A 1 356 ? 10.483 -11.791 -21.301 1.00 96.19 356 THR A N 1
ATOM 2945 C CA . THR A 1 356 ? 9.084 -11.352 -21.276 1.00 96.19 356 THR A CA 1
ATOM 2946 C C . THR A 1 356 ? 8.872 -10.117 -20.404 1.00 96.19 356 THR A C 1
ATOM 2948 O O . THR A 1 356 ? 7.956 -9.346 -20.665 1.00 96.19 356 THR A O 1
ATOM 2951 N N . ASN A 1 357 ? 9.730 -9.818 -19.425 1.00 97.69 357 ASN A N 1
ATOM 2952 C CA . ASN A 1 357 ? 9.509 -8.650 -18.568 1.00 97.69 357 ASN A CA 1
ATOM 2953 C C . ASN A 1 357 ? 9.478 -7.337 -19.384 1.00 97.69 357 ASN A C 1
ATOM 2955 O O . ASN A 1 357 ? 10.186 -7.187 -20.386 1.00 97.69 357 ASN A O 1
ATOM 2959 N N . ALA A 1 358 ? 8.646 -6.380 -18.975 1.00 97.88 358 ALA A N 1
ATOM 2960 C CA . ALA A 1 358 ? 8.477 -5.096 -19.645 1.00 97.88 358 ALA A CA 1
ATOM 2961 C C . ALA A 1 358 ? 9.730 -4.205 -19.570 1.00 97.88 358 ALA A C 1
ATOM 2963 O O . ALA A 1 358 ? 9.918 -3.360 -20.447 1.00 97.88 358 ALA A O 1
ATOM 2964 N N . TYR A 1 359 ? 10.591 -4.398 -18.571 1.00 98.00 359 TYR A N 1
ATOM 2965 C CA . TYR A 1 359 ? 11.814 -3.624 -18.370 1.00 98.00 359 TYR A CA 1
ATOM 2966 C C . TYR A 1 359 ? 13.057 -4.320 -18.948 1.00 98.00 359 TYR A C 1
ATOM 2968 O O . TYR A 1 359 ? 13.149 -5.546 -19.011 1.00 98.00 359 TYR A O 1
ATOM 2976 N N . GLU A 1 360 ? 14.016 -3.519 -19.408 1.00 96.38 360 GLU A N 1
ATOM 2977 C CA . GLU A 1 360 ? 15.328 -3.960 -19.895 1.00 96.38 360 GLU A CA 1
ATOM 2978 C C . GLU A 1 360 ? 16.192 -4.476 -18.739 1.00 96.38 360 GLU A C 1
ATOM 2980 O O . GLU A 1 360 ? 16.153 -3.908 -17.646 1.00 96.38 360 GLU A O 1
ATOM 2985 N N . HIS A 1 361 ? 16.987 -5.527 -18.980 1.00 94.62 361 HIS A N 1
ATOM 2986 C CA . HIS A 1 361 ? 17.907 -6.112 -17.994 1.00 94.62 361 HIS A CA 1
ATOM 2987 C C . HIS A 1 361 ? 17.233 -6.596 -16.700 1.00 94.62 361 HIS A C 1
ATOM 2989 O O . HIS A 1 361 ? 17.862 -6.663 -15.640 1.00 94.62 361 HIS A O 1
ATOM 2995 N N . TYR A 1 362 ? 15.946 -6.935 -16.776 1.00 95.94 362 TYR A N 1
ATOM 2996 C CA . TYR A 1 362 ? 15.237 -7.597 -15.692 1.00 95.94 362 TYR A CA 1
ATOM 2997 C C . TYR A 1 362 ? 15.662 -9.069 -15.642 1.00 95.94 362 TYR A C 1
ATOM 2999 O O . TYR A 1 362 ? 15.461 -9.806 -16.602 1.00 95.94 362 TYR A O 1
ATOM 3007 N N . THR A 1 363 ? 16.264 -9.503 -14.539 1.00 94.75 363 THR A N 1
ATOM 3008 C CA . THR A 1 363 ? 16.794 -10.860 -14.337 1.00 94.75 363 THR A CA 1
ATOM 3009 C C . THR A 1 363 ? 16.084 -11.618 -13.211 1.00 94.75 363 THR A C 1
ATOM 3011 O O . THR A 1 363 ? 15.341 -11.042 -12.418 1.00 94.75 363 THR A O 1
ATOM 3014 N N . SER A 1 364 ? 16.391 -12.908 -13.063 1.00 91.94 364 SER A N 1
ATOM 3015 C CA . SER A 1 364 ? 15.992 -13.727 -11.910 1.00 91.94 364 SER A CA 1
ATOM 3016 C C . SER A 1 364 ? 16.390 -13.130 -10.549 1.00 91.94 364 SER A C 1
ATOM 3018 O O . SER A 1 364 ? 15.801 -13.496 -9.537 1.00 91.94 364 SER A O 1
ATOM 3020 N N . GLY A 1 365 ? 17.332 -12.178 -10.497 1.00 91.50 365 GLY A N 1
ATOM 3021 C CA . GLY A 1 365 ? 17.676 -11.436 -9.279 1.00 91.50 365 GLY A CA 1
ATOM 3022 C C . GLY A 1 365 ? 16.564 -10.526 -8.744 1.00 91.50 365 GLY A C 1
ATOM 3023 O O . GLY A 1 365 ? 16.571 -10.177 -7.566 1.00 91.50 365 GLY A O 1
ATOM 3024 N N . TYR A 1 366 ? 15.578 -10.172 -9.571 1.00 92.31 366 TYR A N 1
ATOM 3025 C CA . TYR A 1 366 ? 14.388 -9.417 -9.152 1.00 92.31 366 TYR A CA 1
ATOM 3026 C C . TYR A 1 366 ? 13.201 -10.314 -8.771 1.00 92.31 366 TYR A C 1
ATOM 3028 O O . TYR A 1 366 ? 12.189 -9.815 -8.269 1.00 92.31 366 TYR A O 1
ATOM 3036 N N . THR A 1 367 ? 13.347 -11.626 -8.968 1.00 90.81 367 THR A N 1
ATOM 3037 C CA . THR A 1 367 ? 12.304 -12.643 -8.810 1.00 90.81 367 THR A CA 1
ATOM 3038 C C . THR A 1 367 ? 12.853 -13.752 -7.913 1.00 90.81 367 THR A C 1
ATOM 3040 O O . THR A 1 367 ? 13.089 -14.876 -8.347 1.00 90.81 367 THR A O 1
ATOM 3043 N N . THR A 1 368 ? 13.109 -13.424 -6.641 1.00 88.38 368 THR A N 1
ATOM 3044 C CA . THR A 1 368 ? 13.525 -14.386 -5.600 1.00 88.38 368 THR A CA 1
ATOM 3045 C C . THR A 1 368 ? 12.562 -14.373 -4.421 1.00 88.38 368 THR A C 1
ATOM 3047 O O . THR A 1 368 ? 11.836 -13.402 -4.213 1.00 88.38 368 THR A O 1
ATOM 3050 N N . SER A 1 369 ? 12.589 -15.419 -3.591 1.00 86.31 369 SER A N 1
ATOM 3051 C CA . SER A 1 369 ? 11.757 -15.510 -2.381 1.00 86.31 369 SER A CA 1
ATOM 3052 C C . SER A 1 369 ? 12.031 -14.410 -1.347 1.00 86.31 369 SER A C 1
ATOM 3054 O O . SER A 1 369 ? 11.247 -14.242 -0.417 1.00 86.31 369 SER A O 1
ATOM 3056 N N . LEU A 1 370 ? 13.152 -13.685 -1.465 1.00 82.38 370 LEU A N 1
ATOM 3057 C CA . LEU A 1 370 ? 13.465 -12.536 -0.611 1.00 82.38 370 LEU A CA 1
ATOM 3058 C C . LEU A 1 370 ? 12.687 -11.280 -1.035 1.00 82.38 370 LEU A C 1
ATOM 3060 O O . LEU A 1 370 ? 12.362 -10.436 -0.199 1.00 82.38 370 LEU A O 1
ATOM 3064 N N . VAL A 1 371 ? 12.404 -11.145 -2.334 1.00 85.56 371 VAL A N 1
ATOM 3065 C CA . VAL A 1 371 ? 11.847 -9.924 -2.942 1.00 85.56 371 VAL A CA 1
ATOM 3066 C C . VAL A 1 371 ? 10.452 -10.112 -3.547 1.00 85.56 371 VAL A C 1
ATOM 3068 O O . VAL A 1 371 ? 9.817 -9.118 -3.911 1.00 85.56 371 VAL A O 1
ATOM 3071 N N . ARG A 1 372 ? 9.974 -11.356 -3.640 1.00 88.81 372 ARG A N 1
ATOM 3072 C CA . ARG A 1 372 ? 8.654 -11.764 -4.138 1.00 88.81 372 ARG A CA 1
ATOM 3073 C C . ARG A 1 372 ? 8.031 -12.816 -3.228 1.00 88.81 372 ARG A C 1
ATOM 3075 O O . ARG A 1 372 ? 8.725 -13.645 -2.639 1.00 88.81 372 ARG A O 1
ATOM 3082 N N . SER A 1 373 ? 6.708 -12.807 -3.153 1.00 89.50 373 SER A N 1
ATOM 3083 C CA . SER A 1 373 ? 5.925 -13.913 -2.612 1.00 89.50 373 SER A CA 1
ATOM 3084 C C . SER A 1 373 ? 6.025 -15.151 -3.510 1.00 89.50 373 SER A C 1
ATOM 3086 O O . SER A 1 373 ? 6.422 -15.079 -4.673 1.00 89.50 373 SER A O 1
ATOM 3088 N N . GLN A 1 374 ? 5.637 -16.312 -2.977 1.00 90.62 374 GLN A N 1
ATOM 3089 C CA . GLN A 1 374 ? 5.676 -17.566 -3.734 1.00 90.62 374 GLN A CA 1
ATOM 3090 C C . GLN A 1 374 ? 4.782 -17.524 -4.985 1.00 90.62 374 GLN A C 1
ATOM 3092 O O . GLN A 1 374 ? 5.198 -17.993 -6.040 1.00 90.62 374 GLN A O 1
ATOM 3097 N N . SER A 1 375 ? 3.576 -16.959 -4.878 1.00 92.88 375 SER A N 1
ATOM 3098 C CA . SER A 1 375 ? 2.652 -16.835 -6.013 1.00 92.88 375 SER A CA 1
ATOM 3099 C C . SER A 1 375 ? 3.204 -15.911 -7.102 1.00 92.88 375 SER A C 1
ATOM 3101 O O . SER A 1 375 ? 3.172 -16.283 -8.269 1.00 92.88 375 SER A O 1
ATOM 3103 N N . GLU A 1 376 ? 3.775 -14.762 -6.731 1.00 94.94 376 GLU A N 1
ATOM 3104 C CA . GLU A 1 376 ? 4.447 -13.848 -7.669 1.00 94.94 376 GLU A CA 1
ATOM 3105 C C . GLU A 1 376 ? 5.620 -14.527 -8.384 1.00 94.94 376 GLU A C 1
ATOM 3107 O O . GLU A 1 376 ? 5.712 -14.492 -9.609 1.00 94.94 376 GLU A O 1
ATOM 3112 N N . LEU A 1 377 ? 6.487 -15.205 -7.621 1.00 94.19 377 LEU A N 1
ATOM 3113 C CA . LEU A 1 377 ? 7.631 -15.948 -8.148 1.00 94.19 377 LEU A CA 1
ATOM 3114 C C . LEU A 1 377 ? 7.189 -16.974 -9.203 1.00 94.19 377 LEU A C 1
ATOM 3116 O O . LEU A 1 377 ? 7.719 -17.007 -10.312 1.00 94.19 377 LEU A O 1
ATOM 3120 N N . LEU A 1 378 ? 6.213 -17.815 -8.853 1.00 95.56 378 LEU A N 1
ATOM 3121 C CA . LEU A 1 378 ? 5.681 -18.844 -9.744 1.00 95.56 378 LEU A CA 1
ATOM 3122 C C . LEU A 1 378 ? 5.006 -18.231 -10.973 1.00 95.56 378 LEU A C 1
ATOM 3124 O O . LEU A 1 378 ? 5.159 -18.767 -12.068 1.00 95.56 378 LEU A O 1
ATOM 3128 N N . PHE A 1 379 ? 4.273 -17.129 -10.809 1.00 97.44 379 PHE A N 1
ATOM 3129 C CA . PHE A 1 379 ? 3.565 -16.469 -11.903 1.00 97.44 379 PHE A CA 1
ATOM 3130 C C . PHE A 1 379 ? 4.528 -15.855 -12.924 1.00 97.44 379 PHE A C 1
ATOM 3132 O O . PHE A 1 379 ? 4.353 -16.056 -14.126 1.00 97.44 379 PHE A O 1
ATOM 3139 N N . GLU A 1 380 ? 5.580 -15.171 -12.466 1.00 96.69 380 GLU A N 1
ATOM 3140 C CA . GLU A 1 380 ? 6.606 -14.629 -13.363 1.00 96.69 380 GLU A CA 1
ATOM 3141 C C . GLU A 1 380 ? 7.351 -15.751 -14.102 1.00 96.69 380 GLU A C 1
ATOM 3143 O O . GLU A 1 380 ? 7.521 -15.664 -15.318 1.00 96.69 380 GLU A O 1
ATOM 3148 N N . MET A 1 381 ? 7.717 -16.841 -13.411 1.00 95.19 381 MET A N 1
ATOM 3149 C CA . MET A 1 381 ? 8.327 -18.014 -14.056 1.00 95.19 381 MET A CA 1
ATOM 3150 C C . MET A 1 381 ? 7.389 -18.669 -15.078 1.00 95.19 381 MET A C 1
ATOM 3152 O O . MET A 1 381 ? 7.833 -19.070 -16.153 1.00 95.19 381 MET A O 1
ATOM 3156 N N . HIS A 1 382 ? 6.093 -18.767 -14.764 1.00 96.00 382 HIS A N 1
ATOM 3157 C CA . HIS A 1 382 ? 5.089 -19.292 -15.686 1.00 96.00 382 HIS A CA 1
ATOM 3158 C C . HIS A 1 382 ? 5.024 -18.449 -16.962 1.00 96.00 382 HIS A C 1
ATOM 3160 O O . HIS A 1 382 ? 5.074 -19.006 -18.055 1.00 96.00 382 HIS A O 1
ATOM 3166 N N . CYS A 1 383 ? 4.973 -17.122 -16.839 1.00 97.19 383 CYS A N 1
ATOM 3167 C CA . CYS A 1 383 ? 4.926 -16.236 -17.998 1.00 97.19 383 CYS A CA 1
ATOM 3168 C C . CYS A 1 383 ? 6.216 -16.273 -18.827 1.00 97.19 383 CYS A C 1
ATOM 3170 O O . CYS A 1 383 ? 6.137 -16.305 -20.049 1.00 97.19 383 CYS A O 1
ATOM 3172 N N . GLU A 1 384 ? 7.390 -16.309 -18.188 1.00 96.75 384 GLU A N 1
ATOM 3173 C CA . GLU A 1 384 ? 8.675 -16.380 -18.900 1.00 96.75 384 GLU A CA 1
ATOM 3174 C C . GLU A 1 384 ? 8.827 -17.684 -19.696 1.00 96.75 384 GLU A C 1
ATOM 3176 O O . GLU A 1 384 ? 9.477 -17.703 -20.736 1.00 96.75 384 GLU A O 1
ATOM 3181 N N . SER A 1 385 ? 8.198 -18.772 -19.243 1.00 95.38 385 SER A N 1
ATOM 3182 C CA . SER A 1 385 ? 8.229 -20.067 -19.936 1.00 95.38 385 SER A CA 1
ATOM 3183 C C . SER A 1 385 ? 7.319 -20.161 -21.168 1.00 95.38 385 SER A C 1
ATOM 3185 O O . SER A 1 385 ? 7.260 -21.219 -21.796 1.00 95.38 385 SER A O 1
ATOM 3187 N N . ARG A 1 386 ? 6.574 -19.098 -21.495 1.00 95.75 386 ARG A N 1
ATOM 3188 C CA . ARG A 1 386 ? 5.508 -19.115 -22.499 1.00 95.75 386 ARG A CA 1
ATOM 3189 C C . ARG A 1 386 ? 5.821 -18.247 -23.712 1.00 95.75 386 ARG A C 1
ATOM 3191 O O . ARG A 1 386 ? 6.084 -17.056 -23.591 1.00 95.75 386 ARG A O 1
ATOM 3198 N N . ASP A 1 387 ? 5.649 -18.832 -24.895 1.00 95.50 387 ASP A N 1
ATOM 3199 C CA . ASP A 1 387 ? 5.889 -18.160 -26.180 1.00 95.50 387 ASP A CA 1
ATOM 3200 C C . ASP A 1 387 ? 4.742 -17.221 -26.608 1.00 95.50 387 ASP A C 1
ATOM 3202 O O . ASP A 1 387 ? 4.894 -16.391 -27.507 1.00 95.50 387 ASP A O 1
ATOM 3206 N N . ASP A 1 388 ? 3.566 -17.343 -25.985 1.00 96.44 388 ASP A N 1
ATOM 3207 C CA . ASP A 1 388 ? 2.388 -16.521 -26.276 1.00 96.44 388 ASP A CA 1
ATOM 3208 C C . ASP A 1 388 ? 2.308 -15.243 -25.425 1.00 96.44 388 ASP A C 1
ATOM 3210 O O . ASP A 1 388 ? 1.303 -14.529 -25.482 1.00 96.44 388 ASP A O 1
ATOM 3214 N N . ILE A 1 389 ? 3.362 -14.932 -24.665 1.00 97.75 389 ILE A N 1
ATOM 3215 C CA . ILE A 1 389 ? 3.486 -13.722 -23.850 1.00 97.75 389 ILE A CA 1
ATOM 3216 C C . ILE A 1 389 ? 4.384 -12.705 -24.563 1.00 97.75 389 ILE A C 1
ATOM 3218 O O . ILE A 1 389 ? 5.577 -12.925 -24.758 1.00 97.75 389 ILE A O 1
ATOM 3222 N N . GLU A 1 390 ? 3.825 -11.544 -24.916 1.00 97.50 390 GLU A N 1
ATOM 3223 C CA . GLU A 1 390 ? 4.595 -10.448 -25.513 1.00 97.50 390 GLU A CA 1
ATOM 3224 C C . GLU A 1 390 ? 5.382 -9.701 -24.434 1.00 97.50 390 GLU A C 1
ATOM 3226 O O . GLU A 1 390 ? 6.582 -9.450 -24.596 1.00 97.50 390 GLU A O 1
ATOM 3231 N N . TRP A 1 391 ? 4.713 -9.337 -23.334 1.00 98.25 391 TRP A N 1
ATOM 3232 C CA . TRP A 1 391 ? 5.384 -8.822 -22.148 1.00 98.25 391 TRP A CA 1
ATOM 3233 C C . TRP A 1 391 ? 4.577 -8.940 -20.850 1.00 98.25 391 TRP A C 1
ATOM 3235 O O . TRP A 1 391 ? 3.347 -8.994 -20.860 1.00 98.25 391 TRP A O 1
ATOM 3245 N N . VAL A 1 392 ? 5.297 -8.896 -19.724 1.00 98.38 392 VAL A N 1
ATOM 3246 C CA . VAL A 1 392 ? 4.769 -8.853 -18.352 1.00 98.38 392 VAL A CA 1
ATOM 3247 C C . VAL A 1 392 ? 5.285 -7.616 -17.627 1.00 98.38 392 VAL A C 1
ATOM 3249 O O . VAL A 1 392 ? 6.490 -7.385 -17.549 1.00 98.38 392 VAL A O 1
ATOM 3252 N N . TYR A 1 393 ? 4.383 -6.830 -17.053 1.00 98.38 393 TYR A N 1
ATOM 3253 C CA . TYR A 1 393 ? 4.699 -5.689 -16.202 1.00 98.38 393 TYR A CA 1
ATOM 3254 C C . TYR A 1 393 ? 4.247 -5.973 -14.765 1.00 98.38 393 TYR A C 1
ATOM 3256 O O . TYR A 1 393 ? 3.053 -6.151 -14.533 1.00 98.38 393 TYR A O 1
ATOM 3264 N N . LYS A 1 394 ? 5.185 -5.983 -13.807 1.00 97.00 394 LYS A N 1
ATOM 3265 C CA . LYS A 1 394 ? 4.873 -5.918 -12.369 1.00 97.00 394 LYS A CA 1
ATOM 3266 C C . LYS A 1 394 ? 4.572 -4.468 -12.006 1.00 97.00 394 LYS A C 1
ATOM 3268 O O . LYS A 1 394 ? 5.444 -3.607 -12.105 1.00 97.00 394 LYS A O 1
ATOM 3273 N N . ASN A 1 395 ? 3.346 -4.222 -11.582 1.00 96.75 395 ASN A N 1
ATOM 3274 C CA . ASN A 1 395 ? 2.863 -2.941 -11.108 1.00 96.75 395 ASN A CA 1
ATOM 3275 C C . ASN A 1 395 ? 3.367 -2.642 -9.688 1.00 96.75 395 ASN A C 1
ATOM 3277 O O . ASN A 1 395 ? 3.649 -3.560 -8.909 1.00 96.75 395 ASN A O 1
ATOM 3281 N N . GLY A 1 396 ? 3.471 -1.352 -9.368 1.00 90.25 396 GLY A N 1
ATOM 3282 C CA . GLY A 1 396 ? 3.829 -0.885 -8.032 1.00 90.25 396 GLY A CA 1
ATOM 3283 C C . GLY A 1 396 ? 2.641 -0.871 -7.070 1.00 90.25 396 GLY A C 1
ATOM 3284 O O . GLY A 1 396 ? 1.483 -0.841 -7.486 1.00 90.25 396 GLY A O 1
ATOM 3285 N N . ASP A 1 397 ? 2.950 -0.854 -5.774 1.00 83.81 397 ASP A N 1
ATOM 3286 C CA . ASP A 1 397 ? 1.963 -1.081 -4.713 1.00 83.81 397 ASP A CA 1
ATOM 3287 C C . ASP A 1 397 ? 1.221 0.202 -4.291 1.00 83.81 397 ASP A C 1
ATOM 3289 O O . ASP A 1 397 ? 0.103 0.125 -3.780 1.00 83.81 397 ASP A O 1
ATOM 3293 N N . THR A 1 398 ? 1.829 1.387 -4.469 1.00 83.56 398 THR A N 1
ATOM 3294 C CA . THR A 1 398 ? 1.216 2.694 -4.158 1.00 83.56 398 THR A CA 1
ATOM 3295 C C . THR A 1 398 ? 1.785 3.836 -5.003 1.00 83.56 398 THR A C 1
ATOM 3297 O O . THR A 1 398 ? 2.986 3.896 -5.249 1.00 83.56 398 THR A O 1
ATOM 3300 N N . GLY A 1 399 ? 0.945 4.778 -5.438 1.00 82.69 399 GLY A N 1
ATOM 3301 C CA . GLY A 1 399 ? 1.402 6.012 -6.087 1.00 82.69 399 GLY A CA 1
ATOM 3302 C C . GLY A 1 399 ? 0.628 6.371 -7.352 1.00 82.69 399 GLY A C 1
ATOM 3303 O O . GLY A 1 399 ? 0.013 5.533 -8.014 1.00 82.69 399 GLY A O 1
ATOM 3304 N N . GLN A 1 400 ? 0.660 7.654 -7.717 1.00 84.62 400 GLN A N 1
ATOM 3305 C CA . GLN A 1 400 ? -0.107 8.175 -8.853 1.00 84.62 400 GLN A CA 1
ATOM 3306 C C . GLN A 1 400 ? 0.420 7.726 -10.221 1.00 84.62 400 GLN A C 1
ATOM 3308 O O . GLN A 1 400 ? -0.284 7.902 -11.211 1.00 84.62 400 GLN A O 1
ATOM 3313 N N . GLN A 1 401 ? 1.614 7.153 -10.321 1.00 87.75 401 GLN A N 1
ATOM 3314 C CA . GLN A 1 401 ? 2.131 6.599 -11.574 1.00 87.75 401 GLN A CA 1
ATOM 3315 C C . GLN A 1 401 ? 1.630 5.176 -11.855 1.00 87.75 401 GLN A C 1
ATOM 3317 O O . GLN A 1 401 ? 1.629 4.760 -13.009 1.00 87.75 401 GLN A O 1
ATOM 3322 N N . TYR A 1 402 ? 1.173 4.443 -10.836 1.00 95.88 402 TYR A N 1
ATOM 3323 C CA . TYR A 1 402 ? 0.797 3.036 -10.978 1.00 95.88 402 TYR A CA 1
ATOM 3324 C C . TYR A 1 402 ? -0.660 2.850 -11.382 1.00 95.88 402 TYR A C 1
ATOM 3326 O O . TYR A 1 402 ? -1.486 3.770 -11.283 1.00 95.88 402 TYR A O 1
ATOM 3334 N N . PHE A 1 403 ? -0.951 1.651 -11.882 1.00 97.38 403 PHE A N 1
ATOM 3335 C CA . PHE A 1 403 ? -2.292 1.235 -12.254 1.00 97.38 403 PHE A CA 1
ATOM 3336 C C . PHE A 1 403 ? -3.116 0.955 -10.995 1.00 97.38 403 PHE A C 1
ATOM 3338 O O . PHE A 1 403 ? -2.655 0.247 -10.101 1.00 97.38 403 PHE A O 1
ATOM 3345 N N . SER A 1 404 ? -4.321 1.521 -10.922 1.00 96.00 404 SER A N 1
ATOM 3346 C CA . SER A 1 404 ? -5.182 1.431 -9.746 1.00 96.00 404 SER A CA 1
ATOM 3347 C C . SER A 1 404 ? -6.653 1.283 -10.120 1.00 96.00 404 SER A C 1
ATOM 3349 O O . SER A 1 404 ? -7.124 1.882 -11.086 1.00 96.00 404 SER A O 1
ATOM 3351 N N . ILE A 1 405 ? -7.377 0.530 -9.302 1.00 95.19 405 ILE A N 1
ATOM 3352 C CA . ILE A 1 405 ? -8.825 0.324 -9.342 1.00 95.19 405 ILE A CA 1
ATOM 3353 C C . ILE A 1 405 ? -9.389 0.844 -8.018 1.00 95.19 405 ILE A C 1
ATOM 3355 O O . ILE A 1 405 ? -8.791 0.652 -6.958 1.00 95.19 405 ILE A O 1
ATOM 3359 N N . VAL A 1 406 ? -10.518 1.544 -8.052 1.00 92.44 406 VAL A N 1
ATOM 3360 C CA . VAL A 1 406 ? -11.172 2.031 -6.837 1.00 92.44 406 VAL A CA 1
ATOM 3361 C C . VAL A 1 406 ? -12.070 0.932 -6.290 1.00 92.44 406 VAL A C 1
ATOM 3363 O O . VAL A 1 406 ? -12.923 0.413 -7.000 1.00 92.44 406 VAL A O 1
ATOM 3366 N N . TYR A 1 407 ? -11.922 0.623 -5.005 1.00 89.38 407 TYR A N 1
ATOM 3367 C CA . TYR A 1 407 ? -12.893 -0.184 -4.270 1.00 89.38 407 TYR A CA 1
ATOM 3368 C C . TYR A 1 407 ? -13.450 0.604 -3.090 1.00 89.38 407 TYR A C 1
ATOM 3370 O O . TYR A 1 407 ? -12.873 1.599 -2.638 1.00 89.38 407 TYR A O 1
ATOM 3378 N N . ILE A 1 408 ? -14.606 0.165 -2.611 1.00 84.31 408 ILE A N 1
ATOM 3379 C CA . ILE A 1 408 ? -15.363 0.842 -1.568 1.00 84.31 408 ILE A CA 1
ATOM 3380 C C . ILE A 1 408 ? -15.556 -0.127 -0.402 1.00 84.31 408 ILE A C 1
ATOM 3382 O O . ILE A 1 408 ? -15.911 -1.283 -0.616 1.00 84.31 408 ILE A O 1
ATOM 3386 N N . ASP A 1 409 ? -15.315 0.336 0.825 1.00 81.81 409 ASP A N 1
ATOM 3387 C CA . ASP A 1 409 ? -15.568 -0.462 2.030 1.00 81.81 409 ASP A CA 1
ATOM 3388 C C . ASP A 1 409 ? -17.024 -0.350 2.525 1.00 81.81 409 ASP A C 1
ATOM 3390 O O . ASP A 1 409 ? -17.830 0.434 2.013 1.00 81.81 409 ASP A O 1
ATOM 3394 N N . ALA A 1 410 ? -17.383 -1.107 3.568 1.00 79.25 410 ALA A N 1
ATOM 3395 C CA . ALA A 1 410 ? -18.733 -1.081 4.143 1.00 79.25 410 ALA A CA 1
ATOM 3396 C C . ALA A 1 410 ? -19.189 0.316 4.619 1.00 79.25 410 ALA A C 1
ATOM 3398 O O . ALA A 1 410 ? -20.391 0.592 4.723 1.00 79.25 410 ALA A O 1
ATOM 3399 N N . LEU A 1 411 ? -18.244 1.215 4.915 1.00 77.06 411 LEU A N 1
ATOM 3400 C CA . LEU A 1 411 ? -18.489 2.595 5.332 1.00 77.06 411 LEU A CA 1
ATOM 3401 C C . LEU A 1 411 ? -18.459 3.579 4.147 1.00 77.06 411 LEU A C 1
ATOM 3403 O O . LEU A 1 411 ? -18.390 4.791 4.330 1.00 77.06 411 LEU A O 1
ATOM 3407 N N . ARG A 1 412 ? -18.536 3.066 2.919 1.00 77.06 412 ARG A N 1
ATOM 3408 C CA . ARG A 1 412 ? -18.406 3.802 1.660 1.00 77.06 412 ARG A CA 1
ATOM 3409 C C . ARG A 1 412 ? -17.106 4.586 1.498 1.00 77.06 412 ARG A C 1
ATOM 3411 O O . ARG A 1 412 ? -17.039 5.493 0.676 1.00 77.06 412 ARG A O 1
ATOM 3418 N N . LYS A 1 413 ? -16.050 4.273 2.240 1.00 78.38 413 LYS A N 1
ATOM 3419 C CA . LYS A 1 413 ? -14.764 4.925 2.009 1.00 78.38 413 LYS A CA 1
ATOM 3420 C C . LYS A 1 413 ? -14.135 4.362 0.740 1.00 78.38 413 LYS A C 1
ATOM 3422 O O . LYS A 1 413 ? -14.113 3.150 0.542 1.00 78.38 413 LYS A O 1
ATOM 3427 N N . GLN A 1 414 ? -13.602 5.252 -0.095 1.00 83.62 414 GLN A N 1
ATOM 3428 C CA . GLN A 1 414 ? -12.863 4.863 -1.290 1.00 83.62 414 GLN A CA 1
ATOM 3429 C C . GLN A 1 414 ? -11.413 4.528 -0.962 1.00 83.62 414 GLN A C 1
ATOM 3431 O O . GLN A 1 414 ? -10.701 5.281 -0.287 1.00 83.62 414 GLN A O 1
ATOM 3436 N N . TRP A 1 415 ? -10.965 3.426 -1.534 1.00 86.00 415 TRP A N 1
ATOM 3437 C CA . TRP A 1 415 ? -9.614 2.917 -1.436 1.00 86.00 415 TRP A CA 1
ATOM 3438 C C . TRP A 1 415 ? -9.082 2.611 -2.832 1.00 86.00 415 TRP A C 1
ATOM 3440 O O . TRP A 1 415 ? -9.850 2.451 -3.778 1.00 86.00 415 TRP A O 1
ATOM 3450 N N . LEU A 1 416 ? -7.759 2.552 -2.956 1.00 90.50 416 LEU A N 1
ATOM 3451 C CA . LEU A 1 416 ? -7.097 2.149 -4.190 1.00 90.50 416 LEU A CA 1
ATOM 3452 C C . LEU A 1 416 ? -6.602 0.715 -4.040 1.00 90.50 416 LEU A C 1
ATOM 3454 O O . LEU A 1 416 ? -5.967 0.361 -3.045 1.00 90.50 416 LEU A O 1
ATOM 3458 N N . PHE A 1 417 ? -6.936 -0.095 -5.028 1.00 93.00 417 PHE A N 1
ATOM 3459 C CA . PHE A 1 417 ? -6.452 -1.442 -5.235 1.00 93.00 417 PHE A CA 1
ATOM 3460 C C . PHE A 1 417 ? -5.473 -1.415 -6.413 1.00 93.00 417 PHE A C 1
ATOM 3462 O O . PHE A 1 417 ? -5.816 -0.928 -7.487 1.00 93.00 417 PHE A O 1
ATOM 3469 N N . TYR A 1 418 ? -4.253 -1.898 -6.195 1.00 94.94 418 TYR A N 1
ATOM 3470 C CA . TYR A 1 418 ? -3.197 -1.958 -7.201 1.00 94.94 418 TYR A CA 1
ATOM 3471 C C . TYR A 1 418 ? -2.984 -3.426 -7.544 1.00 94.94 418 TYR A C 1
ATOM 3473 O O . TYR A 1 418 ? -2.439 -4.157 -6.725 1.00 94.94 418 TYR A O 1
ATOM 3481 N N . ALA A 1 419 ? -3.475 -3.851 -8.708 1.00 96.31 419 ALA A N 1
ATOM 3482 C CA . ALA A 1 419 ? -3.289 -5.223 -9.163 1.00 96.31 419 ALA A CA 1
ATOM 3483 C C . ALA A 1 419 ? -1.812 -5.478 -9.481 1.00 96.31 419 ALA A C 1
ATOM 3485 O O . ALA A 1 419 ? -1.161 -4.598 -10.053 1.00 96.31 419 ALA A O 1
ATOM 3486 N N . ASP A 1 420 ? -1.305 -6.658 -9.132 1.00 96.81 420 ASP A N 1
ATOM 3487 C CA . ASP A 1 420 ? 0.122 -6.974 -9.228 1.00 96.81 420 ASP A CA 1
ATOM 3488 C C . ASP A 1 420 ? 0.704 -6.918 -10.637 1.00 96.81 420 ASP A C 1
ATOM 3490 O O . ASP A 1 420 ? 1.781 -6.355 -10.822 1.00 96.81 420 ASP A O 1
ATOM 3494 N N . TYR A 1 421 ? 0.034 -7.502 -11.628 1.00 98.31 421 TYR A N 1
ATOM 3495 C CA . TYR A 1 421 ? 0.597 -7.667 -12.964 1.00 98.31 421 TYR A CA 1
ATOM 3496 C C . TYR A 1 421 ? -0.346 -7.192 -14.058 1.00 98.31 421 TYR A C 1
ATOM 3498 O O . TYR A 1 421 ? -1.559 -7.380 -13.995 1.00 98.31 421 TYR A O 1
ATOM 3506 N N . ILE A 1 422 ? 0.245 -6.639 -15.113 1.00 98.50 422 ILE A N 1
ATOM 3507 C CA . ILE A 1 422 ? -0.401 -6.442 -16.408 1.00 98.50 422 ILE A CA 1
ATOM 3508 C C . ILE A 1 422 ? 0.399 -7.240 -17.428 1.00 98.50 422 ILE A C 1
ATOM 3510 O O . ILE A 1 422 ? 1.617 -7.086 -17.533 1.00 98.50 422 ILE A O 1
ATOM 3514 N N . VAL A 1 423 ? -0.282 -8.089 -18.181 1.00 98.44 423 VAL A N 1
ATOM 3515 C CA . VAL A 1 423 ? 0.311 -8.977 -19.174 1.00 98.44 423 VAL A CA 1
ATOM 3516 C C . VAL A 1 423 ? -0.321 -8.695 -20.523 1.00 98.44 423 VAL A C 1
ATOM 3518 O O . VAL A 1 423 ? -1.544 -8.631 -20.640 1.00 98.44 423 VAL A O 1
ATOM 3521 N N . LYS A 1 424 ? 0.514 -8.569 -21.551 1.00 97.88 424 LYS A N 1
ATOM 3522 C CA . LYS A 1 424 ? 0.071 -8.551 -22.942 1.00 97.88 424 LYS A CA 1
ATOM 3523 C C . LYS A 1 424 ? 0.493 -9.842 -23.619 1.00 97.88 424 LYS A C 1
ATOM 3525 O O . LYS A 1 424 ? 1.678 -10.181 -23.632 1.00 97.88 424 LYS A O 1
ATOM 3530 N N . LYS A 1 425 ? -0.479 -10.545 -24.189 1.00 97.19 425 LYS A N 1
ATOM 3531 C CA . LYS A 1 425 ? -0.255 -11.741 -24.999 1.00 97.19 425 LYS A CA 1
ATOM 3532 C C . LYS A 1 425 ? 0.082 -11.365 -26.441 1.00 97.19 425 LYS A C 1
ATOM 3534 O O . LYS A 1 425 ? -0.246 -10.272 -26.902 1.00 97.19 425 LYS A O 1
ATOM 3539 N N . SER A 1 426 ? 0.701 -12.292 -27.163 1.00 96.19 426 SER A N 1
ATOM 3540 C CA . SER A 1 426 ? 1.107 -12.114 -28.564 1.00 96.19 426 SER A CA 1
ATOM 3541 C C . SER A 1 426 ? -0.074 -11.883 -29.520 1.00 96.19 426 SER A C 1
ATOM 3543 O O . SER A 1 426 ? 0.108 -11.309 -30.591 1.00 96.19 426 SER A O 1
ATOM 3545 N N . ASP A 1 427 ? -1.288 -12.290 -29.138 1.00 95.44 427 ASP A N 1
ATOM 3546 C CA . ASP A 1 427 ? -2.531 -12.024 -29.877 1.00 95.44 427 ASP A CA 1
ATOM 3547 C C . ASP A 1 427 ? -3.136 -10.630 -29.597 1.00 95.44 427 ASP A C 1
ATOM 3549 O O . ASP A 1 427 ? -4.149 -10.259 -30.188 1.00 95.44 427 ASP A O 1
ATOM 3553 N N . GLY A 1 428 ? -2.503 -9.840 -28.722 1.00 94.25 428 GLY A N 1
ATOM 3554 C CA . GLY A 1 428 ? -2.948 -8.510 -28.309 1.00 94.25 428 GLY A CA 1
ATOM 3555 C C . GLY A 1 428 ? -3.844 -8.491 -27.069 1.00 94.25 428 GLY A C 1
ATOM 3556 O O . GLY A 1 428 ? -4.146 -7.403 -26.577 1.00 94.25 428 GLY A O 1
ATOM 3557 N N . THR A 1 429 ? -4.235 -9.652 -26.537 1.00 95.69 429 THR A N 1
ATOM 3558 C CA . THR A 1 429 ? -5.071 -9.756 -25.337 1.00 95.69 429 THR A CA 1
ATOM 3559 C C . THR A 1 429 ? -4.343 -9.206 -24.113 1.00 95.69 429 THR A C 1
ATOM 3561 O O . THR A 1 429 ? -3.165 -9.500 -23.892 1.00 95.69 429 THR A O 1
ATOM 3564 N N . ILE A 1 430 ? -5.059 -8.431 -23.294 1.00 97.25 430 ILE A N 1
ATOM 3565 C CA . ILE A 1 430 ? -4.550 -7.878 -22.036 1.00 97.25 430 ILE A CA 1
ATOM 3566 C C . ILE A 1 430 ? -5.159 -8.628 -20.859 1.00 97.25 430 ILE A C 1
ATOM 3568 O O . ILE A 1 430 ? -6.382 -8.716 -20.734 1.00 97.25 430 ILE A O 1
ATOM 3572 N N . TRP A 1 431 ? -4.283 -9.115 -19.987 1.00 98.19 431 TRP A N 1
ATOM 3573 C CA . TRP A 1 431 ? -4.623 -9.697 -18.699 1.00 98.19 431 TRP A CA 1
ATOM 3574 C C . TRP A 1 431 ? -4.134 -8.797 -17.578 1.00 98.19 431 TRP A C 1
ATOM 3576 O O . TRP A 1 431 ? -2.992 -8.339 -17.594 1.00 98.19 431 TRP A O 1
ATOM 3586 N N . VAL A 1 432 ? -4.976 -8.580 -16.578 1.00 98.31 432 V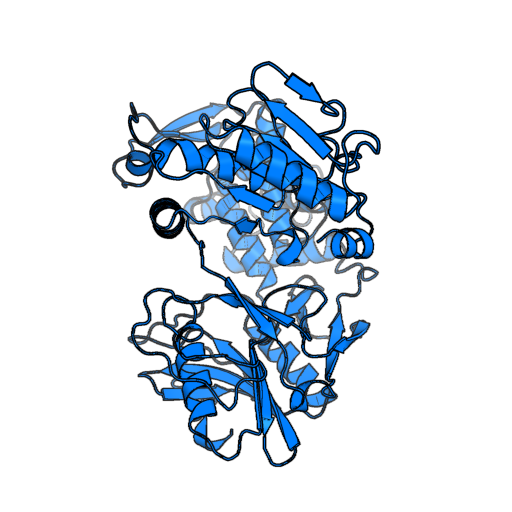AL A N 1
ATOM 3587 C CA . VAL A 1 432 ? -4.563 -7.982 -15.310 1.00 98.31 432 VAL A CA 1
ATOM 3588 C C . VAL A 1 432 ? -4.682 -9.058 -14.236 1.00 98.31 432 VAL A C 1
ATOM 3590 O O . VAL A 1 432 ? -5.706 -9.728 -14.135 1.00 98.31 432 VAL A O 1
ATOM 3593 N N . ILE A 1 433 ? -3.631 -9.266 -13.453 1.00 98.25 433 ILE A N 1
ATOM 3594 C CA . ILE A 1 433 ? -3.552 -10.364 -12.489 1.00 98.25 433 ILE A CA 1
ATOM 3595 C C . ILE A 1 433 ? -3.230 -9.806 -11.113 1.00 98.25 433 ILE A C 1
ATOM 3597 O O . ILE A 1 433 ? -2.317 -9.000 -10.961 1.00 98.25 433 ILE A O 1
ATOM 3601 N N . GLU A 1 434 ? -3.969 -10.276 -10.117 1.00 97.00 434 GLU A N 1
ATOM 3602 C CA . GLU A 1 434 ? -3.664 -10.054 -8.708 1.00 97.00 434 GLU A CA 1
ATOM 3603 C C . GLU A 1 434 ? -3.182 -11.355 -8.097 1.00 97.00 434 GLU A C 1
ATOM 3605 O O . GLU A 1 434 ? -3.922 -12.337 -8.080 1.00 97.00 434 GLU A O 1
ATOM 3610 N N . THR A 1 435 ? -1.968 -11.381 -7.564 1.00 92.94 435 THR A N 1
ATOM 3611 C CA . THR A 1 435 ? -1.486 -12.558 -6.848 1.00 92.94 435 THR A CA 1
ATOM 3612 C C . THR A 1 435 ? -1.828 -12.451 -5.370 1.00 92.94 435 THR A C 1
ATOM 3614 O O . THR A 1 435 ? -1.824 -11.381 -4.764 1.00 92.94 435 THR A O 1
ATOM 3617 N N . LYS A 1 436 ? -2.164 -13.579 -4.749 1.00 87.56 436 LYS A N 1
ATOM 3618 C CA . LYS A 1 436 ? -2.448 -13.642 -3.314 1.00 87.56 436 LYS A CA 1
ATOM 3619 C C . LYS A 1 436 ? -1.714 -14.794 -2.675 1.00 87.56 436 LYS A C 1
ATOM 3621 O O . LYS A 1 436 ? -1.377 -15.775 -3.326 1.00 87.56 436 LYS A O 1
ATOM 3626 N N . GLY A 1 437 ? -1.510 -14.682 -1.362 1.00 74.94 437 GLY A N 1
ATOM 3627 C CA . GLY A 1 437 ? -0.964 -15.774 -0.571 1.00 74.94 437 GLY A CA 1
ATOM 3628 C C . GLY A 1 437 ? -1.757 -17.054 -0.825 1.00 74.94 437 GLY A C 1
ATOM 3629 O O . GLY A 1 437 ? -2.971 -17.098 -0.606 1.00 74.94 437 GLY A O 1
ATOM 3630 N N . GLY A 1 438 ? -1.068 -18.082 -1.308 1.00 68.19 438 GLY A N 1
ATOM 3631 C CA . GLY A 1 438 ? -1.639 -19.393 -1.548 1.00 68.19 438 GLY A CA 1
ATOM 3632 C C . GLY A 1 438 ? -2.088 -20.123 -0.285 1.00 68.19 438 GLY A C 1
ATOM 3633 O O . GLY A 1 438 ? -2.291 -19.537 0.783 1.00 68.19 438 GLY A O 1
ATOM 3634 N N . GLU A 1 439 ? -2.195 -21.436 -0.391 1.00 67.44 439 GLU A N 1
ATOM 3635 C CA . GLU A 1 439 ? -2.467 -22.333 0.729 1.00 67.44 439 GLU A CA 1
ATOM 3636 C C . GLU A 1 439 ? -1.194 -23.118 1.072 1.00 67.44 439 GLU A C 1
ATOM 3638 O O . GLU A 1 439 ? -0.423 -23.511 0.197 1.00 67.44 439 GLU A O 1
ATOM 3643 N N . SER A 1 440 ? -0.927 -23.350 2.358 1.00 53.59 440 SER A N 1
ATOM 3644 C CA . SER A 1 440 ? 0.059 -24.357 2.771 1.00 53.59 440 SER A CA 1
ATOM 3645 C C . SER A 1 440 ? -0.505 -25.178 3.913 1.00 53.59 440 SER A C 1
ATOM 3647 O O . SER A 1 440 ? -0.936 -24.627 4.924 1.00 53.59 440 SER A O 1
ATOM 3649 N N . ARG A 1 441 ? -0.506 -26.507 3.748 1.00 51.09 441 ARG A N 1
ATOM 3650 C CA . ARG A 1 441 ? -1.029 -27.467 4.737 1.00 51.09 441 ARG A CA 1
ATOM 3651 C C . ARG A 1 441 ? -2.478 -27.169 5.169 1.00 51.09 441 ARG A C 1
ATOM 3653 O O . ARG A 1 441 ? -2.799 -27.302 6.348 1.00 51.09 441 ARG A O 1
ATOM 3660 N N . GLY A 1 442 ? -3.335 -26.746 4.236 1.00 52.91 442 GLY A N 1
ATOM 3661 C CA . GLY A 1 442 ? -4.745 -26.438 4.507 1.00 52.91 442 GLY A CA 1
ATOM 3662 C C . GLY A 1 442 ? -4.990 -25.127 5.263 1.00 52.91 442 GLY A C 1
ATOM 3663 O O . GLY A 1 442 ? -6.109 -24.886 5.701 1.00 52.91 442 GLY A O 1
ATOM 3664 N N . GLN A 1 443 ? -3.967 -24.287 5.459 1.00 51.12 443 GLN A N 1
ATOM 3665 C CA . GLN A 1 443 ? -4.127 -22.944 6.018 1.00 51.12 443 GLN A CA 1
ATOM 3666 C C . GLN A 1 443 ? -3.897 -21.900 4.928 1.00 51.12 443 GLN A C 1
ATOM 3668 O O . GLN A 1 443 ? -2.852 -21.890 4.265 1.00 51.12 443 GLN A O 1
ATOM 3673 N N . SER A 1 444 ? -4.879 -21.012 4.758 1.00 64.56 444 SER A N 1
ATOM 3674 C CA . SER A 1 444 ? -4.754 -19.852 3.881 1.00 64.56 444 SER A CA 1
ATOM 3675 C C . SER A 1 444 ? -3.635 -18.937 4.384 1.00 64.56 444 SER A C 1
ATOM 3677 O O . SER A 1 444 ? -3.584 -18.586 5.563 1.00 64.56 444 SER A O 1
ATOM 3679 N N . LYS A 1 445 ? -2.735 -18.529 3.483 1.00 64.12 445 LYS A N 1
ATOM 3680 C CA . LYS A 1 445 ? -1.738 -17.478 3.747 1.00 64.12 445 LYS A CA 1
ATOM 3681 C C . LYS A 1 445 ? -2.306 -16.075 3.501 1.00 64.12 445 LYS A C 1
ATOM 3683 O O . LYS A 1 445 ? -1.560 -15.098 3.559 1.00 64.12 445 LYS A O 1
ATOM 3688 N N . ASN A 1 446 ? -3.591 -15.960 3.166 1.00 59.34 446 ASN A N 1
ATOM 3689 C CA . ASN A 1 446 ? -4.217 -14.679 2.895 1.00 59.34 446 ASN A CA 1
ATOM 3690 C C . ASN A 1 446 ? -4.488 -13.918 4.200 1.00 59.34 446 ASN A C 1
ATOM 3692 O O . ASN A 1 446 ? -5.114 -14.425 5.126 1.00 59.34 446 ASN A O 1
ATOM 3696 N N . ILE A 1 447 ? -4.023 -12.674 4.252 1.00 66.56 447 ILE A N 1
ATOM 3697 C CA . ILE A 1 447 ? -4.199 -11.765 5.393 1.00 66.56 447 ILE A CA 1
ATOM 3698 C C . ILE A 1 447 ? -5.040 -10.533 5.025 1.00 66.56 447 ILE A C 1
ATOM 3700 O O . ILE A 1 447 ? -5.240 -9.641 5.852 1.00 66.56 447 ILE A O 1
ATOM 3704 N N . ASP A 1 448 ? -5.508 -10.449 3.777 1.00 75.88 448 ASP A N 1
ATOM 3705 C CA . ASP A 1 448 ? -6.201 -9.284 3.238 1.00 75.88 448 ASP A CA 1
ATOM 3706 C C . ASP A 1 448 ? -7.689 -9.318 3.591 1.00 75.88 448 ASP A C 1
ATOM 3708 O O . ASP A 1 448 ? -8.519 -9.867 2.868 1.00 75.88 448 ASP A O 1
ATOM 3712 N N . LYS A 1 449 ? -8.044 -8.677 4.707 1.00 78.88 449 LYS A N 1
ATOM 3713 C CA . LYS A 1 449 ? -9.438 -8.586 5.159 1.00 78.88 449 LYS A CA 1
ATOM 3714 C C . LYS A 1 449 ? -10.381 -7.903 4.146 1.00 78.88 449 LYS A C 1
ATOM 3716 O O . LYS A 1 449 ? -11.591 -8.045 4.263 1.00 78.88 449 LYS A O 1
ATOM 3721 N N . GLN A 1 450 ? -9.855 -7.142 3.181 1.00 84.00 450 GLN A N 1
ATOM 3722 C CA . GLN A 1 450 ? -10.638 -6.418 2.169 1.00 84.00 450 GLN A CA 1
ATOM 3723 C C . GLN A 1 450 ? -10.729 -7.175 0.836 1.00 84.00 450 GLN A C 1
ATOM 3725 O O . GLN A 1 450 ? -11.200 -6.616 -0.156 1.00 84.00 450 GLN A O 1
ATOM 3730 N N . ILE A 1 451 ? -10.282 -8.434 0.787 1.00 87.62 451 ILE A N 1
ATOM 3731 C CA . ILE A 1 451 ? -10.136 -9.174 -0.466 1.00 87.62 451 ILE A CA 1
ATOM 3732 C C . ILE A 1 451 ? -11.434 -9.292 -1.267 1.00 87.62 451 ILE A C 1
ATOM 3734 O O . ILE A 1 451 ? -11.409 -9.111 -2.478 1.00 87.62 451 ILE A O 1
ATOM 3738 N N . ILE A 1 452 ? -12.567 -9.499 -0.596 1.00 88.69 452 ILE A N 1
ATOM 3739 C CA . ILE A 1 452 ? -13.878 -9.610 -1.246 1.00 88.69 452 ILE A CA 1
ATOM 3740 C C . ILE A 1 452 ? -14.242 -8.295 -1.953 1.00 88.69 452 ILE A C 1
ATOM 3742 O O . ILE A 1 452 ? -14.647 -8.304 -3.113 1.00 88.69 452 ILE A O 1
ATOM 3746 N N . ASN A 1 453 ? -14.042 -7.153 -1.285 1.00 89.25 453 ASN A N 1
ATOM 3747 C CA . ASN A 1 453 ? -14.316 -5.836 -1.868 1.00 89.25 453 ASN A CA 1
ATOM 3748 C C . ASN A 1 453 ? -13.387 -5.549 -3.060 1.00 89.25 453 ASN A C 1
ATOM 3750 O O . ASN A 1 453 ? -13.833 -4.992 -4.062 1.00 89.25 453 ASN A O 1
ATOM 3754 N N . LYS A 1 454 ? -12.115 -5.966 -2.981 1.00 92.06 454 LYS A N 1
ATOM 3755 C CA . LYS A 1 454 ? -11.157 -5.861 -4.095 1.00 92.06 454 LYS A CA 1
ATOM 3756 C C . LYS A 1 454 ? -11.545 -6.754 -5.269 1.00 92.06 454 LYS A C 1
ATOM 3758 O O . LYS A 1 454 ? -11.508 -6.291 -6.401 1.00 92.06 454 LYS A O 1
ATOM 3763 N N . PHE A 1 455 ? -11.936 -8.000 -5.006 1.00 93.50 455 PHE A N 1
ATOM 3764 C CA . PHE A 1 455 ? -12.347 -8.958 -6.030 1.00 93.50 455 PHE A CA 1
ATOM 3765 C C . PHE A 1 455 ? -13.559 -8.451 -6.813 1.00 93.50 455 PHE A C 1
ATOM 3767 O O . PHE A 1 455 ? -13.523 -8.421 -8.039 1.00 93.50 455 PHE A O 1
ATOM 3774 N N . ASN A 1 456 ? -14.592 -7.970 -6.115 1.00 92.12 456 ASN A N 1
ATOM 3775 C CA . ASN A 1 456 ? -15.786 -7.420 -6.758 1.00 92.12 456 ASN A CA 1
ATOM 3776 C C . ASN A 1 456 ? -15.470 -6.151 -7.560 1.00 92.12 456 ASN A C 1
ATOM 3778 O O . ASN A 1 456 ? -15.883 -6.038 -8.708 1.00 92.12 456 ASN A O 1
ATOM 3782 N N . ALA A 1 457 ? -14.671 -5.231 -7.008 1.00 92.44 457 ALA A N 1
ATOM 3783 C CA . ALA A 1 457 ? -14.246 -4.042 -7.746 1.00 92.44 457 ALA A CA 1
ATOM 3784 C C . ALA A 1 457 ? -13.414 -4.391 -8.993 1.00 92.44 457 ALA A C 1
ATOM 3786 O O . ALA A 1 457 ? -13.539 -3.731 -10.022 1.00 92.44 457 ALA A O 1
ATOM 3787 N N . PHE A 1 458 ? -12.574 -5.427 -8.915 1.00 95.00 458 PHE A N 1
ATOM 3788 C CA . PHE A 1 458 ? -11.787 -5.894 -10.052 1.00 95.00 458 PHE A CA 1
ATOM 3789 C C . PHE A 1 458 ? -12.679 -6.517 -11.132 1.00 95.00 458 PHE A C 1
ATOM 3791 O O . PHE A 1 458 ? -12.521 -6.191 -12.306 1.00 95.00 458 PHE A O 1
ATOM 3798 N N . LYS A 1 459 ? -13.667 -7.326 -10.736 1.00 94.19 459 LYS A N 1
ATOM 3799 C CA . LYS A 1 459 ? -14.687 -7.867 -11.639 1.00 94.19 459 LYS A CA 1
ATOM 3800 C C . LYS A 1 459 ? -15.438 -6.761 -12.380 1.00 94.19 459 LYS A C 1
ATOM 3802 O O . LYS A 1 459 ? -15.428 -6.748 -13.608 1.00 94.19 459 LYS A O 1
ATOM 3807 N N . ASP A 1 460 ? -16.000 -5.803 -11.643 1.00 91.88 460 ASP A N 1
ATOM 3808 C CA . ASP A 1 460 ? -16.750 -4.673 -12.207 1.00 91.88 460 ASP A CA 1
ATOM 3809 C C . ASP A 1 460 ? -15.870 -3.853 -13.173 1.00 91.88 460 ASP A C 1
ATOM 3811 O O . ASP A 1 460 ? -16.275 -3.488 -14.280 1.00 91.88 460 ASP A O 1
ATOM 3815 N N . TYR A 1 461 ? -14.620 -3.588 -12.784 1.00 93.81 461 TYR A N 1
ATOM 3816 C CA . TYR A 1 461 ? -13.658 -2.891 -13.635 1.00 93.81 461 TYR A CA 1
ATOM 3817 C C . TYR A 1 461 ? -13.344 -3.676 -14.919 1.00 93.81 461 TYR A C 1
ATOM 3819 O O . TYR A 1 461 ? -13.346 -3.107 -16.009 1.00 93.81 461 TYR A O 1
ATOM 3827 N N . ALA A 1 462 ? -13.104 -4.981 -14.817 1.00 93.69 462 ALA A N 1
ATOM 3828 C CA . ALA A 1 462 ? -12.751 -5.796 -15.968 1.00 93.69 462 ALA A CA 1
ATOM 3829 C C . ALA A 1 462 ? -13.902 -5.937 -16.974 1.00 93.69 462 ALA A C 1
ATOM 3831 O O . ALA A 1 462 ? -13.663 -5.872 -18.181 1.00 93.69 462 ALA A O 1
ATOM 3832 N N . GLU A 1 463 ? -15.142 -6.048 -16.488 1.00 90.75 463 GLU A N 1
ATOM 3833 C CA . GLU A 1 463 ? -16.349 -6.051 -17.322 1.00 90.75 463 GLU A CA 1
ATOM 3834 C C . GLU A 1 463 ? -16.522 -4.720 -18.072 1.00 90.75 463 GLU A C 1
ATOM 3836 O O . GLU A 1 463 ? -16.811 -4.719 -19.269 1.00 90.75 463 GLU A O 1
ATOM 3841 N N . THR A 1 464 ? -16.287 -3.582 -17.407 1.00 89.62 464 THR A N 1
ATOM 3842 C CA . THR A 1 464 ? -16.416 -2.251 -18.038 1.00 89.62 464 THR A CA 1
ATOM 3843 C C . THR A 1 464 ? -15.320 -1.951 -19.061 1.00 89.62 464 THR A C 1
ATOM 3845 O O . THR A 1 464 ? -15.594 -1.307 -20.072 1.00 89.62 464 THR A O 1
ATOM 3848 N N . GLN A 1 465 ? -14.093 -2.421 -18.828 1.00 90.06 465 GLN A N 1
ATOM 3849 C CA . GLN A 1 465 ? -12.947 -2.179 -19.714 1.00 90.06 465 GLN A CA 1
ATOM 3850 C C . GLN A 1 465 ? -12.735 -3.283 -20.758 1.00 90.06 465 GLN A C 1
ATOM 3852 O O . GLN A 1 465 ? -11.851 -3.155 -21.604 1.00 90.06 465 GLN A O 1
ATOM 3857 N N . ASN A 1 466 ? -13.534 -4.355 -20.710 1.00 88.50 466 ASN A N 1
ATOM 3858 C CA . ASN A 1 466 ? -13.404 -5.529 -21.572 1.00 88.50 466 ASN A CA 1
ATOM 3859 C C . ASN A 1 466 ? -11.975 -6.114 -21.562 1.00 88.50 466 ASN A C 1
ATOM 3861 O O . ASN A 1 466 ? -11.384 -6.378 -22.612 1.00 88.50 466 ASN A O 1
ATOM 3865 N N . ILE A 1 467 ? -11.407 -6.279 -20.363 1.00 93.25 467 ILE A N 1
ATOM 3866 C CA . ILE A 1 467 ? -10.087 -6.892 -20.155 1.00 93.25 467 ILE A CA 1
ATOM 3867 C C . ILE A 1 467 ? -10.222 -8.268 -19.508 1.00 93.25 467 ILE A C 1
ATOM 3869 O O . ILE A 1 467 ? -11.170 -8.540 -18.768 1.00 93.25 467 ILE A O 1
ATOM 3873 N N . HIS A 1 468 ? -9.235 -9.132 -19.735 1.00 97.00 468 HIS A N 1
ATOM 3874 C CA . HIS A 1 468 ? -9.145 -10.376 -18.987 1.00 97.00 468 HIS A CA 1
ATOM 3875 C C . HIS A 1 468 ? -8.538 -10.116 -17.611 1.00 97.00 468 HIS A C 1
ATOM 3877 O O . HIS A 1 468 ? -7.668 -9.257 -17.440 1.00 97.00 468 HIS A O 1
ATOM 3883 N N . TRP A 1 469 ? -9.002 -10.861 -16.614 1.00 97.56 469 TRP A N 1
ATOM 3884 C CA . TRP A 1 469 ? -8.583 -10.658 -15.238 1.00 97.56 469 TRP A CA 1
ATOM 3885 C C . TRP A 1 469 ? -8.641 -11.943 -14.417 1.00 97.56 469 TRP A C 1
ATOM 3887 O O . TRP A 1 469 ? -9.291 -12.919 -14.809 1.00 97.56 469 TRP A O 1
ATOM 3897 N N . GLY A 1 470 ? -7.988 -11.923 -13.258 1.00 96.75 470 GLY A N 1
ATOM 3898 C CA . GLY A 1 470 ? -8.214 -12.915 -12.216 1.00 96.75 470 GLY A CA 1
ATOM 3899 C C . GLY A 1 470 ? -7.292 -12.768 -11.015 1.00 96.75 470 GLY A C 1
ATOM 3900 O O . GLY A 1 470 ? -6.233 -12.140 -11.073 1.00 96.75 470 GLY A O 1
ATOM 3901 N N . PHE A 1 471 ? -7.718 -13.377 -9.914 1.00 96.38 471 PHE A N 1
ATOM 3902 C CA . PHE A 1 471 ? -6.889 -13.595 -8.738 1.00 96.38 471 PHE A CA 1
ATOM 3903 C C . PHE A 1 471 ? -6.130 -14.903 -8.905 1.00 96.38 471 PHE A C 1
ATOM 3905 O O . PHE A 1 471 ? -6.739 -15.918 -9.232 1.00 96.38 471 PHE A O 1
ATOM 3912 N N . VAL A 1 472 ? -4.826 -14.893 -8.648 1.00 96.25 472 VAL A N 1
ATOM 3913 C CA . VAL A 1 472 ? -3.943 -16.051 -8.784 1.00 96.25 472 VAL A CA 1
ATOM 3914 C C . VAL A 1 472 ? -3.363 -16.439 -7.429 1.00 96.25 472 VAL A C 1
ATOM 3916 O O . VAL A 1 472 ? -2.873 -15.593 -6.680 1.00 96.25 472 VAL A O 1
ATOM 3919 N N . ARG A 1 473 ? -3.419 -17.732 -7.106 1.00 93.44 473 ARG A N 1
ATOM 3920 C CA . ARG A 1 473 ? -2.906 -18.300 -5.852 1.00 93.44 473 ARG A CA 1
ATOM 3921 C C . ARG A 1 473 ? -2.117 -19.575 -6.106 1.00 93.44 473 ARG A C 1
ATOM 3923 O O . ARG A 1 473 ? -2.441 -20.340 -7.014 1.00 93.44 473 ARG A O 1
ATOM 3930 N N . ASP A 1 474 ? -1.116 -19.819 -5.266 1.00 92.12 474 ASP A N 1
ATOM 3931 C CA . ASP A 1 474 ? -0.337 -21.056 -5.271 1.00 92.12 474 ASP A CA 1
ATOM 3932 C C . ASP A 1 474 ? -0.926 -22.138 -4.352 1.00 92.12 474 ASP A C 1
ATOM 3934 O O . ASP A 1 474 ? -1.302 -21.880 -3.209 1.00 92.12 474 ASP A O 1
ATOM 3938 N N . LYS A 1 475 ? -0.956 -23.383 -4.829 1.00 88.81 475 LYS A N 1
ATOM 3939 C CA . LYS A 1 475 ? -1.163 -24.575 -4.000 1.00 88.81 475 LYS A CA 1
ATOM 3940 C C . LYS A 1 475 ? -0.239 -25.676 -4.490 1.00 88.81 475 LYS A C 1
ATOM 3942 O O . LYS A 1 475 ? -0.277 -26.041 -5.661 1.00 88.81 475 LYS A O 1
ATOM 3947 N N . ASP A 1 476 ? 0.634 -26.153 -3.604 1.00 86.94 476 ASP A N 1
ATOM 3948 C CA . ASP A 1 476 ? 1.647 -27.172 -3.911 1.00 86.94 476 ASP A CA 1
ATOM 3949 C C . ASP A 1 476 ? 2.503 -26.833 -5.153 1.00 86.94 476 ASP A C 1
ATOM 3951 O O . ASP A 1 476 ? 2.828 -27.692 -5.968 1.00 86.94 476 ASP A O 1
ATOM 3955 N N . ASN A 1 477 ? 2.885 -25.554 -5.282 1.00 88.00 477 ASN A N 1
ATOM 3956 C CA . ASN A 1 477 ? 3.624 -24.966 -6.414 1.00 88.00 477 ASN A CA 1
ATOM 3957 C C . ASN A 1 477 ? 2.881 -24.920 -7.760 1.00 88.00 477 ASN A C 1
ATOM 3959 O O . ASN A 1 477 ? 3.483 -24.557 -8.769 1.00 88.00 477 ASN A O 1
ATOM 3963 N N . LEU A 1 478 ? 1.588 -25.239 -7.790 1.00 92.12 478 LEU A N 1
ATOM 3964 C CA . LEU A 1 478 ? 0.726 -25.019 -8.948 1.00 92.12 478 LEU A CA 1
ATOM 3965 C C . LEU A 1 478 ? -0.061 -23.721 -8.779 1.00 92.12 478 LEU A C 1
ATOM 3967 O O . LEU A 1 478 ? -0.457 -23.367 -7.668 1.00 92.12 478 LEU A O 1
ATOM 3971 N N . LEU A 1 479 ? -0.283 -23.020 -9.889 1.00 95.75 479 LEU A N 1
ATOM 3972 C CA . LEU A 1 479 ? -1.042 -21.775 -9.919 1.00 95.75 479 LEU A CA 1
ATOM 3973 C C . LEU A 1 479 ? -2.490 -22.040 -10.308 1.00 95.75 479 LEU A C 1
ATOM 3975 O O . LEU A 1 479 ? -2.764 -22.696 -11.316 1.00 95.75 479 LEU A O 1
ATOM 3979 N N . TYR A 1 480 ? -3.398 -21.462 -9.533 1.00 96.44 480 TYR A N 1
ATOM 3980 C CA . TYR A 1 480 ? -4.831 -21.485 -9.778 1.00 96.44 480 TYR A CA 1
ATOM 3981 C C . TYR A 1 480 ? -5.338 -20.062 -9.941 1.00 96.44 480 TYR A C 1
ATOM 3983 O O . TYR A 1 480 ? -4.837 -19.152 -9.279 1.00 96.44 480 TYR A O 1
ATOM 3991 N N . ILE A 1 481 ? -6.334 -19.880 -10.801 1.00 97.12 481 ILE A N 1
ATOM 3992 C CA . ILE A 1 481 ? -6.979 -18.601 -11.072 1.00 97.12 481 ILE A CA 1
ATOM 3993 C C . ILE A 1 481 ? -8.461 -18.659 -10.709 1.00 97.12 481 ILE A C 1
ATOM 3995 O O . ILE A 1 481 ? -9.138 -19.649 -10.982 1.00 97.12 481 ILE A O 1
ATOM 3999 N N . ASN A 1 482 ? -8.957 -17.576 -10.118 1.00 96.19 482 ASN A N 1
ATOM 4000 C CA . ASN A 1 482 ? -10.376 -17.332 -9.904 1.00 96.19 482 ASN A CA 1
ATOM 4001 C C . ASN A 1 482 ? -10.749 -15.955 -10.468 1.00 96.19 482 ASN A C 1
ATOM 4003 O O . ASN A 1 482 ? -10.114 -14.943 -10.159 1.00 96.19 482 ASN A O 1
ATOM 4007 N N . ASN A 1 483 ? -11.778 -15.933 -11.311 1.00 94.50 483 ASN A N 1
ATOM 4008 C CA . ASN A 1 483 ? -12.323 -14.736 -11.944 1.00 94.50 483 ASN A CA 1
ATOM 4009 C C . ASN A 1 483 ? -13.863 -14.752 -12.025 1.00 94.50 483 ASN A C 1
ATOM 4011 O O . ASN A 1 483 ? -14.451 -14.086 -12.877 1.00 94.50 483 ASN A O 1
ATOM 4015 N N . THR A 1 484 ? -14.527 -15.519 -11.153 1.00 92.69 484 THR A N 1
ATOM 4016 C CA . THR A 1 484 ? -15.989 -15.696 -11.146 1.00 92.69 484 THR A CA 1
ATOM 4017 C C . THR A 1 484 ? -16.617 -15.127 -9.876 1.00 92.69 484 THR A C 1
ATOM 4019 O O . THR A 1 484 ? -17.287 -14.086 -9.919 1.00 92.69 484 THR A O 1
ATOM 4022 N N . GLU A 1 485 ? -16.385 -15.801 -8.753 1.00 90.75 485 GLU A N 1
ATOM 4023 C CA . GLU A 1 485 ? -16.877 -15.489 -7.414 1.00 90.75 485 GLU A CA 1
ATOM 4024 C C . GLU A 1 485 ? -15.775 -15.784 -6.398 1.00 90.75 485 GLU A C 1
ATOM 4026 O O . GLU A 1 485 ? -15.144 -16.842 -6.434 1.00 90.75 485 GLU A O 1
ATOM 4031 N N . TYR A 1 486 ? -15.534 -14.843 -5.484 1.00 88.62 486 TYR A N 1
ATOM 4032 C CA . TYR A 1 486 ? -14.486 -15.020 -4.493 1.00 88.62 486 TYR A CA 1
ATOM 4033 C C . TYR A 1 486 ? -14.864 -16.096 -3.475 1.00 88.62 486 TYR A C 1
ATOM 4035 O O . TYR A 1 486 ? -15.822 -15.943 -2.717 1.00 88.62 486 TYR A O 1
ATOM 4043 N N . VAL A 1 487 ? -14.030 -17.127 -3.390 1.00 89.06 487 VAL A N 1
ATOM 4044 C CA . VAL A 1 487 ? -14.091 -18.170 -2.364 1.00 89.06 487 VAL A CA 1
ATOM 4045 C C . VAL A 1 487 ? -12.703 -18.351 -1.756 1.00 89.06 487 VAL A C 1
ATOM 4047 O O . VAL A 1 487 ? -11.697 -18.388 -2.466 1.00 89.06 487 VAL A O 1
ATOM 4050 N N . GLU A 1 488 ? -12.628 -18.423 -0.427 1.00 85.25 488 GLU A N 1
ATOM 4051 C CA . GLU A 1 488 ? -11.346 -18.499 0.291 1.00 85.25 488 GLU A CA 1
ATOM 4052 C C . GLU A 1 488 ? -10.677 -19.875 0.136 1.00 85.25 488 GLU A C 1
ATOM 4054 O O . GLU A 1 488 ? -9.452 -19.960 0.032 1.00 85.25 488 GLU A O 1
ATOM 4059 N N . GLU A 1 489 ? -11.479 -20.940 0.106 1.00 86.62 489 GLU A N 1
ATOM 4060 C CA . GLU A 1 489 ? -11.028 -22.329 0.011 1.00 86.62 489 GLU A CA 1
ATOM 4061 C C . GLU A 1 489 ? -10.574 -22.658 -1.417 1.00 86.62 489 GLU A C 1
ATOM 4063 O O . GLU A 1 489 ? -11.374 -22.647 -2.349 1.00 86.62 489 GLU A O 1
ATOM 4068 N N . MET A 1 490 ? -9.299 -23.021 -1.597 1.00 86.81 490 MET A N 1
ATOM 4069 C CA . MET A 1 490 ? -8.749 -23.371 -2.919 1.00 86.81 490 MET A CA 1
ATOM 4070 C C . MET A 1 490 ? -9.201 -24.745 -3.438 1.00 86.81 490 MET A C 1
ATOM 4072 O O . MET A 1 490 ? -8.778 -25.166 -4.509 1.00 86.81 490 MET A O 1
ATOM 4076 N N . SER A 1 491 ? -9.992 -25.487 -2.659 1.00 87.31 491 SER A N 1
ATOM 4077 C CA . SER A 1 491 ? -10.606 -26.749 -3.098 1.00 87.31 491 SER A CA 1
ATOM 4078 C C . SER A 1 491 ? -11.922 -26.552 -3.855 1.00 87.31 491 SER A C 1
ATOM 4080 O O . SER A 1 491 ? -12.444 -27.518 -4.401 1.00 87.31 491 SER A O 1
ATOM 4082 N N . ASP A 1 492 ? -12.450 -25.328 -3.868 1.00 92.69 492 ASP A N 1
ATOM 4083 C CA . ASP A 1 492 ? -13.679 -24.972 -4.566 1.00 92.69 492 ASP A CA 1
ATOM 4084 C C . ASP A 1 492 ? -13.476 -24.925 -6.090 1.00 92.69 492 ASP A C 1
ATOM 4086 O O . ASP A 1 492 ? -12.427 -24.489 -6.572 1.00 92.69 492 ASP A O 1
ATOM 4090 N N . ASP A 1 493 ? -14.502 -25.319 -6.847 1.00 92.31 493 ASP A N 1
ATOM 4091 C CA . ASP A 1 493 ? -14.479 -25.409 -8.313 1.00 92.31 493 ASP A CA 1
ATOM 4092 C C . ASP A 1 493 ? -14.236 -24.055 -9.012 1.00 92.31 493 ASP A C 1
ATOM 4094 O O . ASP A 1 493 ? -13.861 -24.017 -10.186 1.00 92.31 493 ASP A O 1
ATOM 4098 N N . ASN A 1 494 ? -14.425 -22.931 -8.308 1.00 93.50 494 ASN A N 1
ATOM 4099 C CA . ASN A 1 494 ? -14.089 -21.600 -8.820 1.00 93.50 494 ASN A CA 1
ATOM 4100 C C . ASN A 1 494 ? -12.573 -21.372 -8.976 1.00 93.50 494 ASN A C 1
ATOM 4102 O O . ASN A 1 494 ? -12.169 -20.467 -9.711 1.00 93.50 494 ASN A O 1
ATOM 4106 N N . TRP A 1 495 ? -11.729 -22.164 -8.306 1.00 94.06 495 TRP A N 1
ATOM 4107 C CA . TRP A 1 495 ? -10.277 -22.139 -8.482 1.00 94.06 495 TRP A CA 1
ATOM 4108 C C . TRP A 1 495 ? -9.855 -23.170 -9.526 1.00 94.06 495 TRP A C 1
ATOM 4110 O O . TRP A 1 495 ? -9.712 -24.357 -9.243 1.00 94.06 495 TRP A O 1
ATOM 4120 N N . VAL A 1 496 ? -9.602 -22.706 -10.747 1.00 96.50 496 VAL A N 1
ATOM 4121 C CA . VAL A 1 496 ? -9.177 -23.567 -11.861 1.00 96.50 496 VAL A CA 1
ATOM 4122 C C . VAL A 1 496 ? -7.686 -23.416 -12.131 1.00 96.50 496 VAL A C 1
ATOM 4124 O O . VAL A 1 496 ? -7.096 -22.393 -11.788 1.00 96.50 496 VAL A O 1
ATOM 4127 N N . LEU A 1 497 ? -7.057 -24.418 -12.750 1.00 96.19 497 LEU A N 1
ATOM 4128 C CA . LEU A 1 497 ? -5.645 -24.325 -13.125 1.00 96.19 497 LEU A CA 1
ATOM 4129 C C . LEU A 1 497 ? -5.419 -23.117 -14.037 1.00 96.19 497 LEU A C 1
ATOM 4131 O O . LEU A 1 497 ? -6.152 -22.906 -15.004 1.00 96.19 497 LEU A O 1
ATOM 4135 N N . LEU A 1 498 ? -4.374 -22.339 -13.743 1.00 96.06 498 LEU A N 1
ATOM 4136 C CA . LEU A 1 498 ? -4.047 -21.137 -14.510 1.00 96.06 498 LEU A CA 1
ATOM 4137 C C . LEU A 1 498 ? -3.871 -21.461 -16.003 1.00 96.06 498 LEU A C 1
ATOM 4139 O O . LEU A 1 498 ? -4.388 -20.743 -16.851 1.00 96.06 498 LEU A O 1
ATOM 4143 N N . THR A 1 499 ? -3.223 -22.585 -16.318 1.00 92.94 499 THR A N 1
ATOM 4144 C CA . THR A 1 499 ? -2.973 -23.063 -17.690 1.00 92.94 499 THR A CA 1
ATOM 4145 C C . THR A 1 499 ? -4.228 -23.274 -18.528 1.00 92.94 499 THR A C 1
ATOM 4147 O O . THR A 1 499 ? -4.147 -23.227 -19.751 1.00 92.94 499 THR A O 1
ATOM 4150 N N . ASP A 1 500 ? -5.379 -23.503 -17.897 1.00 91.44 500 ASP A N 1
ATOM 4151 C CA . ASP A 1 500 ? -6.624 -23.820 -18.601 1.00 91.44 500 ASP A CA 1
ATOM 4152 C C . ASP A 1 500 ? -7.394 -22.553 -19.010 1.00 91.44 500 ASP A C 1
ATOM 4154 O O . ASP A 1 500 ? -8.359 -22.621 -19.775 1.00 91.44 500 ASP A O 1
ATOM 4158 N N . LYS A 1 501 ? -6.997 -21.387 -18.482 1.00 91.00 501 LYS A N 1
ATOM 4159 C CA . LYS A 1 501 ? -7.681 -20.101 -18.687 1.00 91.00 501 LYS A CA 1
ATOM 4160 C C . LYS A 1 501 ? -6.782 -19.002 -19.242 1.00 91.00 501 LYS A C 1
ATOM 4162 O O . LYS A 1 501 ? -7.294 -18.152 -19.968 1.00 91.00 501 LYS A O 1
ATOM 4167 N N . PHE A 1 502 ? -5.508 -18.993 -18.854 1.00 89.06 502 PHE A N 1
ATOM 4168 C CA . PHE A 1 502 ? -4.541 -17.933 -19.132 1.00 89.06 502 PHE A CA 1
ATOM 4169 C C . PHE A 1 502 ? -3.667 -18.236 -20.347 1.00 89.06 502 PHE A C 1
ATOM 4171 O O . PHE A 1 502 ? -3.111 -19.355 -20.469 1.00 89.06 502 PHE A O 1
#

Sequence (502 aa):
IYHQYQQNNKKIRPLVLIQFPNARPDTIEKVEQKLESMGYTYQNGMVAKWISEEKINIEEITENSGTPVFLLMKQAITTGWDCPRAKILVKLREGMSETFEVQTIGRIRRMPEAIHYEDDLLDFCFVYTFDEKYKAGLLENIDKSYETRRLFLKPRCKTFTLEKQLRNLDYEGIGEREVLDKVYDFFKKKYALGENKQKNKTILESKGYIFGDEVLSHIIQGKFIKTESVMENSAHHITTRKKVNTHKHGIEMLHAIDSIKKTIGMQNRAVKTILERLFRKDLSRKHKLLLLSTSEFYAFLINNEHKLKEDFSDITTDMAMQHSLFIEPKTATFKIPEQDFFKYDVGVKNETEYSTNAYEHYTSGYTTSLVRSQSELLFEMHCESRDDIEWVYKNGDTGQQYFSIVYIDALRKQWLFYADYIVKKSDGTIWVIETKGGESRGQSKNIDKQIINKFNAFKDYAETQNIHWGFVRDKDNLLYINNTEYVEEMSDDNWVLLTDKF